Protein AF-A0A949HT52-F1 (afdb_monomer_lite)

Sequence (391 aa):
MATAPLQDGLFPRSSENSTPIENAIWTVLKYAGSLKITCAMFFLGVVILFVGTLAQDEDTIVDVKKDYFNSWLAYVPLDVFKPQTIWPHTQENAWPGGFVMPGGALIGLILLINLVAAKMTRFHMTANGSRFVAGMALTIIGFALVALIVFGAHVGEGLQGEPPFTYDQIWMGCLLSLWGSAIGFGAWRFANPPKQTILRHTILAIFIALLSVAALVALSGDKYRIPDPGLRIVWQLSKSLIVSMVMLAGLILLFGARGGNVLIHLGIGLLMLGQFVFGDRQREERISLYEGERTSVAVQTDIVELAVIDTSPADKNRVVAFDDPLILSALRNKKPLSDEALPFEIRIEKWMSNSDMVTRRENAQAAKDAEGALGLPPEVALVEAGKSGGA

Foldseek 3Di:
DDDDPQDFFLDHPDDVPDDPVNVVVLVVLVVLLDVVLVVVLVVLVVVLVVLLVLCLQFDPPVVSCVQAAVDQKHWRQPQSVPHCVVPNCDVVRGDDDTDIDGGNLNSLVSNLSNLVSNCRGRAHFPADDPLLVQLVVLQVVLVVLVVCVVVVQPPDPDRRDDDPDDLVVLQVVVLCVLVVVLVVLVVCCVVPVDPDPVVNVVSVVVNCVSVVVSVCPVVVDCPPRDDSVRSVVVVVVVSVVVSLVSNLVSQCSTRNPCSVVVSVSVVVSVVSVCCNVCVVVDADWDDDDDPPDDDPDTHRPPKDKDWDWDPPDPPDIDIDIDTPVRLVVCQVVQHWDDDPPDPDTHTDPDDAPDKDKDFCVVDVVQLVVCVPPPPDDNGIGIDRDRRGDDD

Secondary structure (DSSP, 8-state):
---------SS-S--TT--HHHHHHHHHHHHHT-HHHHHHHHHHHHHHHHHHHHHTTTS-HHHHIIIIIS-SEEEEEGGGGS-TTTS---TTTPPP-EEEEE-HHHHHHHHHHHHHHHHHHH------THHHHHHHHHHHHHHHHHHHHHHHTTSSSSSSPPPSS-HHHHHHHHHHHHHHHHHHHHHHHHHS--SSHHHHHHHHHHHHHHHHHHHHHHHHGGGGPPPHHHHHHHHHHHHHHHHHHHHHHHHHHHHGGGHHHHHHHHHHHHHHHHHHHHGGG----B----TT---S--B-SS--EEEEEE--SSS--EEEEEEHHHHHHHHHHTPPB--TT-SS-B--S---SEEEEEETTT-HHHHHHTTT-SSS-TTEEEEEE------

pLDDT: mean 85.61, std 12.51, range [32.09, 97.88]

Structure (mmCIF, N/CA/C/O backbone):
data_AF-A0A949HT52-F1
#
_entry.id   AF-A0A949HT52-F1
#
loop_
_atom_site.group_PDB
_atom_site.id
_atom_site.type_symbol
_atom_site.label_atom_id
_atom_site.label_alt_id
_atom_site.label_comp_id
_atom_site.label_asym_id
_atom_site.label_entity_id
_atom_site.label_seq_id
_atom_site.pdbx_PDB_ins_code
_atom_site.Cartn_x
_atom_site.Cartn_y
_atom_site.Cartn_z
_atom_site.occupancy
_atom_site.B_iso_or_equiv
_atom_site.auth_seq_id
_atom_site.auth_comp_id
_atom_site.auth_asym_id
_atom_site.auth_atom_id
_atom_site.pdbx_PDB_model_num
ATOM 1 N N . MET A 1 1 ? -20.354 -19.929 17.289 1.00 35.72 1 MET A N 1
ATOM 2 C CA . MET A 1 1 ? -20.417 -18.545 17.809 1.00 35.72 1 MET A CA 1
ATOM 3 C C . MET A 1 1 ? -21.813 -18.022 17.506 1.00 35.72 1 MET A C 1
ATOM 5 O O . MET A 1 1 ? -22.206 -18.057 16.348 1.00 35.72 1 MET A O 1
ATOM 9 N N . ALA A 1 2 ? -22.597 -17.716 18.540 1.00 32.09 2 ALA A N 1
ATOM 10 C CA . ALA A 1 2 ? -24.033 -17.461 18.445 1.00 32.09 2 ALA A CA 1
ATOM 11 C C . ALA A 1 2 ? -24.357 -16.320 17.466 1.00 32.09 2 ALA A C 1
ATOM 13 O O . ALA A 1 2 ? -23.816 -15.221 17.580 1.00 32.09 2 ALA A O 1
ATOM 14 N N . THR A 1 3 ? -25.243 -16.588 16.509 1.00 40.62 3 THR A N 1
ATOM 15 C CA . THR A 1 3 ? -25.860 -15.581 15.645 1.00 40.62 3 THR A CA 1
ATOM 16 C C . THR A 1 3 ? -26.762 -14.703 16.506 1.00 40.62 3 THR A C 1
ATOM 18 O O . THR A 1 3 ? -27.921 -15.040 16.746 1.00 40.62 3 THR A O 1
ATOM 21 N N . ALA A 1 4 ? -26.217 -13.601 17.018 1.00 33.28 4 ALA A N 1
ATOM 22 C CA . ALA A 1 4 ? -27.027 -12.548 17.611 1.00 33.28 4 ALA A CA 1
ATOM 23 C C . ALA A 1 4 ? -28.046 -12.061 16.561 1.00 33.28 4 ALA A C 1
ATOM 25 O O . ALA A 1 4 ? -27.676 -11.917 15.389 1.00 33.28 4 ALA A O 1
ATOM 26 N N . PRO A 1 5 ? -29.316 -11.833 16.938 1.00 36.62 5 PRO A N 1
ATOM 27 C CA . PRO A 1 5 ? -30.304 -11.300 16.013 1.00 36.62 5 PRO A CA 1
ATOM 28 C C . PRO A 1 5 ? -29.815 -9.949 15.478 1.00 36.62 5 PRO A C 1
ATOM 30 O O . PRO A 1 5 ? -29.303 -9.122 16.233 1.00 36.62 5 PRO A O 1
ATOM 33 N N . LEU A 1 6 ? -29.934 -9.755 14.162 1.00 40.91 6 LEU A N 1
ATOM 34 C CA . LEU A 1 6 ? -29.626 -8.502 13.472 1.00 40.91 6 LEU A CA 1
ATOM 35 C C . LEU A 1 6 ? -30.533 -7.396 14.035 1.00 40.91 6 LEU A C 1
ATOM 37 O O . LEU A 1 6 ? -31.676 -7.272 13.609 1.00 40.91 6 LEU A O 1
ATOM 41 N N . GLN A 1 7 ? -30.044 -6.643 15.020 1.00 45.72 7 GLN A N 1
ATOM 42 C CA . GLN A 1 7 ? -30.699 -5.429 15.514 1.00 45.72 7 GLN A CA 1
ATOM 43 C C . GLN A 1 7 ? -30.444 -4.258 14.551 1.00 45.72 7 GLN A C 1
ATOM 45 O O . GLN A 1 7 ? -29.418 -4.226 13.874 1.00 45.72 7 GLN A O 1
ATOM 50 N N . ASP A 1 8 ? -31.429 -3.363 14.470 1.00 46.59 8 ASP A N 1
ATOM 51 C CA . ASP A 1 8 ? -31.872 -2.641 13.270 1.00 46.59 8 ASP A CA 1
ATOM 52 C C . ASP A 1 8 ? -30.988 -1.520 12.708 1.00 46.59 8 ASP A C 1
ATOM 54 O O . ASP A 1 8 ? -30.661 -0.591 13.437 1.00 46.59 8 ASP A O 1
ATOM 58 N N . GLY A 1 9 ? -30.781 -1.600 11.376 1.00 46.91 9 GLY A N 1
ATOM 59 C CA . GLY A 1 9 ? -30.352 -0.613 10.351 1.00 46.91 9 GLY A CA 1
ATOM 60 C C . GLY A 1 9 ? -30.204 0.878 10.713 1.00 46.91 9 GLY A C 1
ATOM 61 O O . GLY A 1 9 ? -30.980 1.423 11.482 1.00 46.91 9 GLY A O 1
ATOM 62 N N . LEU A 1 10 ? -29.225 1.585 10.099 1.00 44.81 10 LEU A N 1
ATOM 63 C CA . LEU A 1 10 ? -28.991 3.039 10.299 1.00 44.81 10 LEU A CA 1
ATOM 64 C C . LEU A 1 10 ? -30.209 3.872 9.847 1.00 44.81 10 LEU A C 1
ATOM 66 O O . LEU A 1 10 ? -30.311 5.051 10.166 1.00 44.81 10 LEU A O 1
ATOM 70 N N . PHE A 1 11 ? -31.136 3.215 9.149 1.00 47.22 11 PHE A N 1
ATOM 71 C CA . PHE A 1 11 ? -32.457 3.679 8.775 1.00 47.22 11 PHE A CA 1
ATOM 72 C C . PHE A 1 11 ? -33.485 2.579 9.106 1.00 47.22 11 PHE A C 1
ATOM 74 O O . PHE A 1 11 ? -33.154 1.394 8.962 1.00 47.22 11 PHE A O 1
ATOM 81 N N . PRO A 1 12 ? -34.706 2.936 9.551 1.00 43.97 12 PRO A N 1
ATOM 82 C CA . PRO A 1 12 ? -35.734 1.969 9.926 1.00 43.97 12 PRO A CA 1
ATOM 83 C C . PRO A 1 12 ? -36.077 1.043 8.756 1.00 43.97 12 PRO A C 1
ATOM 85 O O . PRO A 1 12 ? -35.947 1.433 7.593 1.00 43.97 12 PRO A O 1
ATOM 88 N N . ARG A 1 13 ? -36.564 -0.170 9.069 1.00 46.19 13 ARG A N 1
ATOM 89 C CA . ARG A 1 13 ? -37.313 -1.016 8.123 1.00 46.19 13 ARG A CA 1
ATOM 90 C C . ARG A 1 13 ? -38.218 -0.129 7.281 1.00 46.19 13 ARG A C 1
ATOM 92 O O . ARG A 1 13 ? -38.876 0.729 7.866 1.00 46.19 13 ARG A O 1
ATOM 99 N N . SER A 1 14 ? -38.234 -0.394 5.971 1.00 47.84 14 SER A N 1
ATOM 100 C CA . SER A 1 14 ? -39.364 -0.164 5.069 1.00 47.84 14 SER A CA 1
ATOM 101 C C . SER A 1 14 ? -40.534 0.471 5.812 1.00 47.84 14 SER A C 1
ATOM 103 O O . SER A 1 14 ? -41.357 -0.240 6.401 1.00 47.84 14 SER A O 1
ATOM 105 N N . SER A 1 15 ? -40.578 1.805 5.857 1.00 46.06 15 SER A N 1
ATOM 106 C CA . SER A 1 15 ? -41.851 2.443 6.150 1.00 46.06 15 SER A CA 1
ATOM 107 C C . SER A 1 15 ? -42.833 1.855 5.135 1.00 46.06 15 SER A C 1
ATOM 109 O O . SER A 1 15 ? -42.425 1.468 4.031 1.00 46.06 15 SER A O 1
ATOM 111 N N . GLU A 1 16 ? -44.117 1.768 5.459 1.00 53.38 16 GLU A N 1
ATOM 112 C CA . GLU A 1 16 ? -45.146 1.362 4.485 1.00 53.38 16 GLU A CA 1
ATOM 113 C C . GLU A 1 16 ? -45.090 2.182 3.168 1.00 53.38 16 GLU A C 1
ATOM 115 O O . GLU A 1 16 ? -45.716 1.811 2.184 1.00 53.38 16 GLU A O 1
ATOM 120 N N . ASN A 1 17 ? -44.262 3.237 3.126 1.00 56.81 17 ASN A N 1
ATOM 121 C CA . ASN A 1 17 ? -43.992 4.136 2.011 1.00 56.81 17 ASN A CA 1
ATOM 122 C C . ASN A 1 17 ? -42.650 3.901 1.270 1.00 56.81 17 ASN A C 1
ATOM 124 O O . ASN A 1 17 ? -42.313 4.703 0.402 1.00 56.81 17 ASN A O 1
ATOM 128 N N . SER A 1 18 ? -41.853 2.874 1.595 1.00 61.53 18 SER A N 1
ATOM 129 C CA . SER A 1 18 ? -40.588 2.610 0.873 1.00 61.53 18 SER A CA 1
ATOM 130 C C . SER A 1 18 ? -40.846 2.143 -0.560 1.00 61.53 18 SER A C 1
ATOM 132 O O . SER A 1 18 ? -41.629 1.221 -0.803 1.00 61.53 18 SER A O 1
ATOM 134 N N . THR A 1 19 ? -40.179 2.770 -1.528 1.00 78.19 19 THR A N 1
ATOM 135 C CA . THR A 1 19 ? -40.371 2.412 -2.937 1.00 78.19 19 THR A CA 1
ATOM 136 C C . THR A 1 19 ? -39.804 1.009 -3.222 1.00 78.19 19 THR A C 1
ATOM 138 O O . THR A 1 19 ? -38.846 0.577 -2.572 1.00 78.19 19 THR A O 1
ATOM 141 N N . PRO A 1 20 ? -40.335 0.262 -4.211 1.00 82.75 20 PRO A N 1
ATOM 142 C CA . PRO A 1 20 ? -39.790 -1.048 -4.590 1.00 82.75 20 PRO A CA 1
ATOM 143 C C . PRO A 1 20 ? -38.280 -1.020 -4.888 1.00 82.75 20 PRO A C 1
ATOM 145 O O . PRO A 1 20 ? -37.566 -1.983 -4.608 1.00 82.75 20 PRO A O 1
ATOM 148 N N . ILE A 1 21 ? -37.787 0.112 -5.400 1.00 82.44 21 ILE A N 1
ATOM 149 C CA . ILE A 1 21 ? -36.378 0.350 -5.726 1.00 82.44 21 ILE A CA 1
ATOM 150 C C . ILE A 1 21 ? -35.522 0.436 -4.456 1.00 82.44 21 ILE A C 1
ATOM 152 O O . ILE A 1 21 ? -34.471 -0.198 -4.386 1.00 82.44 21 ILE A O 1
ATOM 156 N N . GLU A 1 22 ? -35.971 1.153 -3.423 1.00 82.75 22 GLU A N 1
ATOM 157 C CA . GLU A 1 22 ? -35.255 1.240 -2.141 1.00 82.75 22 GLU A CA 1
ATOM 158 C C . GLU A 1 22 ? -35.104 -0.132 -1.482 1.00 82.75 22 GLU A C 1
ATOM 160 O O . GLU A 1 22 ? -34.025 -0.486 -1.003 1.00 82.75 22 GLU A O 1
ATOM 165 N N . ASN A 1 23 ? -36.165 -0.940 -1.509 1.00 84.12 23 ASN A N 1
ATOM 166 C CA . ASN A 1 23 ? -36.137 -2.294 -0.961 1.00 84.12 23 ASN A CA 1
ATOM 167 C C . ASN A 1 23 ? -35.180 -3.210 -1.739 1.00 84.12 23 ASN A C 1
ATOM 169 O O . ASN A 1 23 ? -34.455 -4.009 -1.131 1.00 84.12 23 ASN A O 1
ATOM 173 N N . ALA A 1 24 ? -35.117 -3.064 -3.065 1.00 86.62 24 ALA A N 1
ATOM 174 C CA . ALA A 1 24 ? -34.154 -3.776 -3.898 1.00 86.62 24 ALA A CA 1
ATOM 175 C C . ALA A 1 24 ? -32.707 -3.367 -3.567 1.00 86.62 24 ALA A C 1
ATOM 177 O O . ALA A 1 24 ? -31.873 -4.236 -3.306 1.00 86.62 24 ALA A O 1
ATOM 178 N N . ILE A 1 25 ? -32.419 -2.062 -3.482 1.00 87.00 25 ILE A N 1
ATOM 179 C CA . ILE A 1 25 ? -31.090 -1.535 -3.125 1.00 87.00 25 ILE A CA 1
ATOM 180 C C . ILE A 1 25 ? -30.652 -2.057 -1.753 1.00 87.00 25 ILE A C 1
ATOM 182 O O . ILE A 1 25 ? -29.537 -2.559 -1.599 1.00 87.00 25 ILE A O 1
ATOM 186 N N . TRP A 1 26 ? -31.536 -2.008 -0.756 1.00 84.44 26 TRP A N 1
ATOM 187 C CA . TRP A 1 26 ? -31.233 -2.510 0.583 1.00 84.44 26 TRP A CA 1
ATOM 188 C C . TRP A 1 26 ? -30.942 -4.003 0.615 1.00 84.44 26 TRP A C 1
ATOM 190 O O . TRP A 1 26 ? -30.064 -4.455 1.356 1.00 84.44 26 TRP A O 1
ATOM 200 N N . THR A 1 27 ? -31.672 -4.772 -0.184 1.00 87.88 27 THR A N 1
ATOM 201 C CA . THR A 1 27 ? -31.453 -6.209 -0.316 1.00 87.88 27 THR A CA 1
ATOM 202 C C . THR A 1 27 ? -30.072 -6.478 -0.909 1.00 87.88 27 THR A C 1
ATOM 204 O O . THR A 1 27 ? -29.293 -7.232 -0.323 1.00 87.88 27 THR A O 1
ATOM 207 N N . VAL A 1 28 ? -29.712 -5.784 -1.993 1.00 90.44 28 VAL A N 1
ATOM 208 C CA . VAL A 1 28 ? -28.385 -5.881 -2.620 1.00 90.44 28 VAL A CA 1
ATOM 209 C C . VAL A 1 28 ? -27.272 -5.512 -1.636 1.00 90.44 28 VAL A C 1
ATOM 211 O O . VAL A 1 28 ? -26.324 -6.280 -1.487 1.00 90.44 28 VAL A O 1
ATOM 214 N N . LEU A 1 29 ? -27.398 -4.404 -0.898 1.00 90.06 29 LEU A N 1
ATOM 215 C CA . LEU A 1 29 ? -26.398 -3.986 0.095 1.00 90.06 29 LEU A CA 1
ATOM 216 C C . LEU A 1 29 ? -26.209 -5.024 1.210 1.00 90.06 29 LEU A C 1
ATOM 218 O O . LEU A 1 29 ? -25.082 -5.276 1.639 1.00 90.06 29 LEU A O 1
ATOM 222 N N . LYS A 1 30 ? -27.285 -5.671 1.673 1.00 88.94 30 LYS A N 1
ATOM 223 C CA . LYS A 1 30 ? -27.187 -6.738 2.683 1.00 88.94 30 LYS A CA 1
ATOM 224 C C . LYS A 1 30 ? -26.415 -7.948 2.164 1.00 88.94 30 LYS A C 1
ATOM 226 O O . LYS A 1 30 ? -25.586 -8.490 2.897 1.00 88.94 30 LYS A O 1
ATOM 231 N N . TYR A 1 31 ? -26.655 -8.354 0.918 1.00 91.88 31 TYR A N 1
ATOM 232 C CA . TYR A 1 31 ? -25.900 -9.441 0.294 1.00 91.88 31 TYR A CA 1
ATOM 233 C C . TYR A 1 31 ? -24.442 -9.050 0.044 1.00 91.88 31 TYR A C 1
ATOM 235 O O . TYR A 1 31 ? -23.546 -9.818 0.394 1.00 91.88 31 TYR A O 1
ATOM 243 N N . ALA A 1 32 ? -24.196 -7.841 -0.468 1.00 93.38 32 ALA A N 1
ATOM 244 C CA . ALA A 1 32 ? -22.856 -7.312 -0.705 1.00 93.38 32 ALA A CA 1
ATOM 245 C C . ALA A 1 32 ? -22.028 -7.234 0.588 1.00 93.38 32 ALA A C 1
ATOM 247 O O . ALA A 1 32 ? -20.850 -7.576 0.579 1.00 93.38 32 ALA A O 1
ATOM 248 N N . GLY A 1 33 ? -22.645 -6.880 1.722 1.00 92.06 33 GLY A N 1
ATOM 249 C CA . GLY A 1 33 ? -22.023 -6.834 3.053 1.00 92.06 33 GLY A CA 1
ATOM 250 C C . GLY A 1 33 ? -21.925 -8.184 3.785 1.00 92.06 33 GLY A C 1
ATOM 251 O O . GLY A 1 33 ? -21.820 -8.215 5.018 1.00 92.06 33 GLY A O 1
ATOM 252 N N . SER A 1 34 ? -22.021 -9.314 3.077 1.00 94.06 34 SER A N 1
ATOM 253 C CA . SER A 1 34 ? -21.961 -10.660 3.664 1.00 94.06 34 SER A CA 1
ATOM 254 C C . SER A 1 34 ? -20.557 -11.028 4.154 1.00 94.06 34 SER A C 1
ATOM 256 O O . SER A 1 34 ? -19.572 -10.823 3.451 1.00 94.06 34 SER A O 1
ATOM 258 N N . LEU A 1 35 ? -20.468 -11.670 5.328 1.00 92.06 35 LEU A N 1
ATOM 259 C CA . LEU A 1 35 ? -19.195 -12.186 5.859 1.00 92.06 35 LEU A CA 1
ATOM 260 C C . LEU A 1 35 ? -18.605 -13.295 4.970 1.00 92.06 35 LEU A C 1
ATOM 262 O O . LEU A 1 35 ? -17.391 -13.438 4.891 1.00 92.06 35 LEU A O 1
ATOM 266 N N . LYS A 1 36 ? -19.457 -14.064 4.274 1.00 95.25 36 LYS A N 1
ATOM 267 C CA . LYS A 1 36 ? -19.006 -15.132 3.366 1.00 95.25 36 LYS A CA 1
ATOM 268 C C . LYS A 1 36 ? -18.189 -14.568 2.205 1.00 95.25 36 LYS A C 1
ATOM 270 O O . LYS A 1 36 ? -17.181 -15.162 1.843 1.00 95.25 36 LYS A O 1
ATOM 275 N N . ILE A 1 37 ? -18.605 -13.415 1.669 1.00 95.38 37 ILE A N 1
ATOM 276 C CA . ILE A 1 37 ? -17.866 -12.705 0.616 1.00 95.38 37 ILE A CA 1
ATOM 277 C C . ILE A 1 37 ? -16.512 -12.271 1.164 1.00 95.38 37 ILE A C 1
ATOM 279 O O . ILE A 1 37 ? -15.495 -12.554 0.544 1.00 95.38 37 ILE A O 1
ATOM 283 N N . THR A 1 38 ? -16.489 -11.663 2.353 1.00 94.31 38 THR A N 1
ATOM 284 C CA . THR A 1 38 ? -15.249 -11.244 3.013 1.00 94.31 38 THR A CA 1
ATOM 285 C C . THR A 1 38 ? -14.275 -12.416 3.158 1.00 94.31 38 THR A C 1
ATOM 287 O O . THR A 1 38 ? -13.137 -12.318 2.717 1.00 94.31 38 THR A O 1
ATOM 290 N N . CYS A 1 39 ? -14.719 -13.549 3.712 1.00 96.44 39 CYS A N 1
ATOM 291 C CA . CYS A 1 39 ? -13.875 -14.733 3.891 1.00 96.44 39 CYS A CA 1
ATOM 292 C C . CYS A 1 39 ? -13.382 -15.320 2.561 1.00 96.44 39 CYS A C 1
ATOM 294 O O . CYS A 1 39 ? -12.205 -15.650 2.450 1.00 96.44 39 CYS A O 1
ATOM 296 N N . ALA A 1 40 ? -14.256 -15.433 1.556 1.00 97.31 40 ALA A N 1
ATOM 297 C CA . ALA A 1 40 ? -13.885 -15.955 0.242 1.00 97.31 40 ALA A CA 1
ATOM 298 C C . ALA A 1 40 ? -12.858 -15.055 -0.460 1.00 97.31 40 ALA A C 1
ATOM 300 O O . ALA A 1 40 ? -11.863 -15.548 -0.981 1.00 97.31 40 ALA A O 1
ATOM 301 N N . MET A 1 41 ? -13.065 -13.736 -0.431 1.00 97.25 41 MET A N 1
ATOM 302 C CA . MET A 1 41 ? -12.140 -12.780 -1.037 1.00 97.25 41 MET A CA 1
ATOM 303 C C . MET A 1 41 ? -10.814 -12.693 -0.282 1.00 97.25 41 MET A C 1
ATOM 305 O O . MET A 1 41 ? -9.776 -12.597 -0.921 1.00 97.25 41 MET A O 1
ATOM 309 N N . PHE A 1 42 ? -10.810 -12.781 1.053 1.00 96.12 42 PHE A N 1
ATOM 310 C CA . PHE A 1 42 ? -9.556 -12.874 1.807 1.00 96.12 42 PHE A CA 1
ATOM 311 C C . PHE A 1 42 ? -8.787 -14.150 1.478 1.00 96.12 42 PHE A C 1
ATOM 313 O O . PHE A 1 42 ? -7.577 -14.087 1.304 1.00 96.12 42 PHE A O 1
ATOM 320 N N . PHE A 1 43 ? -9.472 -15.290 1.356 1.00 97.75 43 PHE A N 1
ATOM 321 C CA . PHE A 1 43 ? -8.831 -16.535 0.942 1.00 97.75 43 PHE A CA 1
ATOM 322 C C . PHE A 1 43 ? -8.207 -16.404 -0.452 1.00 97.75 43 PHE A C 1
ATOM 324 O O . PHE A 1 43 ? -7.029 -16.698 -0.616 1.00 97.75 43 PHE A O 1
ATOM 331 N N . LEU A 1 44 ? -8.954 -15.883 -1.432 1.00 97.88 44 LEU A N 1
ATOM 332 C CA . LEU A 1 44 ? -8.414 -15.611 -2.767 1.00 97.88 44 LEU A CA 1
ATOM 333 C C . LEU A 1 44 ? -7.265 -14.595 -2.735 1.00 97.88 44 LEU A C 1
ATOM 335 O O . LEU A 1 44 ? -6.300 -14.761 -3.468 1.00 97.88 44 LEU A O 1
ATOM 339 N N . GLY A 1 45 ? -7.338 -13.591 -1.857 1.00 97.00 45 GLY A N 1
ATOM 340 C CA . GLY A 1 45 ? -6.269 -12.623 -1.614 1.00 97.00 45 GLY A CA 1
ATOM 341 C C . GLY A 1 45 ? -4.986 -13.273 -1.087 1.00 97.00 45 GLY A C 1
ATOM 342 O O . GLY A 1 45 ? -3.896 -12.931 -1.528 1.00 97.00 45 GLY A O 1
ATOM 343 N N . VAL A 1 46 ? -5.103 -14.250 -0.185 1.00 97.56 46 VAL A N 1
ATOM 344 C CA . VAL A 1 46 ? -3.955 -15.037 0.295 1.00 97.56 46 VAL A CA 1
ATOM 345 C C . VAL A 1 46 ? -3.401 -15.927 -0.817 1.00 97.56 46 VAL A C 1
ATOM 347 O O . VAL A 1 46 ? -2.189 -16.000 -0.983 1.00 97.56 46 VAL A O 1
ATOM 350 N N . VAL A 1 47 ? -4.269 -16.571 -1.604 1.00 96.94 47 VAL A N 1
ATOM 351 C CA . VAL A 1 47 ? -3.848 -17.422 -2.728 1.00 96.94 47 VAL A CA 1
ATOM 352 C C . VAL A 1 47 ? -3.116 -16.609 -3.791 1.00 96.94 47 VAL A C 1
ATOM 354 O O . VAL A 1 47 ? -2.043 -17.020 -4.216 1.00 96.94 47 VAL A O 1
ATOM 357 N N . ILE A 1 48 ? -3.641 -15.449 -4.198 1.00 96.31 48 ILE A N 1
ATOM 358 C CA . ILE A 1 48 ? -2.972 -14.620 -5.207 1.00 96.31 48 ILE A CA 1
ATOM 359 C C . ILE A 1 48 ? -1.674 -14.015 -4.676 1.00 96.31 48 ILE A C 1
ATOM 361 O O . ILE A 1 48 ? -0.714 -13.910 -5.428 1.00 96.31 48 ILE A O 1
ATOM 365 N N . LEU A 1 49 ? -1.609 -13.675 -3.382 1.00 96.00 49 LEU A N 1
ATOM 366 C CA . LEU A 1 49 ? -0.364 -13.243 -2.753 1.00 96.00 49 LEU A CA 1
ATOM 367 C C . LEU A 1 49 ? 0.689 -14.351 -2.818 1.00 96.00 49 LEU A C 1
ATOM 369 O O . LEU A 1 49 ? 1.813 -14.090 -3.226 1.00 96.00 49 LEU A O 1
ATOM 373 N N . PHE A 1 50 ? 0.308 -15.581 -2.472 1.00 95.50 50 PHE A N 1
ATOM 374 C CA . PHE A 1 50 ? 1.184 -16.745 -2.555 1.00 95.50 50 PHE A CA 1
ATOM 375 C C . PHE A 1 50 ? 1.658 -17.013 -3.991 1.00 95.50 50 PHE A C 1
ATOM 377 O O . PHE A 1 50 ? 2.856 -17.141 -4.230 1.00 95.50 50 PHE A O 1
ATOM 384 N N . VAL A 1 51 ? 0.744 -17.032 -4.963 1.00 95.12 51 VAL A N 1
ATOM 385 C CA . VAL A 1 51 ? 1.090 -17.217 -6.381 1.00 95.12 51 VAL A CA 1
ATOM 386 C C . VAL A 1 51 ? 2.000 -16.094 -6.878 1.00 95.12 51 VAL A C 1
ATOM 388 O O . VAL A 1 51 ? 3.012 -16.372 -7.505 1.00 95.12 51 VAL A O 1
ATOM 391 N N . GLY A 1 52 ? 1.695 -14.838 -6.551 1.00 94.00 52 GLY A N 1
ATOM 392 C CA . GLY A 1 52 ? 2.529 -13.698 -6.923 1.00 94.00 52 GLY A CA 1
ATOM 393 C C . GLY A 1 52 ? 3.926 -13.758 -6.302 1.00 94.00 52 GLY A C 1
ATOM 394 O O . GLY A 1 52 ? 4.887 -13.346 -6.936 1.00 94.00 52 GLY A O 1
ATOM 395 N N . THR A 1 53 ? 4.078 -14.292 -5.085 1.00 92.56 53 THR A N 1
ATOM 396 C CA . THR A 1 53 ? 5.414 -14.518 -4.502 1.00 92.56 53 THR A CA 1
ATOM 397 C C . THR A 1 53 ? 6.179 -15.646 -5.181 1.00 92.56 53 THR A C 1
ATOM 399 O O . THR A 1 53 ? 7.395 -15.560 -5.260 1.00 92.56 53 THR A O 1
ATOM 402 N N . LEU A 1 54 ? 5.492 -16.675 -5.686 1.00 91.56 54 LEU A N 1
ATOM 403 C CA . LEU A 1 54 ? 6.135 -17.720 -6.484 1.00 91.56 54 LEU A CA 1
ATOM 404 C C . LEU A 1 54 ? 6.544 -17.198 -7.866 1.00 91.56 54 LEU A C 1
ATOM 406 O O . LEU A 1 54 ? 7.630 -17.500 -8.332 1.00 91.56 54 LEU A O 1
ATOM 410 N N . ALA A 1 55 ? 5.709 -16.370 -8.498 1.00 90.06 55 ALA A N 1
ATOM 411 C CA . ALA A 1 55 ? 6.005 -15.801 -9.812 1.00 90.06 55 ALA A CA 1
ATOM 412 C C . ALA A 1 55 ? 7.249 -14.892 -9.805 1.00 90.06 55 ALA A C 1
ATOM 414 O O . ALA A 1 55 ? 7.915 -14.772 -10.827 1.00 90.06 55 ALA A O 1
ATOM 415 N N . GLN A 1 56 ? 7.600 -14.302 -8.654 1.00 88.44 56 GLN A N 1
ATOM 416 C CA . GLN A 1 56 ? 8.806 -13.473 -8.490 1.00 88.44 56 GLN A CA 1
ATOM 417 C C . GLN A 1 56 ? 10.132 -14.238 -8.647 1.00 88.44 56 GLN A C 1
ATOM 419 O O . GLN A 1 56 ? 11.188 -13.611 -8.618 1.00 88.44 56 GLN A O 1
ATOM 424 N N . ASP A 1 57 ? 10.096 -15.564 -8.792 1.00 83.31 57 ASP A N 1
ATOM 425 C CA . ASP A 1 57 ? 11.272 -16.362 -9.159 1.00 83.31 57 ASP A CA 1
ATOM 426 C C . ASP A 1 57 ? 11.775 -15.970 -10.566 1.00 83.31 57 ASP A C 1
ATOM 428 O O . ASP A 1 57 ? 12.969 -15.778 -10.779 1.00 83.31 57 ASP A O 1
ATOM 432 N N . GLU A 1 58 ? 10.856 -15.731 -11.515 1.00 79.12 58 GLU A N 1
ATOM 433 C CA . GLU A 1 58 ? 11.192 -15.310 -12.887 1.00 79.12 58 GLU A CA 1
ATOM 434 C C . GLU A 1 58 ? 10.864 -13.845 -13.175 1.00 79.12 58 GLU A C 1
ATOM 436 O O . GLU A 1 58 ? 11.577 -13.166 -13.916 1.00 79.12 58 GLU A O 1
ATOM 441 N N . ASP A 1 59 ? 9.744 -13.368 -12.636 1.00 83.94 59 ASP A N 1
ATOM 442 C CA . ASP A 1 59 ? 9.194 -12.062 -12.960 1.00 83.94 59 ASP A CA 1
ATOM 443 C C . ASP A 1 59 ? 9.693 -10.980 -12.006 1.00 83.94 59 ASP A C 1
ATOM 445 O O . ASP A 1 59 ? 9.903 -11.188 -10.810 1.00 83.94 59 ASP A O 1
ATOM 449 N N . THR A 1 60 ? 9.818 -9.760 -12.526 1.00 82.19 60 THR A N 1
ATOM 450 C CA . THR A 1 60 ? 10.118 -8.610 -11.674 1.00 82.19 60 THR A CA 1
ATOM 451 C C . THR A 1 60 ? 8.917 -8.272 -10.787 1.00 82.19 60 THR A C 1
ATOM 453 O O . THR A 1 60 ? 7.766 -8.590 -11.096 1.00 82.19 60 THR A O 1
ATOM 456 N N . ILE A 1 61 ? 9.151 -7.540 -9.695 1.00 84.88 61 ILE A N 1
ATOM 457 C CA . ILE A 1 61 ? 8.067 -7.042 -8.830 1.00 84.88 61 ILE A CA 1
ATOM 458 C C . ILE A 1 61 ? 7.051 -6.219 -9.640 1.00 84.88 61 ILE A C 1
ATOM 460 O O . ILE A 1 61 ? 5.848 -6.285 -9.376 1.00 84.88 61 ILE A O 1
ATOM 464 N N . VAL A 1 62 ? 7.515 -5.464 -10.640 1.00 83.19 62 VAL A N 1
ATOM 465 C CA . VAL A 1 62 ? 6.665 -4.639 -11.507 1.00 83.19 62 VAL A CA 1
ATOM 466 C C . VAL A 1 62 ? 5.750 -5.510 -12.368 1.00 83.19 62 VAL A C 1
ATOM 468 O O . VAL A 1 62 ? 4.541 -5.262 -12.414 1.00 83.19 62 VAL A O 1
ATOM 471 N N . ASP A 1 63 ? 6.297 -6.563 -12.975 1.00 86.50 63 ASP A N 1
ATOM 472 C CA . ASP A 1 63 ? 5.533 -7.532 -13.766 1.00 86.50 63 ASP A CA 1
ATOM 473 C C . ASP A 1 63 ? 4.490 -8.242 -12.902 1.00 86.50 63 ASP A C 1
ATOM 475 O O . ASP A 1 63 ? 3.300 -8.237 -13.218 1.00 86.50 63 ASP A O 1
ATOM 479 N N . VAL A 1 64 ? 4.895 -8.744 -11.733 1.00 90.94 64 VAL A N 1
ATOM 480 C CA . VAL A 1 64 ? 3.980 -9.433 -10.818 1.00 90.94 64 VAL A CA 1
ATOM 481 C C . VAL A 1 64 ? 2.866 -8.501 -10.333 1.00 90.94 64 VAL A C 1
ATOM 483 O O . VAL A 1 64 ? 1.694 -8.890 -10.261 1.00 90.94 64 VAL A O 1
ATOM 486 N N . LYS A 1 65 ? 3.191 -7.237 -10.031 1.00 90.38 65 LYS A N 1
ATOM 487 C CA . LYS A 1 65 ? 2.185 -6.218 -9.702 1.00 90.38 65 LYS A CA 1
ATOM 488 C C . LYS A 1 65 ? 1.192 -6.034 -10.840 1.00 90.38 65 LYS A C 1
ATOM 490 O O . LYS A 1 65 ? -0.005 -5.973 -10.573 1.00 90.38 65 LYS A O 1
ATOM 495 N N . LYS A 1 66 ? 1.659 -5.945 -12.081 1.00 89.50 66 LYS A N 1
ATOM 496 C CA . LYS A 1 66 ? 0.812 -5.746 -13.258 1.00 89.50 66 LYS A CA 1
ATOM 497 C C . LYS A 1 66 ? -0.088 -6.955 -13.530 1.00 89.50 66 LYS A C 1
ATOM 499 O O . LYS A 1 66 ? -1.301 -6.783 -13.653 1.00 89.50 66 LYS A O 1
ATOM 504 N N . ASP A 1 67 ? 0.486 -8.151 -13.564 1.00 92.00 67 ASP A N 1
ATOM 505 C CA . ASP A 1 67 ? -0.182 -9.348 -14.078 1.00 92.00 67 ASP A CA 1
ATOM 506 C C . ASP A 1 67 ? -1.076 -10.026 -13.031 1.00 92.00 67 ASP A C 1
ATOM 508 O O . ASP A 1 67 ? -2.133 -10.569 -13.372 1.00 92.00 67 ASP A O 1
ATOM 512 N N . TYR A 1 68 ? -0.735 -9.913 -11.741 1.00 94.94 68 TYR A N 1
ATOM 513 C CA . TYR A 1 68 ? -1.507 -10.514 -10.649 1.00 94.94 68 TYR A CA 1
ATOM 514 C C . TYR A 1 68 ? -2.279 -9.482 -9.823 1.00 94.94 68 TYR A C 1
ATOM 516 O O . TYR A 1 68 ? -3.478 -9.645 -9.597 1.00 94.94 68 TYR A O 1
ATOM 524 N N . PHE A 1 69 ? -1.633 -8.414 -9.347 1.00 93.00 69 PHE A N 1
ATOM 525 C CA . PHE A 1 69 ? -2.241 -7.538 -8.332 1.00 93.00 69 PHE A CA 1
ATOM 526 C C . PHE A 1 69 ? -3.088 -6.394 -8.906 1.00 93.00 69 PHE A C 1
ATOM 528 O O . PHE A 1 69 ? -4.123 -6.063 -8.331 1.00 93.00 69 PHE A O 1
ATOM 535 N N . ASN A 1 70 ? -2.699 -5.823 -10.044 1.00 91.75 70 ASN A N 1
ATOM 536 C CA . ASN A 1 70 ? -3.414 -4.740 -10.726 1.00 91.75 70 ASN A CA 1
ATOM 537 C C . ASN A 1 70 ? -4.371 -5.256 -11.813 1.00 91.75 70 ASN A C 1
ATOM 539 O O . ASN A 1 70 ? -5.138 -4.480 -12.384 1.00 91.75 70 ASN A O 1
ATOM 543 N N . SER A 1 71 ? -4.358 -6.559 -12.092 1.00 92.81 71 SER A N 1
ATOM 544 C CA . SER A 1 71 ? -5.245 -7.188 -13.062 1.00 92.81 71 SER A CA 1
ATOM 545 C C . SER A 1 71 ? -6.629 -7.481 -12.471 1.00 92.81 71 SER A C 1
ATOM 547 O O . SER A 1 71 ? -6.809 -7.713 -11.270 1.00 92.81 71 SER A O 1
ATOM 549 N N . TRP A 1 72 ? -7.647 -7.475 -13.333 1.00 95.31 72 TRP A N 1
ATOM 550 C CA . TRP A 1 72 ? -9.000 -7.922 -12.975 1.00 95.31 72 TRP A CA 1
ATOM 551 C C . TRP A 1 72 ? -9.096 -9.447 -12.934 1.00 95.31 72 TRP A C 1
ATOM 553 O O . TRP A 1 72 ? -9.769 -10.020 -12.078 1.00 95.31 72 TRP A O 1
ATOM 563 N N . LEU A 1 73 ? -8.407 -10.100 -13.864 1.00 97.12 73 LEU A N 1
ATOM 564 C CA . LEU A 1 73 ? -8.275 -11.543 -13.973 1.00 97.12 73 LEU A CA 1
ATOM 565 C C . LEU A 1 73 ? -6.789 -11.838 -14.144 1.00 97.12 73 LEU A C 1
ATOM 567 O O . LEU A 1 73 ? -6.172 -11.318 -15.072 1.00 97.12 73 LEU A O 1
ATOM 571 N N . ALA A 1 74 ? -6.244 -12.650 -13.247 1.00 96.50 74 ALA A N 1
ATOM 572 C CA . ALA A 1 74 ? -4.859 -13.085 -13.293 1.00 96.50 74 ALA A CA 1
ATOM 573 C C . ALA A 1 74 ? -4.798 -14.457 -13.965 1.00 96.50 74 ALA A C 1
ATOM 575 O O . ALA A 1 74 ? -5.519 -15.380 -13.570 1.00 96.50 74 ALA A O 1
ATOM 576 N N . TYR A 1 75 ? -3.955 -14.587 -14.986 1.00 96.19 75 TYR A N 1
ATOM 577 C CA . TYR A 1 75 ? -3.605 -15.884 -15.552 1.00 96.19 75 TYR A CA 1
ATOM 578 C C . TYR A 1 75 ? -2.406 -16.437 -14.786 1.00 96.19 75 TYR A C 1
ATOM 580 O O . TYR A 1 75 ? -1.380 -15.775 -14.689 1.00 96.19 75 TYR A O 1
ATOM 588 N N . VAL A 1 76 ? -2.552 -17.637 -14.235 1.00 94.69 76 VAL A N 1
ATOM 589 C CA . VAL A 1 76 ? -1.520 -18.323 -13.460 1.00 94.69 76 VAL A CA 1
ATOM 590 C C . VAL A 1 76 ? -0.985 -19.480 -14.301 1.00 94.69 76 VAL A C 1
ATOM 592 O O . VAL A 1 76 ? -1.701 -20.479 -14.459 1.00 94.69 76 VAL A O 1
ATOM 595 N N . PRO A 1 77 ? 0.234 -19.380 -14.858 1.00 91.75 77 PRO A N 1
ATOM 596 C CA . PRO A 1 77 ? 0.871 -20.520 -15.497 1.00 91.75 77 PRO A CA 1
ATOM 597 C C . PRO A 1 77 ? 1.155 -21.607 -14.456 1.00 91.75 77 PRO A C 1
ATOM 599 O O . PRO A 1 77 ? 1.552 -21.315 -13.329 1.00 91.75 77 PRO A O 1
ATOM 602 N N . LEU A 1 78 ? 0.948 -22.877 -14.821 1.00 90.94 78 LEU A N 1
ATOM 603 C CA . LEU A 1 78 ? 1.212 -23.998 -13.905 1.00 90.94 78 LEU A CA 1
ATOM 604 C C . LEU A 1 78 ? 2.694 -24.115 -13.543 1.00 90.94 78 LEU A C 1
ATOM 606 O O . LEU A 1 78 ? 3.023 -24.641 -12.481 1.00 90.94 78 LEU A O 1
ATOM 610 N N . ASP A 1 79 ? 3.561 -23.606 -14.412 1.00 87.56 79 ASP A N 1
ATOM 611 C CA . ASP A 1 79 ? 5.003 -23.618 -14.219 1.00 87.56 79 ASP A CA 1
ATOM 612 C C . ASP A 1 79 ? 5.433 -22.854 -12.957 1.00 87.56 79 ASP A C 1
ATOM 614 O O . ASP A 1 79 ? 6.348 -23.290 -12.280 1.00 87.56 79 ASP A O 1
ATOM 618 N N . VAL A 1 80 ? 4.685 -21.833 -12.520 1.00 87.69 80 VAL A N 1
ATOM 619 C CA . VAL A 1 80 ? 4.979 -21.046 -11.300 1.00 87.69 80 VAL A CA 1
ATOM 620 C C . VAL A 1 80 ? 5.058 -21.903 -10.024 1.00 87.69 80 VAL A C 1
ATOM 622 O O . VAL A 1 80 ? 5.672 -21.512 -9.036 1.00 87.69 80 VAL A O 1
ATOM 625 N N . PHE A 1 81 ? 4.444 -23.089 -10.002 1.00 89.12 81 PHE A N 1
ATOM 626 C CA . PHE A 1 81 ? 4.491 -23.983 -8.836 1.00 89.12 81 PHE A CA 1
ATOM 627 C C . PHE A 1 81 ? 5.723 -24.890 -8.791 1.00 89.12 81 PHE A C 1
ATOM 629 O O . PHE A 1 81 ? 5.893 -25.652 -7.835 1.00 89.12 81 PHE A O 1
ATOM 636 N N . LYS A 1 82 ? 6.563 -24.848 -9.820 1.00 86.06 82 LYS A N 1
ATOM 637 C CA . LYS A 1 82 ? 7.779 -25.641 -9.932 1.00 86.06 82 LYS A CA 1
ATOM 638 C C . LYS A 1 82 ? 8.957 -24.747 -9.519 1.00 86.06 82 LYS A C 1
ATOM 640 O O . LYS A 1 82 ? 9.184 -23.745 -10.166 1.00 86.06 82 LYS A O 1
ATOM 645 N N . PRO A 1 83 ? 9.705 -25.057 -8.447 1.00 81.19 83 PRO A N 1
ATOM 646 C CA . PRO A 1 83 ? 10.791 -24.179 -8.001 1.00 81.19 83 PRO A CA 1
ATOM 647 C C . PRO A 1 83 ? 11.957 -24.146 -9.004 1.00 81.19 83 PRO A C 1
ATOM 649 O O . PRO A 1 83 ? 12.508 -25.220 -9.292 1.00 81.19 83 PRO A O 1
ATOM 652 N N . GLN A 1 84 ? 12.410 -22.961 -9.451 1.00 74.81 84 GLN A N 1
ATOM 653 C CA . GLN A 1 84 ? 13.553 -22.853 -10.379 1.00 74.81 84 GLN A CA 1
ATOM 654 C C . GLN A 1 84 ? 14.818 -23.508 -9.835 1.00 74.81 84 GLN A C 1
ATOM 656 O O . GLN A 1 84 ? 15.561 -24.149 -10.577 1.00 74.81 84 GLN A O 1
ATOM 661 N N . THR A 1 85 ? 15.047 -23.383 -8.525 1.00 78.12 85 THR A N 1
ATOM 662 C CA . THR A 1 85 ? 16.239 -23.914 -7.840 1.00 78.12 85 THR A CA 1
ATOM 663 C C . THR A 1 85 ? 16.424 -25.422 -7.997 1.00 78.12 85 THR A C 1
ATOM 665 O O . THR A 1 85 ? 17.550 -25.910 -7.933 1.00 78.12 85 THR A O 1
ATOM 668 N N . ILE A 1 86 ? 15.334 -26.168 -8.194 1.00 79.44 86 ILE A N 1
ATOM 669 C CA . ILE A 1 86 ? 15.368 -27.624 -8.373 1.00 79.44 86 ILE A CA 1
ATOM 670 C C . ILE A 1 86 ? 15.194 -27.978 -9.850 1.00 79.44 86 ILE A C 1
ATOM 672 O O . ILE A 1 86 ? 15.864 -28.882 -10.351 1.00 79.44 86 ILE A O 1
ATOM 676 N N . TRP A 1 87 ? 14.312 -27.266 -10.552 1.00 75.38 87 TRP A N 1
ATOM 677 C CA . TRP A 1 87 ? 14.047 -27.507 -11.962 1.00 75.38 87 TRP A CA 1
ATOM 678 C C . TRP A 1 87 ? 13.967 -26.200 -12.749 1.00 75.38 87 TRP A C 1
ATOM 680 O O . TRP A 1 87 ? 12.886 -25.611 -12.823 1.00 75.38 87 TRP A O 1
ATOM 690 N N . PRO A 1 88 ? 15.054 -25.817 -13.439 1.00 72.88 88 PRO A N 1
ATOM 691 C CA . PRO A 1 88 ? 15.073 -24.625 -14.272 1.00 72.88 88 PRO A CA 1
ATOM 692 C C . PRO A 1 88 ? 13.899 -24.597 -15.258 1.00 72.88 88 PRO A C 1
ATOM 694 O O . PRO A 1 88 ? 13.586 -25.608 -15.903 1.00 72.88 88 PRO A O 1
ATOM 697 N N . HIS A 1 89 ? 13.258 -23.439 -15.384 1.00 69.06 89 HIS A N 1
ATOM 698 C CA . HIS A 1 89 ? 12.180 -23.164 -16.340 1.00 69.06 89 HIS A CA 1
ATOM 699 C C . HIS A 1 89 ? 12.732 -22.897 -17.746 1.00 69.06 89 HIS A C 1
ATOM 701 O O . HIS A 1 89 ? 12.412 -21.919 -18.416 1.00 69.06 89 HIS A O 1
ATOM 707 N N . THR A 1 90 ? 13.616 -23.769 -18.230 1.00 67.94 90 THR A N 1
ATOM 708 C CA . THR A 1 90 ? 13.996 -23.727 -19.644 1.00 67.94 90 THR A CA 1
ATOM 709 C C . THR A 1 90 ? 12.782 -24.096 -20.498 1.00 67.94 90 THR A C 1
ATOM 711 O O . THR A 1 90 ? 11.940 -24.882 -20.060 1.00 67.94 90 THR A O 1
ATOM 714 N N . GLN A 1 91 ? 12.688 -23.580 -21.733 1.00 63.03 91 GLN A N 1
ATOM 715 C CA . GLN A 1 91 ? 11.555 -23.870 -22.635 1.00 63.03 91 GLN A CA 1
ATOM 716 C C . GLN A 1 91 ? 11.269 -25.376 -22.798 1.00 63.03 91 GLN A C 1
ATOM 718 O O . GLN A 1 91 ? 10.130 -25.769 -23.026 1.00 63.03 91 GLN A O 1
ATOM 723 N N . GLU A 1 92 ? 12.287 -26.224 -22.648 1.00 63.38 92 GLU A N 1
ATOM 724 C CA . GLU A 1 92 ? 12.175 -27.684 -22.729 1.00 63.38 92 GLU A CA 1
ATOM 725 C C . GLU A 1 92 ? 11.536 -28.329 -21.484 1.00 63.38 92 GLU A C 1
ATOM 727 O O . GLU A 1 92 ? 10.987 -29.425 -21.574 1.00 63.38 92 GLU A O 1
ATOM 732 N N . ASN A 1 93 ? 11.581 -27.657 -20.329 1.00 65.94 93 ASN A N 1
ATOM 733 C CA . ASN A 1 93 ? 11.132 -28.167 -19.029 1.00 65.94 93 ASN A CA 1
ATOM 734 C C . ASN A 1 93 ? 9.936 -27.399 -18.441 1.00 65.94 93 ASN A C 1
ATOM 736 O O . ASN A 1 93 ? 9.565 -27.659 -17.289 1.00 65.94 93 ASN A O 1
ATOM 740 N N . ALA A 1 94 ? 9.363 -26.449 -19.183 1.00 70.62 94 ALA A N 1
ATOM 741 C CA . ALA A 1 94 ? 8.223 -25.657 -18.738 1.00 70.62 94 ALA A CA 1
ATOM 742 C C . ALA A 1 94 ? 6.939 -26.499 -18.724 1.00 70.62 94 ALA A C 1
ATOM 744 O O . ALA A 1 94 ? 6.625 -27.211 -19.685 1.00 70.62 94 ALA A O 1
ATOM 745 N N . TRP A 1 95 ? 6.171 -26.427 -17.637 1.00 79.81 95 TRP A N 1
ATOM 746 C CA . TRP A 1 95 ? 4.867 -27.082 -17.574 1.00 79.81 95 TRP A CA 1
ATOM 747 C C . TRP A 1 95 ? 3.836 -26.330 -18.422 1.00 79.81 95 TRP A C 1
ATOM 749 O O . TRP A 1 95 ? 3.563 -25.156 -18.164 1.00 79.81 95 TRP A O 1
ATOM 759 N N . PRO A 1 96 ? 3.217 -26.985 -19.424 1.00 83.38 96 PRO A N 1
ATOM 760 C CA . PRO A 1 96 ? 2.257 -26.317 -20.282 1.00 83.38 96 PRO A CA 1
ATOM 761 C C . PRO A 1 96 ? 0.945 -26.042 -19.542 1.00 83.38 96 PRO A C 1
ATOM 763 O O . PRO A 1 96 ? 0.450 -26.860 -18.763 1.00 83.38 96 PRO A O 1
ATOM 766 N N . GLY A 1 97 ? 0.328 -24.914 -19.883 1.00 88.75 97 GLY A N 1
ATOM 767 C CA . GLY A 1 97 ? -0.999 -24.539 -19.411 1.00 88.75 97 GLY A CA 1
ATOM 768 C C . GLY A 1 97 ? -0.998 -23.656 -18.165 1.00 88.75 97 GLY A C 1
ATOM 769 O O . GLY A 1 97 ? 0.027 -23.178 -17.683 1.00 88.75 97 GLY A O 1
ATOM 770 N N . GLY A 1 98 ? -2.201 -23.394 -17.675 1.00 92.38 98 GLY A N 1
ATOM 771 C CA . GLY A 1 98 ? -2.459 -22.444 -16.607 1.00 92.38 98 GLY A CA 1
ATOM 772 C C . GLY A 1 98 ? -3.948 -22.333 -16.336 1.00 92.38 98 GLY A C 1
ATOM 773 O O . GLY A 1 98 ? -4.774 -22.912 -17.047 1.00 92.38 98 GLY A O 1
ATOM 774 N N . PHE A 1 99 ? -4.300 -21.587 -15.300 1.00 95.12 99 PHE A N 1
ATOM 775 C CA . PHE A 1 99 ? -5.688 -21.294 -14.968 1.00 95.12 99 PHE A CA 1
ATOM 776 C C . PHE A 1 99 ? -5.879 -19.803 -14.722 1.00 95.12 99 PHE A C 1
ATOM 778 O O . PHE A 1 99 ? -4.950 -19.088 -14.360 1.00 95.12 99 PHE A O 1
ATOM 785 N N . VAL A 1 100 ? -7.106 -19.327 -14.914 1.00 96.62 100 VAL A N 1
ATOM 786 C CA . VAL A 1 100 ? -7.474 -17.941 -14.614 1.00 96.62 100 VAL A CA 1
ATOM 787 C C . VAL A 1 100 ? -8.108 -17.887 -13.233 1.00 96.62 100 VAL A C 1
ATOM 789 O O . VAL A 1 100 ? -8.998 -18.679 -12.919 1.00 96.62 100 VAL A O 1
ATOM 792 N N . MET A 1 101 ? -7.685 -16.925 -12.422 1.00 96.62 101 MET A N 1
ATOM 793 C CA . MET A 1 101 ? -8.309 -16.610 -11.143 1.00 96.62 101 MET A CA 1
ATOM 794 C C . MET A 1 101 ? -8.636 -15.114 -11.043 1.00 96.62 101 MET A C 1
ATOM 796 O O . MET A 1 101 ? -8.116 -14.313 -11.823 1.00 96.62 101 MET A O 1
ATOM 800 N N . PRO A 1 102 ? -9.506 -14.699 -10.104 1.00 97.56 102 PRO A N 1
ATOM 801 C CA . PRO A 1 102 ? -9.715 -13.283 -9.820 1.00 97.56 102 PRO A CA 1
ATOM 802 C C . PRO A 1 102 ? -8.388 -12.591 -9.499 1.00 97.56 102 PRO A C 1
ATOM 804 O O . PRO A 1 102 ? -7.668 -13.043 -8.612 1.00 97.56 102 PRO A O 1
ATOM 807 N N . GLY A 1 103 ? -8.079 -11.516 -10.223 1.00 96.56 103 GLY A N 1
ATOM 808 C CA . GLY A 1 103 ? -6.892 -10.702 -9.980 1.00 96.56 103 GLY A CA 1
ATOM 809 C C . GLY A 1 103 ? -7.053 -9.804 -8.750 1.00 96.56 103 GLY A C 1
ATOM 810 O O . GLY A 1 103 ? -8.154 -9.643 -8.205 1.00 96.56 103 GLY A O 1
ATOM 811 N N . GLY A 1 104 ? -5.953 -9.203 -8.300 1.00 95.12 104 GLY A N 1
ATOM 812 C CA . GLY A 1 104 ? -5.915 -8.395 -7.082 1.00 95.12 104 GLY A CA 1
ATOM 813 C C . GLY A 1 104 ? -6.835 -7.174 -7.140 1.00 95.12 104 GLY A C 1
ATOM 814 O O . GLY A 1 104 ? -7.474 -6.857 -6.134 1.00 95.12 104 GLY A O 1
ATOM 815 N N . ALA A 1 105 ? -7.005 -6.554 -8.313 1.00 94.19 105 ALA A N 1
ATOM 816 C CA . ALA A 1 105 ? -7.894 -5.408 -8.482 1.00 94.19 105 ALA A CA 1
ATOM 817 C C . ALA A 1 105 ? -9.364 -5.809 -8.294 1.00 94.19 105 ALA A C 1
ATOM 819 O O . ALA A 1 105 ? -10.121 -5.110 -7.616 1.00 94.19 105 ALA A O 1
ATOM 820 N N . LEU A 1 106 ? -9.761 -6.973 -8.823 1.00 96.12 106 LEU A N 1
ATOM 821 C CA . LEU A 1 106 ? -11.116 -7.497 -8.660 1.00 96.12 106 LEU A CA 1
ATOM 822 C C . LEU A 1 106 ? -11.390 -7.897 -7.207 1.00 96.12 106 LEU A C 1
ATOM 824 O O . LEU A 1 106 ? -12.413 -7.503 -6.643 1.00 96.12 106 LEU A O 1
ATOM 828 N N . ILE A 1 107 ? -10.468 -8.639 -6.585 1.00 96.69 107 ILE A N 1
ATOM 829 C CA . ILE A 1 107 ? -10.570 -9.041 -5.174 1.00 96.69 107 ILE A CA 1
ATOM 830 C C . ILE A 1 107 ? -10.662 -7.797 -4.279 1.00 96.69 107 ILE A C 1
ATOM 832 O O . ILE A 1 107 ? -11.553 -7.703 -3.430 1.00 96.69 107 ILE A O 1
ATOM 836 N N . GLY A 1 108 ? -9.777 -6.822 -4.499 1.00 94.62 108 GLY A N 1
ATOM 837 C CA . GLY A 1 108 ? -9.735 -5.559 -3.770 1.00 94.62 108 GLY A CA 1
ATOM 838 C C . GLY A 1 108 ? -11.020 -4.747 -3.922 1.00 94.62 108 GLY A C 1
ATOM 839 O O . GLY A 1 108 ? -11.570 -4.292 -2.918 1.00 94.62 108 GLY A O 1
ATOM 840 N N . LEU A 1 109 ? -11.557 -4.623 -5.141 1.00 95.12 109 LEU A N 1
ATOM 841 C CA . LEU A 1 109 ? -12.818 -3.920 -5.387 1.00 95.12 109 LEU A CA 1
ATOM 842 C C . LEU A 1 109 ? -13.997 -4.602 -4.681 1.00 95.12 109 LEU A C 1
ATOM 844 O O . LEU A 1 109 ? -14.799 -3.926 -4.035 1.00 95.12 109 LEU A O 1
ATOM 848 N N . ILE A 1 110 ? -14.103 -5.932 -4.762 1.00 96.25 110 ILE A N 1
ATOM 849 C CA . ILE A 1 110 ? -15.179 -6.674 -4.089 1.00 96.25 110 ILE A CA 1
ATOM 850 C C . ILE A 1 110 ? -15.072 -6.499 -2.570 1.00 96.25 110 ILE A C 1
ATOM 852 O O . ILE A 1 110 ? -16.088 -6.266 -1.913 1.00 96.25 110 ILE A O 1
ATOM 856 N N . LEU A 1 111 ? -13.862 -6.560 -2.002 1.00 95.38 111 LEU A N 1
ATOM 857 C CA . LEU A 1 111 ? -13.634 -6.294 -0.580 1.00 95.38 111 LEU A CA 1
ATOM 858 C C . LEU A 1 111 ? -13.991 -4.854 -0.194 1.00 95.38 111 LEU A C 1
ATOM 860 O O . LEU A 1 111 ? -14.590 -4.655 0.861 1.00 95.38 111 LEU A O 1
ATOM 864 N N . LEU A 1 112 ? -13.696 -3.862 -1.039 1.00 94.94 112 LEU A N 1
ATOM 865 C CA . LEU A 1 112 ? -14.057 -2.464 -0.796 1.00 94.94 112 LEU A CA 1
ATOM 866 C C . LEU A 1 112 ? -15.582 -2.273 -0.791 1.00 94.94 112 LEU A C 1
ATOM 868 O O . LEU A 1 112 ? -16.130 -1.677 0.139 1.00 94.94 112 LEU A O 1
ATOM 872 N N . ILE A 1 113 ? -16.285 -2.837 -1.778 1.00 95.00 113 ILE A N 1
ATOM 873 C CA . ILE A 1 113 ? -17.755 -2.823 -1.836 1.00 95.00 113 ILE A CA 1
ATOM 874 C C . ILE A 1 113 ? -18.338 -3.530 -0.608 1.00 95.00 113 ILE A C 1
ATOM 876 O O . ILE A 1 113 ? -19.244 -3.006 0.042 1.00 95.00 113 ILE A O 1
ATOM 880 N N . ASN A 1 114 ? -17.801 -4.700 -0.255 1.00 95.19 114 ASN A N 1
ATOM 881 C CA . ASN A 1 114 ? -18.221 -5.471 0.910 1.00 95.19 114 ASN A CA 1
ATOM 882 C C . ASN A 1 114 ? -18.045 -4.684 2.213 1.00 95.19 114 ASN A C 1
ATOM 884 O O . ASN A 1 114 ? -18.963 -4.647 3.034 1.00 95.19 114 ASN A O 1
ATOM 888 N N . LEU A 1 115 ? -16.898 -4.026 2.381 1.00 92.94 115 LEU A N 1
ATOM 889 C CA . LEU A 1 115 ? -16.574 -3.190 3.529 1.00 92.94 115 LEU A CA 1
ATOM 890 C C . LEU A 1 115 ? -17.590 -2.055 3.685 1.00 92.94 115 LEU A C 1
ATOM 892 O O . LEU A 1 115 ? -18.188 -1.910 4.754 1.00 92.94 115 LEU A O 1
ATOM 896 N N . VAL A 1 116 ? -17.829 -1.292 2.616 1.00 91.62 116 VAL A N 1
ATOM 897 C CA . VAL A 1 116 ? -18.788 -0.178 2.610 1.00 91.62 116 VAL A CA 1
ATOM 898 C C . VAL A 1 116 ? -20.202 -0.681 2.902 1.00 91.62 116 VAL A C 1
ATOM 900 O O . VAL A 1 116 ? -20.857 -0.192 3.826 1.00 91.62 116 VAL A O 1
ATOM 903 N N . ALA A 1 117 ? -20.655 -1.718 2.194 1.00 91.94 117 ALA A N 1
ATOM 904 C CA . ALA A 1 117 ? -21.989 -2.283 2.360 1.00 91.94 117 ALA A CA 1
ATOM 905 C C . ALA A 1 117 ? -22.214 -2.846 3.775 1.00 91.94 117 ALA A C 1
ATOM 907 O O . ALA A 1 117 ? -23.261 -2.616 4.389 1.00 91.94 117 ALA A O 1
ATOM 908 N N . ALA A 1 118 ? -21.217 -3.527 4.350 1.00 89.19 118 ALA A N 1
ATOM 909 C CA . ALA A 1 118 ? -21.273 -4.023 5.722 1.00 89.19 118 ALA A CA 1
ATOM 910 C C . ALA A 1 118 ? -21.356 -2.880 6.745 1.00 89.19 118 ALA A C 1
ATOM 912 O O . ALA A 1 118 ? -22.059 -3.010 7.751 1.00 89.19 118 ALA A O 1
ATOM 913 N N . LYS A 1 119 ? -20.679 -1.749 6.502 1.00 87.19 119 LYS A N 1
ATOM 914 C CA . LYS A 1 119 ? -20.767 -0.580 7.389 1.00 87.19 119 LYS A CA 1
ATOM 915 C C . LYS A 1 119 ? -22.097 0.146 7.291 1.00 87.19 119 LYS A C 1
ATOM 917 O O . LYS A 1 119 ? -22.655 0.476 8.333 1.00 87.19 119 LYS A O 1
ATOM 922 N N . MET A 1 120 ? -22.649 0.302 6.093 1.00 85.25 120 MET A N 1
ATOM 923 C CA . MET A 1 120 ? -23.966 0.920 5.906 1.00 85.25 120 MET A CA 1
ATOM 924 C C . MET A 1 120 ? -25.102 0.088 6.517 1.00 85.25 120 MET A C 1
ATOM 926 O O . MET A 1 120 ? -26.045 0.639 7.076 1.00 85.25 120 MET A O 1
ATOM 930 N N . THR A 1 121 ? -25.021 -1.243 6.424 1.00 84.06 121 THR A N 1
ATOM 931 C CA . THR A 1 121 ? -26.119 -2.132 6.841 1.00 84.06 121 THR A CA 1
ATOM 932 C C . THR A 1 121 ? -26.096 -2.504 8.324 1.00 84.06 121 THR A C 1
ATOM 934 O O . THR A 1 121 ? -27.163 -2.700 8.900 1.00 84.06 121 THR A O 1
ATOM 937 N N . ARG A 1 122 ? -24.916 -2.616 8.956 1.00 78.75 122 ARG A N 1
ATOM 938 C CA . ARG A 1 122 ? -24.776 -3.155 10.329 1.00 78.75 122 ARG A CA 1
ATOM 939 C C . ARG A 1 122 ? -24.519 -2.113 11.417 1.00 78.75 122 ARG A C 1
ATOM 941 O O . ARG A 1 122 ? -24.567 -2.452 12.599 1.00 78.75 122 ARG A O 1
ATOM 948 N N . PHE A 1 123 ? -24.156 -0.883 11.058 1.00 75.69 123 PHE A N 1
ATOM 949 C CA . PHE A 1 123 ? -23.858 0.160 12.042 1.00 75.69 123 PHE A CA 1
ATOM 950 C C . PHE A 1 123 ? -25.006 1.140 12.102 1.00 75.69 123 PHE A C 1
ATOM 952 O O . PHE A 1 123 ? -25.583 1.469 11.076 1.00 75.69 123 PHE A O 1
ATOM 959 N N . HIS A 1 124 ? -25.344 1.581 13.312 1.00 72.81 124 HIS A N 1
ATOM 960 C CA . HIS A 1 124 ? -26.485 2.458 13.559 1.00 72.81 124 HIS A CA 1
ATOM 961 C C . HIS A 1 124 ? -26.003 3.731 14.207 1.00 72.81 124 HIS A C 1
ATOM 963 O O . HIS A 1 124 ? -25.254 3.694 15.191 1.00 72.81 124 HIS A O 1
ATOM 969 N N . MET A 1 125 ? -26.436 4.845 13.626 1.00 82.38 125 MET A N 1
ATOM 970 C CA . MET A 1 125 ? -26.234 6.165 14.181 1.00 82.38 125 MET A CA 1
ATOM 971 C C . MET A 1 125 ? -26.942 6.188 15.529 1.00 82.38 125 MET A C 1
ATOM 973 O O . MET A 1 125 ? -28.136 5.929 15.625 1.00 82.38 125 MET A O 1
ATOM 977 N N . THR A 1 126 ? -26.167 6.400 16.585 1.00 84.56 126 THR A N 1
ATOM 978 C CA . THR A 1 126 ? -26.681 6.412 17.960 1.00 84.56 126 THR A CA 1
ATOM 979 C C . THR A 1 126 ? -26.946 7.853 18.416 1.00 84.56 126 THR A C 1
ATOM 981 O O . THR A 1 126 ? -27.674 8.087 19.378 1.00 84.56 126 THR A O 1
ATOM 984 N N . ALA A 1 127 ? -26.360 8.835 17.725 1.00 86.00 127 ALA A N 1
ATOM 985 C CA . ALA A 1 127 ? -26.506 10.252 18.022 1.00 86.00 127 ALA A CA 1
ATOM 986 C C . ALA A 1 127 ? -27.798 10.853 17.458 1.00 86.00 127 ALA A C 1
ATOM 988 O O . ALA A 1 127 ? -28.115 10.656 16.291 1.00 86.00 127 ALA A O 1
ATOM 989 N N . ASN A 1 128 ? -28.456 11.685 18.269 1.00 87.25 128 ASN A N 1
ATOM 990 C CA . ASN A 1 128 ? -29.584 12.530 17.881 1.00 87.25 128 ASN A CA 1
ATOM 991 C C . ASN A 1 128 ? -29.338 13.975 18.353 1.00 87.25 128 ASN A C 1
ATOM 993 O O . ASN A 1 128 ? -28.580 14.204 19.304 1.00 87.25 128 ASN A O 1
ATOM 997 N N . GLY A 1 129 ? -29.982 14.951 17.708 1.00 92.25 129 GLY A N 1
ATOM 998 C CA . GLY A 1 129 ? -29.952 16.361 18.119 1.00 92.25 129 GLY A CA 1
ATOM 999 C C . GLY A 1 129 ? -28.545 16.976 18.135 1.00 92.25 129 GLY A C 1
ATOM 1000 O O . GLY A 1 129 ? -27.766 16.810 17.197 1.00 92.25 129 GLY A O 1
ATOM 1001 N N . SER A 1 130 ? -28.195 17.682 19.214 1.00 91.62 130 SER A N 1
ATOM 1002 C CA . SER A 1 130 ? -26.917 18.406 19.342 1.00 91.62 130 SER A CA 1
ATOM 1003 C C . SER A 1 130 ? -25.683 17.500 19.283 1.00 91.62 130 SER A C 1
ATOM 1005 O O . SER A 1 130 ? -24.660 17.887 18.723 1.00 91.62 130 SER A O 1
ATOM 1007 N N . ARG A 1 131 ? -25.780 16.266 19.799 1.00 92.12 131 ARG A N 1
ATOM 1008 C CA . ARG A 1 131 ? -24.686 15.281 19.742 1.00 92.12 131 ARG A CA 1
ATOM 1009 C C . ARG A 1 131 ? -24.372 14.854 18.312 1.00 92.12 131 ARG A C 1
ATOM 1011 O O . ARG A 1 131 ? -23.206 14.641 17.996 1.00 92.12 131 ARG A O 1
ATOM 1018 N N . PHE A 1 132 ? -25.392 14.749 17.458 1.00 93.12 132 PHE A N 1
ATOM 1019 C CA . PHE A 1 132 ? -25.212 14.426 16.043 1.00 93.12 132 PHE A CA 1
ATOM 1020 C C . PHE A 1 132 ? -24.473 15.553 15.318 1.00 93.12 132 PHE A C 1
ATOM 1022 O O . PHE A 1 132 ? -23.479 15.295 14.646 1.00 93.12 132 PHE A O 1
ATOM 1029 N N . VAL A 1 133 ? -24.902 16.804 15.520 1.00 95.00 133 VAL A N 1
ATOM 1030 C CA . VAL A 1 133 ? -24.262 17.979 14.907 1.00 95.00 133 VAL A CA 1
ATOM 1031 C C . VAL A 1 133 ? -22.808 18.108 15.362 1.00 95.00 133 VAL A C 1
ATOM 1033 O O . VAL A 1 133 ? -21.921 18.255 14.525 1.00 95.00 133 VAL A O 1
ATOM 1036 N N . ALA A 1 134 ? -22.546 17.979 16.666 1.00 95.38 134 ALA A N 1
ATOM 1037 C CA . ALA A 1 134 ? -21.189 18.021 17.206 1.00 95.38 134 ALA A CA 1
ATOM 1038 C C . ALA A 1 134 ? -20.313 16.888 16.648 1.00 95.38 134 ALA A C 1
ATOM 1040 O O . ALA A 1 134 ? -19.187 17.134 16.223 1.00 95.38 134 ALA A O 1
ATOM 1041 N N . GLY A 1 135 ? -20.835 15.657 16.601 1.00 94.81 135 GLY A N 1
ATOM 1042 C CA . GLY A 1 135 ? -20.119 14.512 16.041 1.00 94.81 135 GLY A CA 1
ATOM 1043 C C . GLY A 1 135 ? -19.809 14.673 14.552 1.00 94.81 135 GLY A C 1
ATOM 1044 O O . GLY A 1 135 ? -18.692 14.388 14.123 1.00 94.81 135 GLY A O 1
ATOM 1045 N N . MET A 1 136 ? -20.761 15.192 13.773 1.00 95.12 136 MET A N 1
ATOM 1046 C CA . MET A 1 136 ? -20.582 15.476 12.349 1.00 95.12 136 MET A CA 1
ATOM 1047 C C . MET A 1 136 ? -19.532 16.569 12.128 1.00 95.12 136 MET A C 1
ATOM 1049 O O . MET A 1 136 ? -18.605 16.370 11.348 1.00 95.12 136 MET A O 1
ATOM 1053 N N . ALA A 1 137 ? -19.625 17.683 12.860 1.00 96.44 137 ALA A N 1
ATOM 1054 C CA . ALA A 1 137 ? -18.656 18.772 12.780 1.00 96.44 137 ALA A CA 1
ATOM 1055 C C . ALA A 1 137 ? -17.234 18.284 13.092 1.00 96.44 137 ALA A C 1
ATOM 1057 O O . ALA A 1 137 ? -16.315 18.540 12.318 1.00 96.44 137 ALA A O 1
ATOM 1058 N N . LEU A 1 138 ? -17.054 17.513 14.172 1.00 96.44 138 LEU A N 1
ATOM 1059 C CA . LEU A 1 138 ? -15.744 16.972 14.542 1.00 96.44 138 LEU A CA 1
ATOM 1060 C C . LEU A 1 138 ? -15.200 15.983 13.500 1.00 96.44 138 LEU A C 1
ATOM 1062 O O . LEU A 1 138 ? -14.004 15.973 13.224 1.00 96.44 138 LEU A O 1
ATOM 1066 N N . THR A 1 139 ? -16.076 15.178 12.892 1.00 95.38 139 THR A N 1
ATOM 1067 C CA . THR A 1 139 ? -15.704 14.235 11.824 1.00 95.38 139 THR A CA 1
ATOM 1068 C C . THR A 1 139 ? -15.265 14.980 10.559 1.00 95.38 139 THR A C 1
ATOM 1070 O O . THR A 1 139 ? -14.240 14.641 9.972 1.00 95.38 139 THR A O 1
ATOM 1073 N N . ILE A 1 140 ? -15.983 16.040 10.167 1.00 96.50 140 ILE A N 1
ATOM 1074 C CA . ILE A 1 140 ? -15.613 16.907 9.036 1.00 96.50 140 ILE A CA 1
ATOM 1075 C C . ILE A 1 140 ? -14.277 17.605 9.303 1.00 96.50 140 ILE A C 1
ATOM 1077 O O . ILE A 1 140 ? -13.417 17.616 8.426 1.00 96.50 140 ILE A O 1
ATOM 1081 N N . ILE A 1 141 ? -14.065 18.126 10.517 1.00 97.06 141 ILE A N 1
ATOM 1082 C CA . ILE A 1 141 ? -12.770 18.688 10.931 1.00 97.06 141 ILE A CA 1
ATOM 1083 C C . ILE A 1 141 ? -11.673 17.625 10.810 1.00 97.06 141 ILE A C 1
ATOM 1085 O O . ILE A 1 141 ? -10.612 17.907 10.263 1.00 97.06 141 ILE A O 1
ATOM 1089 N N . GLY A 1 142 ? -11.934 16.392 11.252 1.00 95.31 142 GLY A N 1
ATOM 1090 C CA . GLY A 1 142 ? -11.015 15.268 11.082 1.00 95.31 142 GLY A CA 1
ATOM 1091 C C . GLY A 1 142 ? -10.620 15.050 9.619 1.00 95.31 142 GLY A C 1
ATOM 1092 O O . GLY A 1 142 ? -9.432 14.976 9.317 1.00 95.31 142 GLY A O 1
ATOM 1093 N N . PHE A 1 143 ? -11.585 15.006 8.696 1.00 94.88 143 PHE A N 1
ATOM 1094 C CA . PHE A 1 143 ? -11.304 14.863 7.261 1.00 94.88 143 PHE A CA 1
ATOM 1095 C C . PHE A 1 143 ? -10.570 16.070 6.669 1.00 94.88 143 PHE A C 1
ATOM 1097 O O . PHE A 1 143 ? -9.668 15.889 5.853 1.00 94.88 143 PHE A O 1
ATOM 1104 N N . ALA A 1 144 ? -10.903 17.288 7.099 1.00 95.06 144 ALA A N 1
ATOM 1105 C CA . ALA A 1 144 ? -10.185 18.491 6.691 1.00 95.06 144 ALA A CA 1
ATOM 1106 C C . ALA A 1 144 ? -8.717 18.453 7.148 1.00 95.06 144 ALA A C 1
ATOM 1108 O O . ALA A 1 144 ? -7.830 18.811 6.380 1.00 95.06 144 ALA A O 1
ATOM 1109 N N . LEU A 1 145 ? -8.444 17.955 8.359 1.00 93.75 145 LEU A N 1
ATOM 1110 C CA . LEU A 1 145 ? -7.081 17.751 8.853 1.00 93.75 145 LEU A CA 1
ATOM 1111 C C . LEU A 1 145 ? -6.336 16.660 8.070 1.00 93.75 145 LEU A C 1
ATOM 1113 O O . LEU A 1 145 ? -5.161 16.849 7.763 1.00 93.75 145 LEU A O 1
ATOM 1117 N N . VAL A 1 146 ? -7.001 15.551 7.707 1.00 90.56 146 VAL A N 1
ATOM 1118 C CA . VAL A 1 146 ? -6.418 14.537 6.803 1.00 90.56 146 VAL A CA 1
ATOM 1119 C C . VAL A 1 146 ? -6.005 15.192 5.487 1.00 90.56 146 VAL A C 1
ATOM 1121 O O . VAL A 1 146 ? -4.854 15.061 5.077 1.00 90.56 146 VAL A O 1
ATOM 1124 N N . ALA A 1 147 ? -6.917 15.931 4.850 1.00 89.44 147 ALA A N 1
ATOM 1125 C CA . ALA A 1 147 ? -6.642 16.618 3.593 1.00 89.44 147 ALA A CA 1
ATOM 1126 C C . ALA A 1 147 ? -5.484 17.615 3.740 1.00 89.44 147 ALA A C 1
ATOM 1128 O O . ALA A 1 147 ? -4.559 17.594 2.935 1.00 89.44 147 ALA A O 1
ATOM 1129 N N . LEU A 1 148 ? -5.478 18.428 4.799 1.00 88.19 148 LEU A N 1
ATOM 1130 C CA . LEU A 1 148 ? -4.409 19.389 5.074 1.00 88.19 148 LEU A CA 1
ATOM 1131 C C . LEU A 1 148 ? -3.044 18.706 5.208 1.00 88.19 148 LEU A C 1
ATOM 1133 O O . LEU A 1 148 ? -2.067 19.202 4.657 1.00 88.19 148 LEU A O 1
ATOM 1137 N N . ILE A 1 149 ? -2.963 17.564 5.897 1.00 85.81 149 ILE A N 1
ATOM 1138 C CA . ILE A 1 149 ? -1.706 16.813 6.030 1.00 85.81 149 ILE A CA 1
ATOM 1139 C C . ILE A 1 149 ? -1.265 16.239 4.682 1.00 85.81 149 ILE A C 1
ATOM 1141 O O . ILE A 1 149 ? -0.087 16.342 4.345 1.00 85.81 149 ILE A O 1
ATOM 1145 N N . VAL A 1 150 ? -2.186 15.645 3.918 1.00 82.38 150 VAL A N 1
ATOM 1146 C CA . VAL A 1 150 ? -1.880 15.021 2.621 1.00 82.38 150 VAL A CA 1
ATOM 1147 C C . VAL A 1 150 ? -1.444 16.070 1.600 1.00 82.38 150 VAL A C 1
ATOM 1149 O O . VAL A 1 150 ? -0.403 15.910 0.971 1.00 82.38 150 VAL A O 1
ATOM 1152 N N . PHE A 1 151 ? -2.185 17.168 1.458 1.00 81.81 151 PHE A N 1
ATOM 1153 C CA . PHE A 1 151 ? -1.825 18.240 0.531 1.00 81.81 151 PHE A CA 1
ATOM 1154 C C . PHE A 1 151 ? -0.599 19.018 1.011 1.00 81.81 151 PHE A C 1
ATOM 1156 O O . PHE A 1 151 ? 0.284 19.305 0.211 1.00 81.81 151 PHE A O 1
ATOM 1163 N N . GLY A 1 152 ? -0.483 19.280 2.316 1.00 78.00 152 GLY A N 1
ATOM 1164 C CA . GLY A 1 152 ? 0.684 19.942 2.901 1.00 78.00 152 GLY A CA 1
ATOM 1165 C C . GLY A 1 152 ? 1.980 19.143 2.739 1.00 78.00 152 GLY A C 1
ATOM 1166 O O . GLY A 1 152 ? 3.049 19.736 2.631 1.00 78.00 152 GLY A O 1
ATOM 1167 N N . ALA A 1 153 ? 1.901 17.811 2.654 1.00 69.88 153 ALA A N 1
ATOM 1168 C CA . ALA A 1 153 ? 3.060 16.966 2.379 1.00 69.88 153 ALA A CA 1
ATOM 1169 C C . ALA A 1 153 ? 3.677 17.200 0.986 1.00 69.88 153 ALA A C 1
ATOM 1171 O O . ALA A 1 153 ? 4.856 16.910 0.815 1.00 69.88 153 ALA A O 1
ATOM 1172 N N . HIS A 1 154 ? 2.918 17.737 0.025 1.00 66.19 154 HIS A N 1
ATOM 1173 C CA . HIS A 1 154 ? 3.364 17.962 -1.356 1.00 66.19 154 HIS A CA 1
ATOM 1174 C C . HIS A 1 154 ? 3.913 19.379 -1.607 1.00 66.19 154 HIS A C 1
ATOM 1176 O O . HIS A 1 154 ? 4.269 19.701 -2.735 1.00 66.19 154 HIS A O 1
ATOM 1182 N N . VAL A 1 155 ? 3.958 20.246 -0.586 1.00 64.62 155 VAL A N 1
ATOM 1183 C CA . VAL A 1 155 ? 4.369 21.659 -0.733 1.00 64.62 155 VAL A CA 1
ATOM 1184 C C . VAL A 1 155 ? 5.893 21.851 -0.593 1.00 64.62 155 VAL A C 1
ATOM 1186 O O . VAL A 1 155 ? 6.405 22.908 -0.943 1.00 64.62 155 VAL A O 1
ATOM 1189 N N . GLY A 1 156 ? 6.635 20.848 -0.107 1.00 55.94 156 GLY A N 1
ATOM 1190 C CA . GLY A 1 156 ? 8.101 20.893 0.011 1.00 55.94 156 GLY A CA 1
ATOM 1191 C C . GLY A 1 156 ? 8.810 20.013 -1.023 1.00 55.94 156 GLY A C 1
ATOM 1192 O O . GLY A 1 156 ? 8.282 18.974 -1.409 1.00 55.94 156 GLY A O 1
ATOM 1193 N N . GLU A 1 157 ? 10.018 20.401 -1.441 1.00 47.31 157 GLU A N 1
ATOM 1194 C CA . GLU A 1 157 ? 10.876 19.561 -2.287 1.00 47.31 157 GLU A CA 1
ATOM 1195 C C . GLU A 1 157 ? 11.386 18.342 -1.486 1.00 47.31 157 GLU A C 1
ATOM 1197 O O . GLU A 1 157 ? 12.062 18.491 -0.467 1.00 47.31 157 GLU A O 1
ATOM 1202 N N . GLY A 1 158 ? 11.041 17.126 -1.9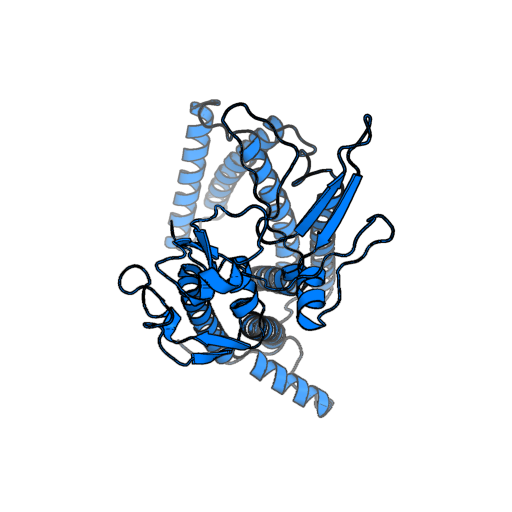30 1.00 52.03 158 GLY A N 1
ATOM 1203 C CA . GLY A 1 158 ? 11.533 15.852 -1.379 1.00 52.03 158 GLY A CA 1
ATOM 1204 C C . GLY A 1 158 ? 10.522 15.028 -0.562 1.00 52.03 158 GLY A C 1
ATOM 1205 O O . GLY A 1 158 ? 9.363 15.401 -0.384 1.00 52.03 158 GLY A O 1
ATOM 1206 N N . LEU A 1 159 ? 10.974 13.867 -0.059 1.00 53.75 159 LEU A N 1
ATOM 1207 C CA . LEU A 1 159 ? 10.233 12.956 0.834 1.00 53.75 159 LEU A CA 1
ATOM 1208 C C . LEU A 1 159 ? 9.909 13.649 2.171 1.00 53.75 159 LEU A C 1
ATOM 1210 O O . LEU A 1 159 ? 10.609 13.454 3.161 1.00 53.75 159 LEU A O 1
ATOM 1214 N N . GLN A 1 160 ? 8.840 14.452 2.168 1.00 60.69 160 GLN A N 1
ATOM 1215 C CA . GLN A 1 160 ? 8.275 15.217 3.286 1.00 60.69 160 GLN A CA 1
ATOM 1216 C C . GLN A 1 160 ? 9.311 16.110 3.997 1.00 60.69 160 GLN A C 1
ATOM 1218 O O . GLN A 1 160 ? 10.130 15.633 4.782 1.00 60.69 160 GLN A O 1
ATOM 1223 N N . GLY A 1 161 ? 9.239 17.422 3.739 1.00 59.91 161 GLY A N 1
ATOM 1224 C CA . GLY A 1 161 ? 10.161 18.435 4.270 1.00 59.91 161 GLY A CA 1
ATOM 1225 C C . GLY A 1 161 ? 10.360 18.414 5.793 1.00 59.91 161 GLY A C 1
ATOM 1226 O O . GLY A 1 161 ? 9.611 17.775 6.541 1.00 59.91 161 GLY A O 1
ATOM 1227 N N . GLU A 1 162 ? 11.399 19.116 6.255 1.00 69.06 162 GLU A N 1
ATOM 1228 C CA . GLU A 1 162 ? 11.750 19.165 7.676 1.00 69.06 162 GLU A CA 1
ATOM 1229 C C . GLU A 1 162 ? 10.564 19.632 8.538 1.00 69.06 162 GLU A C 1
ATOM 1231 O O . GLU A 1 162 ? 9.798 20.510 8.125 1.00 69.06 162 GLU A O 1
ATOM 1236 N N . PRO A 1 163 ? 10.362 19.036 9.729 1.00 76.88 163 PRO A N 1
ATOM 1237 C CA . PRO A 1 163 ? 9.301 19.471 10.621 1.00 76.88 163 PRO A CA 1
ATOM 1238 C C . PRO A 1 163 ? 9.433 20.966 10.959 1.00 76.88 163 PRO A C 1
ATOM 1240 O O . PRO A 1 163 ? 10.545 21.473 11.077 1.00 76.88 163 PRO A O 1
ATOM 1243 N N . PRO A 1 164 ? 8.319 21.668 11.231 1.00 80.19 164 PRO A N 1
ATOM 1244 C CA . PRO A 1 164 ? 8.366 23.062 11.685 1.00 80.19 164 PRO A CA 1
ATOM 1245 C C . PRO A 1 164 ? 8.978 23.223 13.092 1.00 80.19 164 PRO A C 1
ATOM 1247 O O . PRO A 1 164 ? 9.131 24.342 13.575 1.00 80.19 164 PRO A O 1
ATOM 1250 N N . PHE A 1 165 ? 9.291 22.110 13.760 1.00 84.75 165 PHE A N 1
ATOM 1251 C CA . PHE A 1 165 ? 9.913 22.035 15.076 1.00 84.75 165 PHE A CA 1
ATOM 1252 C C . PHE A 1 165 ? 11.296 21.403 14.952 1.00 84.75 165 PHE A C 1
ATOM 1254 O O . PHE A 1 165 ? 11.499 20.511 14.127 1.00 84.75 165 PHE A O 1
ATOM 1261 N N . THR A 1 166 ? 12.229 21.802 15.813 1.00 90.75 166 THR A N 1
ATOM 1262 C CA . THR A 1 166 ? 13.547 21.160 15.853 1.00 90.75 166 THR A CA 1
ATOM 1263 C C . THR A 1 166 ? 13.427 19.711 16.328 1.00 90.75 166 THR A C 1
ATOM 1265 O O . THR A 1 166 ? 12.507 19.352 17.073 1.00 90.75 166 THR A O 1
ATOM 1268 N N . TYR A 1 167 ? 14.370 18.853 15.933 1.00 90.69 167 TYR A N 1
ATOM 1269 C CA . TYR A 1 167 ? 14.367 17.452 16.364 1.00 90.69 167 TYR A CA 1
ATOM 1270 C C . TYR A 1 167 ? 14.424 17.319 17.895 1.00 90.69 167 TYR A C 1
ATOM 1272 O O . TYR A 1 167 ? 13.730 16.477 18.460 1.00 90.69 167 TYR A O 1
ATOM 1280 N N . ASP A 1 168 ? 15.122 18.220 18.588 1.00 92.25 168 ASP A N 1
ATOM 1281 C CA . ASP A 1 168 ? 15.139 18.251 20.055 1.00 92.25 168 ASP A CA 1
ATOM 1282 C C . ASP A 1 168 ? 13.773 18.584 20.665 1.00 92.25 168 ASP A C 1
ATOM 1284 O O . ASP A 1 168 ? 13.383 17.994 21.674 1.00 92.25 168 ASP A O 1
ATOM 1288 N N . GLN A 1 169 ? 12.999 19.479 20.041 1.00 93.31 169 GLN A N 1
ATOM 1289 C CA . GLN A 1 169 ? 11.630 19.772 20.474 1.00 93.31 169 GLN A CA 1
ATOM 1290 C C . GLN A 1 169 ? 10.716 18.557 20.288 1.00 93.31 169 GLN A C 1
ATOM 1292 O O . GLN A 1 169 ? 9.904 18.259 21.165 1.00 93.31 169 GLN A O 1
ATOM 1297 N N . ILE A 1 170 ? 10.867 17.826 19.179 1.00 92.38 170 ILE A N 1
ATOM 1298 C CA . ILE A 1 170 ? 10.110 16.594 18.919 1.00 92.38 170 ILE A CA 1
ATOM 1299 C C . ILE A 1 170 ? 10.483 15.519 19.944 1.00 92.38 170 ILE A C 1
ATOM 1301 O O . ILE A 1 170 ? 9.597 14.884 20.519 1.00 92.38 170 ILE A O 1
ATOM 1305 N N . TRP A 1 171 ? 11.776 15.343 20.223 1.00 93.25 171 TRP A N 1
ATOM 1306 C CA . TRP A 1 171 ? 12.265 14.414 21.240 1.00 93.25 171 TRP A CA 1
ATOM 1307 C C . TRP A 1 171 ? 11.722 14.751 22.631 1.00 93.25 171 TRP A C 1
ATOM 1309 O O . TRP A 1 171 ? 11.160 13.887 23.305 1.00 93.25 171 TRP A O 1
ATOM 1319 N N . MET A 1 172 ? 11.793 16.020 23.034 1.00 92.31 172 MET A N 1
ATOM 1320 C CA . MET A 1 172 ? 11.223 16.479 24.298 1.00 92.31 172 MET A CA 1
ATOM 1321 C C . MET A 1 172 ? 9.708 16.246 24.349 1.00 92.31 172 MET A C 1
ATOM 1323 O O . MET A 1 172 ? 9.195 15.780 25.363 1.00 92.31 172 MET A O 1
ATOM 1327 N N . GLY A 1 173 ? 8.993 16.476 23.245 1.00 92.31 173 GLY A N 1
ATOM 1328 C CA . GLY A 1 173 ? 7.576 16.137 23.117 1.00 92.31 173 GLY A CA 1
ATOM 1329 C C . GLY A 1 173 ? 7.293 14.644 23.326 1.00 92.31 173 GLY A C 1
ATOM 1330 O O . GLY A 1 173 ? 6.314 14.292 23.989 1.00 92.31 173 GLY A O 1
ATOM 1331 N N . CYS A 1 174 ? 8.166 13.758 22.837 1.00 91.62 174 CYS A N 1
ATOM 1332 C CA . CYS A 1 174 ? 8.061 12.314 23.066 1.00 91.62 174 CYS A CA 1
ATOM 1333 C C . CYS A 1 174 ? 8.237 11.965 24.545 1.00 91.62 174 CYS A C 1
ATOM 1335 O O . CYS A 1 174 ? 7.430 11.219 25.100 1.00 91.62 174 CYS A O 1
ATOM 1337 N N . LEU A 1 175 ? 9.248 12.542 25.200 1.00 92.38 175 LEU A N 1
ATOM 1338 C CA . LEU A 1 175 ? 9.490 12.341 26.630 1.00 92.38 175 LEU A CA 1
ATOM 1339 C C . LEU A 1 175 ? 8.317 12.846 27.474 1.00 92.38 175 LEU A C 1
ATOM 1341 O O . LEU A 1 175 ? 7.841 12.132 28.355 1.00 92.38 175 LEU A O 1
ATOM 1345 N N . LEU A 1 176 ? 7.806 14.042 27.173 1.00 93.38 176 LEU A N 1
ATOM 1346 C CA . LEU A 1 176 ? 6.635 14.611 27.842 1.00 93.38 176 LEU A CA 1
ATOM 1347 C C . LEU A 1 176 ? 5.398 13.727 27.656 1.00 93.38 176 LEU A C 1
ATOM 1349 O O . LEU A 1 176 ? 4.666 13.489 28.614 1.00 93.38 176 LEU A O 1
ATOM 1353 N N . SER A 1 177 ? 5.189 13.192 26.453 1.00 91.62 177 SER A N 1
ATOM 1354 C CA . SER A 1 177 ? 4.070 12.288 26.160 1.00 91.62 177 SER A CA 1
ATOM 1355 C C . SER A 1 177 ? 4.198 10.956 26.901 1.00 91.62 177 SER A C 1
ATOM 1357 O O . SER A 1 177 ? 3.203 10.433 27.408 1.00 91.62 177 SER A O 1
ATOM 1359 N N . LEU A 1 178 ? 5.414 10.418 27.012 1.00 93.19 178 LEU A N 1
ATOM 1360 C CA . LEU A 1 178 ? 5.707 9.182 27.735 1.00 93.19 178 LEU A CA 1
ATOM 1361 C C . LEU A 1 178 ? 5.455 9.341 29.242 1.00 93.19 178 LEU A C 1
ATOM 1363 O O . LEU A 1 178 ? 4.695 8.566 29.827 1.00 93.19 178 LEU A O 1
ATOM 1367 N N . TRP A 1 179 ? 6.030 10.380 29.856 1.00 94.00 179 TRP A N 1
ATOM 1368 C CA . TRP A 1 179 ? 5.808 10.701 31.268 1.00 94.00 179 TRP A CA 1
ATOM 1369 C C . TRP A 1 179 ? 4.345 11.037 31.553 1.00 94.00 179 TRP A C 1
ATOM 1371 O O . TRP A 1 179 ? 3.765 10.509 32.502 1.00 94.00 179 TRP A O 1
ATOM 1381 N N . GLY A 1 180 ? 3.721 11.855 30.703 1.00 94.25 180 GLY A N 1
ATOM 1382 C CA . GLY A 1 180 ? 2.308 12.207 30.807 1.00 94.25 180 GLY A CA 1
ATOM 1383 C C . GLY A 1 180 ? 1.397 10.983 30.737 1.00 94.25 180 GLY A C 1
ATOM 1384 O O . GLY A 1 180 ? 0.466 10.866 31.532 1.00 94.25 180 GLY A O 1
ATOM 1385 N N . SER A 1 181 ? 1.701 10.023 29.859 1.00 92.31 181 SER A N 1
ATOM 1386 C CA . SER A 1 181 ? 0.955 8.764 29.757 1.00 92.31 181 SER A CA 1
ATOM 1387 C C . SER A 1 181 ? 1.135 7.892 31.000 1.00 92.31 181 SER A C 1
ATOM 1389 O O . SER A 1 181 ? 0.147 7.397 31.540 1.00 92.31 181 SER A O 1
ATOM 1391 N N . ALA A 1 182 ? 2.367 7.738 31.501 1.00 93.62 182 ALA A N 1
ATOM 1392 C CA . ALA A 1 182 ? 2.631 6.990 32.731 1.00 93.62 182 ALA A CA 1
ATOM 1393 C C . ALA A 1 182 ? 1.858 7.592 33.917 1.00 93.62 182 ALA A C 1
ATOM 1395 O O . ALA A 1 182 ? 1.091 6.899 34.586 1.00 93.62 182 ALA A O 1
ATOM 1396 N N . ILE A 1 183 ? 1.978 8.903 34.134 1.00 93.25 183 ILE A N 1
ATOM 1397 C CA . ILE A 1 183 ? 1.261 9.608 35.203 1.00 93.25 183 ILE A CA 1
ATOM 1398 C C . ILE A 1 183 ? -0.254 9.483 35.007 1.00 93.25 183 ILE A C 1
ATOM 1400 O O . ILE A 1 183 ? -0.966 9.184 35.964 1.00 93.25 183 ILE A O 1
ATOM 1404 N N . GLY A 1 184 ? -0.745 9.639 33.776 1.00 91.81 184 GLY A N 1
ATOM 1405 C CA . GLY A 1 184 ? -2.160 9.525 33.433 1.00 91.81 184 GLY A CA 1
ATOM 1406 C C . GLY A 1 184 ? -2.750 8.156 33.775 1.00 91.81 184 GLY A C 1
ATOM 1407 O O . GLY A 1 184 ? -3.772 8.086 34.458 1.00 91.81 184 GLY A O 1
ATOM 1408 N N . PHE A 1 185 ? -2.091 7.062 33.380 1.00 89.69 185 PHE A N 1
ATOM 1409 C CA . PHE A 1 185 ? -2.534 5.705 33.724 1.00 89.69 185 PHE A CA 1
ATOM 1410 C C . PHE A 1 185 ? -2.467 5.434 35.230 1.00 89.69 185 PHE A C 1
ATOM 1412 O O . PHE A 1 185 ? -3.382 4.817 35.782 1.00 89.69 185 PHE A O 1
ATOM 1419 N N . GLY A 1 186 ? -1.421 5.921 35.905 1.00 88.62 186 GLY A N 1
ATOM 1420 C CA . GLY A 1 186 ? -1.290 5.822 37.357 1.00 88.62 186 GLY A CA 1
ATOM 1421 C C . GLY A 1 186 ? -2.436 6.536 38.074 1.00 88.62 186 GLY A C 1
ATOM 1422 O O . GLY A 1 186 ? -3.185 5.912 38.828 1.00 88.62 186 GLY A O 1
ATOM 1423 N N . ALA A 1 187 ? -2.626 7.824 37.783 1.00 91.00 187 ALA A N 1
ATOM 1424 C CA . ALA A 1 187 ? -3.675 8.658 38.361 1.00 91.00 187 ALA A CA 1
ATOM 1425 C C . ALA A 1 187 ? -5.076 8.103 38.072 1.00 91.00 187 ALA A C 1
ATOM 1427 O O . ALA A 1 187 ? -5.896 8.005 38.985 1.00 91.00 187 ALA A O 1
ATOM 1428 N N . TRP A 1 188 ? -5.340 7.664 36.837 1.00 89.75 188 TRP A N 1
ATOM 1429 C CA . TRP A 1 188 ? -6.624 7.066 36.472 1.00 89.75 188 TRP A CA 1
ATOM 1430 C C . TRP A 1 188 ? -6.911 5.804 37.283 1.00 89.75 188 TRP A C 1
ATOM 1432 O O . TRP A 1 188 ? -8.017 5.643 37.792 1.00 89.75 188 TRP A O 1
ATOM 1442 N N . ARG A 1 189 ? -5.910 4.935 37.472 1.00 86.12 189 ARG A N 1
ATOM 1443 C CA . ARG A 1 189 ? -6.057 3.708 38.264 1.00 86.12 189 ARG A CA 1
ATOM 1444 C C . ARG A 1 189 ? -6.395 4.003 39.729 1.00 86.12 189 ARG A C 1
ATOM 1446 O O . ARG A 1 189 ? -7.128 3.226 40.339 1.00 86.12 189 ARG A O 1
ATOM 1453 N N . PHE A 1 190 ? -5.839 5.071 40.303 1.00 87.81 190 PHE A N 1
ATOM 1454 C CA . PHE A 1 190 ? -6.143 5.491 41.676 1.00 87.81 190 PHE A CA 1
ATOM 1455 C C . PHE A 1 190 ? -7.518 6.152 41.791 1.00 87.81 190 PHE A C 1
ATOM 1457 O O . PHE A 1 190 ? -8.267 5.826 42.706 1.00 87.81 190 PHE A O 1
ATOM 1464 N N . ALA A 1 191 ? -7.862 7.040 40.857 1.00 90.88 191 ALA A N 1
ATOM 1465 C CA . ALA A 1 191 ? -9.133 7.759 40.867 1.00 90.88 191 ALA A CA 1
ATOM 1466 C C . ALA A 1 191 ? -10.330 6.859 40.514 1.00 90.88 191 ALA A C 1
ATOM 1468 O O . ALA A 1 191 ? -11.421 7.040 41.045 1.00 90.88 191 ALA A O 1
ATOM 1469 N N . ASN A 1 192 ? -10.131 5.882 39.626 1.00 89.44 192 ASN A N 1
ATOM 1470 C CA . ASN A 1 192 ? -11.169 4.988 39.118 1.00 89.44 192 ASN A CA 1
ATOM 1471 C C . ASN A 1 192 ? -10.694 3.529 39.197 1.00 89.44 192 ASN A C 1
ATOM 1473 O O . ASN A 1 192 ? -10.364 2.933 38.168 1.00 89.44 192 ASN A O 1
ATOM 1477 N N . PRO A 1 193 ? -10.639 2.924 40.399 1.00 84.75 193 PRO A N 1
ATOM 1478 C CA . PRO A 1 193 ? -10.145 1.563 40.555 1.00 84.75 193 PRO A CA 1
ATOM 1479 C C . PRO A 1 193 ? -11.041 0.576 39.781 1.00 84.75 193 PRO A C 1
ATOM 1481 O O . PRO A 1 193 ? -12.222 0.420 40.112 1.00 84.75 193 PRO A O 1
ATOM 1484 N N . PRO A 1 194 ? -10.518 -0.110 38.746 1.00 85.19 194 PRO A N 1
ATOM 1485 C CA . PRO A 1 194 ? -11.330 -0.993 37.921 1.00 85.19 194 PRO A CA 1
ATOM 1486 C C . PRO A 1 194 ? -11.795 -2.216 38.721 1.00 85.19 194 PRO A C 1
ATOM 1488 O O . PRO A 1 194 ? -10.994 -2.897 39.362 1.00 85.19 194 PRO A O 1
ATOM 1491 N N . LYS A 1 195 ? -13.099 -2.520 38.643 1.00 88.38 195 LYS A N 1
ATOM 1492 C CA . LYS A 1 195 ? -13.725 -3.659 39.345 1.00 88.38 195 LYS A CA 1
ATOM 1493 C C . LYS A 1 195 ? -13.267 -5.020 38.810 1.00 88.38 195 LYS A C 1
ATOM 1495 O O . LYS A 1 195 ? -13.261 -6.000 39.544 1.00 88.38 195 LYS A O 1
ATOM 1500 N N . GLN A 1 196 ? -12.904 -5.088 37.529 1.00 92.25 196 GLN A N 1
ATOM 1501 C CA . GLN A 1 196 ? -12.443 -6.315 36.885 1.00 92.25 196 GLN A CA 1
ATOM 1502 C C . GLN A 1 196 ? -10.949 -6.533 37.137 1.00 92.25 196 GLN A C 1
ATOM 1504 O O . GLN A 1 196 ? -10.118 -5.694 36.779 1.00 92.25 196 GLN A O 1
ATOM 1509 N N . THR A 1 197 ? -10.603 -7.698 37.686 1.00 88.75 197 THR A N 1
ATOM 1510 C CA . THR A 1 197 ? -9.224 -8.071 38.035 1.00 88.75 197 THR A CA 1
ATOM 1511 C C . THR A 1 197 ? -8.276 -8.000 36.836 1.00 88.75 197 THR A C 1
ATOM 1513 O O . THR A 1 197 ? -7.175 -7.467 36.956 1.00 88.75 197 THR A O 1
ATOM 1516 N N . ILE A 1 198 ? -8.717 -8.442 35.652 1.00 91.88 198 ILE A N 1
ATOM 1517 C CA . ILE A 1 198 ? -7.880 -8.423 34.443 1.00 91.88 198 ILE A CA 1
ATOM 1518 C C . ILE A 1 198 ? -7.519 -6.997 34.013 1.00 91.88 198 ILE A C 1
ATOM 1520 O O . ILE A 1 198 ? -6.358 -6.707 33.728 1.00 91.88 198 ILE A O 1
ATOM 1524 N N . LEU A 1 199 ? -8.484 -6.076 34.059 1.00 89.31 199 LEU A N 1
ATOM 1525 C CA . LEU A 1 199 ? -8.278 -4.675 33.703 1.00 89.31 199 LEU A CA 1
ATOM 1526 C C . LEU A 1 199 ? -7.335 -3.995 34.701 1.00 89.31 199 LEU A C 1
ATOM 1528 O O . LEU A 1 199 ? -6.446 -3.244 34.310 1.00 89.31 199 LEU A O 1
ATOM 1532 N N . ARG A 1 200 ? -7.472 -4.322 35.991 1.00 87.69 200 ARG A N 1
ATOM 1533 C CA . ARG A 1 200 ? -6.583 -3.831 37.050 1.00 87.69 200 ARG A CA 1
ATOM 1534 C C . ARG A 1 200 ? -5.128 -4.241 36.826 1.00 87.69 200 ARG A C 1
ATOM 1536 O O . ARG A 1 200 ? -4.245 -3.394 36.969 1.00 87.69 200 ARG A O 1
ATOM 1543 N N . HIS A 1 201 ? -4.873 -5.510 36.506 1.00 90.88 201 HIS A N 1
ATOM 1544 C CA . HIS A 1 201 ? -3.515 -5.989 36.230 1.00 90.88 201 HIS A CA 1
ATOM 1545 C C . HIS A 1 201 ? -2.966 -5.418 34.926 1.00 90.88 201 HIS A C 1
ATOM 1547 O O . HIS A 1 201 ? -1.813 -5.006 34.896 1.00 90.88 201 HIS A O 1
ATOM 1553 N N . THR A 1 202 ? -3.801 -5.312 33.892 1.00 90.44 202 THR A N 1
ATOM 1554 C CA . THR A 1 202 ? -3.399 -4.752 32.594 1.00 90.44 202 THR A CA 1
ATOM 1555 C C . THR A 1 202 ? -2.950 -3.299 32.735 1.00 90.44 202 THR A C 1
ATOM 1557 O O . THR A 1 202 ? -1.869 -2.938 32.286 1.00 90.44 202 THR A O 1
ATOM 1560 N N . ILE A 1 203 ? -3.728 -2.465 33.428 1.00 90.50 203 ILE A N 1
ATOM 1561 C CA . ILE A 1 203 ? -3.391 -1.048 33.625 1.00 90.50 203 ILE A CA 1
ATOM 1562 C C . ILE A 1 203 ? -2.156 -0.883 34.506 1.00 90.50 203 ILE A C 1
ATOM 1564 O O . ILE A 1 203 ? -1.331 -0.015 34.242 1.00 90.50 203 ILE A O 1
ATOM 1568 N N . LEU A 1 204 ? -1.999 -1.726 35.531 1.00 90.56 204 LEU A N 1
ATOM 1569 C CA . LEU A 1 204 ? -0.790 -1.722 36.349 1.00 90.56 204 LEU A CA 1
ATOM 1570 C C . LEU A 1 204 ? 0.446 -2.114 35.527 1.00 90.56 204 LEU A C 1
ATOM 1572 O O . LEU A 1 204 ? 1.476 -1.465 35.655 1.00 90.56 204 LEU A O 1
ATOM 1576 N N . ALA A 1 205 ? 0.342 -3.135 34.675 1.00 93.31 205 ALA A N 1
ATOM 1577 C CA . ALA A 1 205 ? 1.432 -3.555 33.803 1.00 93.31 205 ALA A CA 1
ATOM 1578 C C . ALA A 1 205 ? 1.818 -2.447 32.811 1.00 93.31 205 ALA A C 1
ATOM 1580 O O . ALA A 1 205 ? 2.999 -2.147 32.677 1.00 93.31 205 ALA A O 1
ATOM 1581 N N . ILE A 1 206 ? 0.834 -1.789 32.185 1.00 93.62 206 ILE A N 1
ATOM 1582 C CA . ILE A 1 206 ? 1.068 -0.642 31.292 1.00 93.62 206 ILE A CA 1
ATOM 1583 C C . ILE A 1 206 ? 1.733 0.508 32.053 1.00 93.62 206 ILE A C 1
ATOM 1585 O O . ILE A 1 206 ? 2.727 1.054 31.586 1.00 93.62 206 ILE A O 1
ATOM 1589 N N . PHE A 1 207 ? 1.224 0.854 33.238 1.00 93.50 207 PHE A N 1
ATOM 1590 C CA . PHE A 1 207 ? 1.803 1.896 34.084 1.00 93.50 207 PHE A CA 1
ATOM 1591 C C . PHE A 1 207 ? 3.270 1.610 34.424 1.00 93.50 207 PHE A C 1
ATOM 1593 O O . PHE A 1 207 ? 4.120 2.474 34.222 1.00 93.50 207 PHE A O 1
ATOM 1600 N N . ILE A 1 208 ? 3.568 0.396 34.901 1.00 94.75 208 ILE A N 1
ATOM 1601 C CA . ILE A 1 208 ? 4.932 -0.017 35.249 1.00 94.75 208 ILE A CA 1
ATOM 1602 C C . ILE A 1 208 ? 5.819 0.012 34.005 1.00 94.75 208 ILE A C 1
ATOM 1604 O O . ILE A 1 208 ? 6.896 0.587 34.066 1.00 94.75 208 ILE A O 1
ATOM 1608 N N . ALA A 1 209 ? 5.364 -0.533 32.875 1.00 95.31 209 ALA A N 1
ATOM 1609 C CA . ALA A 1 209 ? 6.140 -0.543 31.638 1.00 95.31 209 ALA A CA 1
ATOM 1610 C C . ALA A 1 209 ? 6.485 0.878 31.165 1.00 95.31 209 ALA A C 1
ATOM 1612 O O . ALA A 1 209 ? 7.651 1.168 30.905 1.00 95.31 209 ALA A O 1
ATOM 1613 N N . LEU A 1 210 ? 5.501 1.782 31.111 1.00 95.12 210 LEU A N 1
ATOM 1614 C CA . LEU A 1 210 ? 5.729 3.173 30.712 1.00 95.12 210 LEU A CA 1
ATOM 1615 C C . LEU A 1 210 ? 6.671 3.886 31.685 1.00 95.12 210 LEU A C 1
ATOM 1617 O O . LEU A 1 210 ? 7.587 4.571 31.242 1.00 95.12 210 LEU A O 1
ATOM 1621 N N . LEU A 1 211 ? 6.486 3.694 32.995 1.00 94.56 211 LEU A N 1
ATOM 1622 C CA . LEU A 1 211 ? 7.348 4.288 34.015 1.00 94.56 211 LEU A CA 1
ATOM 1623 C C . LEU A 1 211 ? 8.782 3.751 33.932 1.00 94.56 211 LEU A C 1
ATOM 1625 O O . LEU A 1 211 ? 9.725 4.527 34.036 1.00 94.56 211 LEU A O 1
ATOM 1629 N N . SER A 1 212 ? 8.958 2.445 33.717 1.00 94.06 212 SER A N 1
ATOM 1630 C CA . SER A 1 212 ? 10.270 1.817 33.556 1.00 94.06 212 SER A CA 1
ATOM 1631 C C . SER A 1 212 ? 10.998 2.346 32.326 1.00 94.06 212 SER A C 1
ATOM 1633 O O . SER A 1 212 ? 12.176 2.674 32.425 1.00 94.06 212 SER A O 1
ATOM 1635 N N . VAL A 1 213 ? 10.308 2.483 31.189 1.00 93.81 213 VAL A N 1
ATOM 1636 C CA . VAL A 1 213 ? 10.897 3.072 29.976 1.00 93.81 213 VAL A CA 1
ATOM 1637 C C . VAL A 1 213 ? 11.226 4.549 30.203 1.00 93.81 213 VAL A C 1
ATOM 1639 O O . VAL A 1 213 ? 12.324 4.985 29.868 1.00 93.81 213 VAL A O 1
ATOM 1642 N N . ALA A 1 214 ? 10.326 5.313 30.826 1.00 92.25 214 ALA A N 1
ATOM 1643 C CA . ALA A 1 214 ? 10.545 6.729 31.112 1.00 92.25 214 ALA A CA 1
ATOM 1644 C C . ALA A 1 214 ? 11.748 6.951 32.043 1.00 92.25 214 ALA A C 1
ATOM 1646 O O . ALA A 1 214 ? 12.591 7.808 31.777 1.00 92.25 214 ALA A O 1
ATOM 1647 N N . ALA A 1 215 ? 11.858 6.140 33.098 1.00 92.38 215 ALA A N 1
ATOM 1648 C CA . ALA A 1 215 ? 12.978 6.164 34.029 1.00 92.38 215 ALA A CA 1
ATOM 1649 C C . ALA A 1 215 ? 14.285 5.729 33.357 1.00 92.38 215 ALA A C 1
ATOM 1651 O O . ALA A 1 215 ? 15.302 6.388 33.545 1.00 92.38 215 ALA A O 1
ATOM 1652 N N . LEU A 1 216 ? 14.265 4.666 32.542 1.00 93.62 216 LEU A N 1
ATOM 1653 C CA . LEU A 1 216 ? 15.437 4.214 31.792 1.00 93.62 216 LEU A CA 1
ATOM 1654 C C . LEU A 1 216 ? 15.986 5.340 30.914 1.00 93.62 216 LEU A C 1
ATOM 1656 O O . LEU A 1 216 ? 17.172 5.644 30.995 1.00 93.62 216 LEU A O 1
ATOM 1660 N N . VAL A 1 217 ? 15.120 5.978 30.122 1.00 92.00 217 VAL A N 1
ATOM 1661 C CA . VAL A 1 217 ? 15.525 7.059 29.218 1.00 92.00 217 VAL A CA 1
ATOM 1662 C C . VAL A 1 217 ? 16.051 8.258 30.011 1.00 92.00 217 VAL A C 1
ATOM 1664 O O . VAL A 1 217 ? 17.135 8.751 29.707 1.00 92.00 217 VAL A O 1
ATOM 1667 N N . ALA A 1 218 ? 15.360 8.659 31.085 1.00 88.62 218 ALA A N 1
ATOM 1668 C CA . ALA A 1 218 ? 15.793 9.759 31.948 1.00 88.62 218 ALA A CA 1
ATOM 1669 C C . ALA A 1 218 ? 17.161 9.509 32.613 1.00 88.62 218 ALA A C 1
ATOM 1671 O O . ALA A 1 218 ? 17.958 10.434 32.735 1.00 88.62 218 ALA A O 1
ATOM 1672 N N . LEU A 1 219 ? 17.449 8.268 33.021 1.00 91.62 219 LEU A N 1
ATOM 1673 C CA . LEU A 1 219 ? 18.725 7.889 33.642 1.00 91.62 219 LEU A CA 1
ATOM 1674 C C . LEU A 1 219 ? 19.853 7.691 32.622 1.00 91.62 219 LEU A C 1
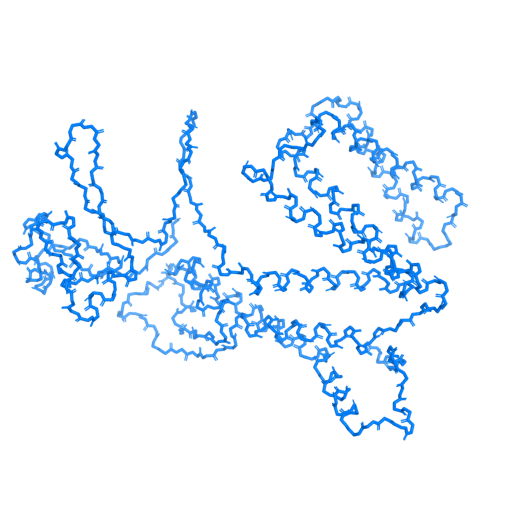ATOM 1676 O O . LEU A 1 219 ? 21.024 7.834 32.961 1.00 91.62 219 LEU A O 1
ATOM 1680 N N . SER A 1 220 ? 19.516 7.342 31.381 1.00 90.44 220 SER A N 1
ATOM 1681 C CA . SER A 1 220 ? 20.490 7.066 30.322 1.00 90.44 220 SER A CA 1
ATOM 1682 C C . SER A 1 220 ? 20.991 8.302 29.568 1.00 90.44 220 SER A C 1
ATOM 1684 O O . SER A 1 220 ? 21.910 8.180 28.754 1.00 90.44 220 SER A O 1
ATOM 1686 N N . GLY A 1 221 ? 20.390 9.472 29.811 1.00 84.50 221 GLY A N 1
ATOM 1687 C CA . GLY A 1 221 ? 20.654 10.687 29.040 1.00 84.50 221 GLY A CA 1
ATOM 1688 C C . GLY A 1 221 ? 20.395 10.471 27.547 1.00 84.50 221 GLY A C 1
ATOM 1689 O O . GLY A 1 221 ? 19.431 9.810 27.160 1.00 84.50 221 GLY A O 1
ATOM 1690 N N . ASP A 1 222 ? 21.298 10.970 26.704 1.00 84.19 222 ASP A N 1
ATOM 1691 C CA . ASP A 1 222 ? 21.146 10.900 25.245 1.00 84.19 222 ASP A CA 1
ATOM 1692 C C . ASP A 1 222 ? 21.592 9.571 24.623 1.00 84.19 222 ASP A C 1
ATOM 1694 O O . ASP A 1 222 ? 21.472 9.380 23.414 1.00 84.19 222 ASP A O 1
ATOM 1698 N N . LYS A 1 223 ? 22.058 8.605 25.426 1.00 89.25 223 LYS A N 1
ATOM 1699 C CA . LYS A 1 223 ? 22.558 7.317 24.917 1.00 89.25 223 LYS A CA 1
ATOM 1700 C C . LYS A 1 223 ? 21.515 6.548 24.096 1.00 89.25 223 LYS A C 1
ATOM 1702 O O . LYS A 1 223 ? 21.878 5.857 23.149 1.00 89.25 223 LYS A O 1
ATOM 1707 N N . TYR A 1 224 ? 20.239 6.653 24.468 1.00 88.44 224 TYR A N 1
ATOM 1708 C CA . TYR A 1 224 ? 19.116 6.015 23.768 1.00 88.44 224 TYR A CA 1
ATOM 1709 C C . TYR A 1 224 ? 18.192 7.035 23.086 1.00 88.44 224 TYR A C 1
ATOM 1711 O O . TYR A 1 224 ? 17.026 6.733 22.821 1.00 88.44 224 TYR A O 1
ATOM 1719 N N . ARG A 1 225 ? 18.687 8.249 22.804 1.00 90.44 225 ARG A N 1
ATOM 1720 C CA . ARG A 1 225 ? 17.940 9.243 22.027 1.00 90.44 225 ARG A CA 1
ATOM 1721 C C . ARG A 1 225 ? 17.691 8.702 20.620 1.00 90.44 225 ARG A C 1
ATOM 1723 O O . ARG A 1 225 ? 18.596 8.177 19.973 1.00 90.44 225 ARG A O 1
ATOM 1730 N N . ILE A 1 226 ? 16.458 8.850 20.137 1.00 91.44 226 ILE A N 1
ATOM 1731 C CA . ILE A 1 226 ? 16.120 8.503 18.753 1.00 91.44 226 ILE A CA 1
ATOM 1732 C C . ILE A 1 226 ? 16.914 9.440 17.824 1.00 91.44 226 ILE A C 1
ATOM 1734 O O . ILE A 1 226 ? 16.883 10.655 18.033 1.00 91.44 226 ILE A O 1
ATOM 1738 N N . PRO A 1 227 ? 17.629 8.917 16.812 1.00 91.56 227 PRO A N 1
ATOM 1739 C CA . PRO A 1 227 ? 18.374 9.756 15.878 1.00 91.56 227 PRO A CA 1
ATOM 1740 C C . PRO A 1 227 ? 17.422 10.634 15.053 1.00 91.56 227 PRO A C 1
ATOM 1742 O O . PRO A 1 227 ? 16.261 10.281 14.848 1.00 91.56 227 PRO A O 1
ATOM 1745 N N . ASP A 1 228 ? 17.910 11.760 14.534 1.00 90.38 228 ASP A N 1
ATOM 1746 C CA . ASP A 1 228 ? 17.077 12.771 13.861 1.00 90.38 228 ASP A CA 1
ATOM 1747 C C . ASP A 1 228 ? 16.233 12.223 12.687 1.00 90.38 228 ASP A C 1
ATOM 1749 O O . ASP A 1 228 ? 15.035 12.523 12.625 1.00 90.38 228 ASP A O 1
ATOM 1753 N N . PRO A 1 229 ? 16.751 11.329 11.816 1.00 86.50 229 PRO A N 1
ATOM 1754 C CA . PRO A 1 229 ? 15.914 10.659 10.817 1.00 86.50 229 PRO A CA 1
ATOM 1755 C C . PRO A 1 229 ? 14.772 9.836 11.435 1.00 86.50 229 PRO A C 1
ATOM 1757 O O . PRO A 1 229 ? 13.665 9.802 10.902 1.00 86.50 229 PRO A O 1
ATOM 1760 N N . GLY A 1 230 ? 15.003 9.211 12.593 1.00 89.62 230 GLY A N 1
ATOM 1761 C CA . GLY A 1 230 ? 13.966 8.502 13.343 1.00 89.62 230 GLY A CA 1
ATOM 1762 C C . GLY A 1 230 ? 12.920 9.453 13.930 1.00 89.62 230 GLY A C 1
ATOM 1763 O O . GLY A 1 230 ? 11.725 9.167 13.877 1.00 89.62 230 GLY A O 1
ATOM 1764 N N . LEU A 1 231 ? 13.334 10.625 14.418 1.00 91.00 231 LEU A N 1
ATOM 1765 C CA . LEU A 1 231 ? 12.420 11.652 14.932 1.00 91.00 231 LEU A CA 1
ATOM 1766 C C . LEU A 1 231 ? 11.534 12.250 13.834 1.00 91.00 231 LEU A C 1
ATOM 1768 O O . LEU A 1 231 ? 10.378 12.589 14.097 1.00 91.00 231 LEU A O 1
ATOM 1772 N N . ARG A 1 232 ? 12.013 12.290 12.584 1.00 86.19 232 ARG A N 1
ATOM 1773 C CA . ARG A 1 232 ? 11.172 12.608 11.420 1.00 86.19 232 ARG A CA 1
ATOM 1774 C C . ARG A 1 232 ? 10.010 11.622 11.279 1.00 86.19 232 ARG A C 1
ATOM 1776 O O . ARG A 1 232 ? 8.877 12.049 11.071 1.00 86.19 232 ARG A O 1
ATOM 1783 N N . ILE A 1 233 ? 10.256 10.320 11.436 1.00 88.12 233 ILE A N 1
ATOM 1784 C CA . ILE A 1 233 ? 9.204 9.289 11.384 1.00 88.12 233 ILE A CA 1
ATOM 1785 C C . ILE A 1 233 ? 8.222 9.482 12.544 1.00 88.12 233 ILE A C 1
ATOM 1787 O O . ILE A 1 233 ? 7.006 9.486 12.342 1.00 88.12 233 ILE A O 1
ATOM 1791 N N . VAL A 1 234 ? 8.737 9.716 13.755 1.00 90.88 234 VAL A N 1
ATOM 1792 C CA . VAL A 1 234 ? 7.909 9.966 14.943 1.00 90.88 234 VAL A CA 1
ATOM 1793 C C . VAL A 1 234 ? 7.002 11.185 14.754 1.00 90.88 234 VAL A C 1
ATOM 1795 O O . VAL A 1 234 ? 5.833 11.148 15.143 1.00 90.88 234 VAL A O 1
ATOM 1798 N N . TRP A 1 235 ? 7.485 12.241 14.100 1.00 88.88 235 TRP A N 1
ATOM 1799 C CA . TRP A 1 235 ? 6.664 13.396 13.746 1.00 88.88 235 TRP A CA 1
ATOM 1800 C C . TRP A 1 235 ? 5.489 13.027 12.826 1.00 88.88 235 TRP A C 1
ATOM 1802 O O . TRP A 1 235 ? 4.353 13.441 13.075 1.00 88.88 235 TRP A O 1
ATOM 1812 N N . GLN A 1 236 ? 5.720 12.202 11.800 1.00 87.44 236 GLN A N 1
ATOM 1813 C CA . GLN A 1 236 ? 4.654 11.758 10.889 1.00 87.44 236 GLN A CA 1
ATOM 1814 C C . GLN A 1 236 ? 3.599 10.904 11.601 1.00 87.44 236 GLN A C 1
ATOM 1816 O O . GLN A 1 236 ? 2.391 11.101 11.418 1.00 87.44 236 GLN A O 1
ATOM 1821 N N . LEU A 1 237 ? 4.048 10.003 12.476 1.00 89.56 237 LEU A N 1
ATOM 1822 C CA . LEU A 1 237 ? 3.167 9.207 13.327 1.00 89.56 237 LEU A CA 1
ATOM 1823 C C . LEU A 1 237 ? 2.371 10.087 14.302 1.00 89.56 237 LEU A C 1
ATOM 1825 O O . LEU A 1 237 ? 1.173 9.873 14.477 1.00 89.56 237 LEU A O 1
ATOM 1829 N N . SER A 1 238 ? 2.994 11.119 14.876 1.00 89.62 238 SER A N 1
ATOM 1830 C CA . SER A 1 238 ? 2.339 12.046 15.809 1.00 89.62 238 SER A CA 1
ATOM 1831 C C . SER A 1 238 ? 1.216 12.839 15.139 1.00 89.62 238 SER A C 1
ATOM 1833 O O . SER A 1 238 ? 0.109 12.911 15.675 1.00 89.62 238 SER A O 1
ATOM 1835 N N . LYS A 1 239 ? 1.452 13.373 13.932 1.00 89.12 239 LYS A N 1
ATOM 1836 C CA . LYS A 1 239 ? 0.402 14.040 13.141 1.00 89.12 239 LYS A CA 1
ATOM 1837 C C . LYS A 1 239 ? -0.779 13.102 12.876 1.00 89.12 239 LYS A C 1
ATOM 1839 O O . LYS A 1 239 ? -1.932 13.481 13.085 1.00 89.12 239 LYS A O 1
ATOM 1844 N N . SER A 1 240 ? -0.487 11.862 12.481 1.00 89.31 240 SER A N 1
ATOM 1845 C CA . SER A 1 240 ? -1.503 10.835 12.218 1.00 89.31 240 SER A CA 1
ATOM 1846 C C . SER A 1 240 ? -2.302 10.479 13.476 1.00 89.31 240 SER A C 1
ATOM 1848 O O . SER A 1 240 ? -3.523 10.315 13.410 1.00 89.31 240 SER A O 1
ATOM 1850 N N . LEU A 1 241 ? -1.643 10.416 14.638 1.00 91.75 241 LEU A N 1
ATOM 1851 C CA . LEU A 1 241 ? -2.284 10.165 15.928 1.00 91.75 241 LEU A CA 1
ATOM 1852 C C . LEU A 1 241 ? -3.246 11.295 16.316 1.00 91.75 241 LEU A C 1
ATOM 1854 O O . LEU A 1 241 ? -4.378 11.013 16.704 1.00 91.75 241 LEU A O 1
ATOM 1858 N N . ILE A 1 242 ? -2.838 12.560 16.175 1.00 91.50 242 ILE A N 1
ATOM 1859 C CA . ILE A 1 242 ? -3.684 13.725 16.491 1.00 91.50 242 ILE A CA 1
ATOM 1860 C C . ILE A 1 242 ? -4.968 13.700 15.661 1.00 91.50 242 ILE A C 1
ATOM 1862 O O . ILE A 1 242 ? -6.068 13.799 16.209 1.00 91.50 242 ILE A O 1
ATOM 1866 N N . VAL A 1 243 ? -4.848 13.499 14.348 1.00 94.12 243 VAL A N 1
ATOM 1867 C CA . VAL A 1 243 ? -6.015 13.425 13.460 1.00 94.12 243 VAL A CA 1
ATOM 1868 C C . VAL A 1 243 ? -6.888 12.218 13.783 1.00 94.12 243 VAL A C 1
ATOM 1870 O O . VAL A 1 243 ? -8.113 12.341 13.833 1.00 94.12 243 VAL A O 1
ATOM 1873 N N . SER A 1 244 ? -6.275 11.075 14.095 1.00 93.75 244 SER A N 1
ATOM 1874 C CA . SER A 1 244 ? -7.001 9.879 14.525 1.00 93.75 244 SER A CA 1
ATOM 1875 C C . SER A 1 244 ? -7.778 10.111 15.823 1.00 93.75 244 SER A C 1
ATOM 1877 O O . SER A 1 244 ? -8.901 9.630 15.933 1.00 93.75 244 SER A O 1
ATOM 1879 N N . MET A 1 245 ? -7.244 10.875 16.784 1.00 94.44 245 MET A N 1
ATOM 1880 C CA . MET A 1 245 ? -7.952 11.224 18.024 1.00 94.44 245 MET A CA 1
ATOM 1881 C C . MET A 1 245 ? -9.159 12.134 17.768 1.00 94.44 245 MET A C 1
ATOM 1883 O O . MET A 1 245 ? -10.234 11.880 18.312 1.00 94.44 245 MET A O 1
ATOM 1887 N N . VAL A 1 246 ? -9.013 13.154 16.915 1.00 96.00 246 VAL A N 1
ATOM 1888 C CA . VAL A 1 246 ? -10.126 14.041 16.522 1.00 96.00 246 VAL A CA 1
ATOM 1889 C C . VAL A 1 246 ? -11.222 13.241 15.814 1.00 96.00 246 VAL A C 1
ATOM 1891 O O . VAL A 1 246 ? -12.398 13.335 16.174 1.00 96.00 246 VAL A O 1
ATOM 1894 N N . MET A 1 247 ? -10.834 12.389 14.862 1.00 95.44 247 MET A N 1
ATOM 1895 C CA . MET A 1 247 ? -11.758 11.517 14.141 1.00 95.44 247 MET A CA 1
ATOM 1896 C C . MET A 1 247 ? -12.443 10.519 15.084 1.00 95.44 247 MET A C 1
ATOM 1898 O O . MET A 1 247 ? -13.656 10.329 15.018 1.00 95.44 247 MET A O 1
ATOM 1902 N N . LEU A 1 248 ? -11.689 9.913 16.007 1.00 95.88 248 LEU A N 1
ATOM 1903 C CA . LEU A 1 248 ? -12.222 8.991 17.005 1.00 95.88 248 LEU A CA 1
ATOM 1904 C C . LEU A 1 248 ? -13.259 9.677 17.894 1.00 95.88 248 LEU A C 1
ATOM 1906 O O . LEU A 1 248 ? -14.325 9.111 18.117 1.00 95.88 248 LEU A O 1
ATOM 1910 N N . ALA A 1 249 ? -12.983 10.891 18.372 1.00 96.00 249 ALA A N 1
ATOM 1911 C CA . ALA A 1 249 ? -13.927 11.653 19.181 1.00 96.00 249 ALA A CA 1
ATOM 1912 C C . ALA A 1 249 ? -15.230 11.940 18.410 1.00 96.00 249 ALA A C 1
ATOM 1914 O O . ALA A 1 249 ? -16.317 11.711 18.945 1.00 96.00 249 ALA A O 1
ATOM 1915 N N . GLY A 1 250 ? -15.141 12.339 17.136 1.00 95.56 250 GLY A N 1
ATOM 1916 C CA . GLY A 1 250 ? -16.312 12.559 16.279 1.00 95.56 250 GLY A CA 1
ATOM 1917 C C . GLY A 1 250 ? -17.127 11.284 16.070 1.00 95.56 250 GLY A C 1
ATOM 1918 O O . GLY A 1 250 ? -18.342 11.262 16.277 1.00 95.56 250 GLY A O 1
ATOM 1919 N N . LEU A 1 251 ? -16.451 10.177 15.762 1.00 94.69 251 LEU A N 1
ATOM 1920 C CA . LEU A 1 251 ? -17.093 8.884 15.540 1.00 94.69 251 LEU A CA 1
ATOM 1921 C C . LEU A 1 251 ? -17.656 8.261 16.825 1.00 94.69 251 LEU A C 1
ATOM 1923 O O . LEU A 1 251 ? -18.676 7.578 16.762 1.00 94.69 251 LEU A O 1
ATOM 1927 N N . ILE A 1 252 ? -17.058 8.502 17.995 1.00 95.06 252 ILE A N 1
ATOM 1928 C CA . ILE A 1 252 ? -17.639 8.109 19.290 1.00 95.06 252 ILE A CA 1
ATOM 1929 C C . ILE A 1 252 ? -18.914 8.909 19.566 1.00 95.06 252 ILE A C 1
ATOM 1931 O O . ILE A 1 252 ? -19.892 8.340 20.054 1.00 95.06 252 ILE A O 1
ATOM 1935 N N . LEU A 1 253 ? -18.949 10.204 19.237 1.00 94.94 253 LEU A N 1
ATOM 1936 C CA . LEU A 1 253 ? -20.169 10.999 19.384 1.00 94.94 253 LEU A CA 1
ATOM 1937 C C . LEU A 1 253 ? -21.300 10.457 18.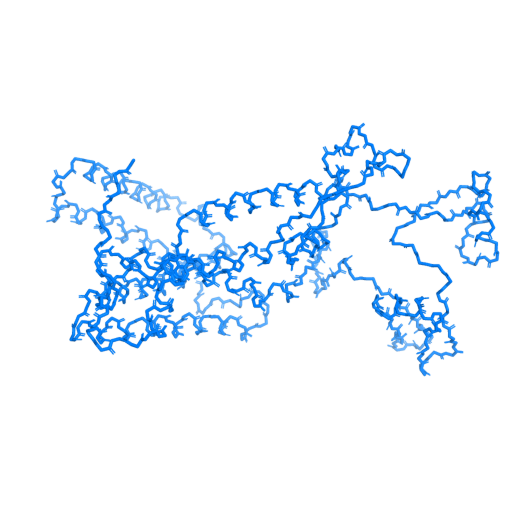507 1.00 94.94 253 LEU A C 1
ATOM 1939 O O . LEU A 1 253 ? -22.419 10.351 19.001 1.00 94.94 253 LEU A O 1
ATOM 1943 N N . LEU A 1 254 ? -20.991 10.064 17.266 1.00 92.38 254 LEU A N 1
ATOM 1944 C CA . LEU A 1 254 ? -21.944 9.550 16.275 1.00 92.38 254 LEU A CA 1
ATOM 1945 C C . LEU A 1 254 ? -22.407 8.102 16.545 1.00 92.38 254 LEU A C 1
ATOM 1947 O O . LEU A 1 254 ? -23.602 7.800 16.488 1.00 92.38 254 LEU A O 1
ATOM 1951 N N . PHE A 1 255 ? -21.475 7.203 16.873 1.00 90.62 255 PHE A N 1
ATOM 1952 C CA . PHE A 1 255 ? -21.697 5.748 16.923 1.00 90.62 255 PHE A CA 1
ATOM 1953 C C . PHE A 1 255 ? -21.511 5.125 18.319 1.00 90.62 255 PHE A C 1
ATOM 1955 O O . PHE A 1 255 ? -21.616 3.902 18.480 1.00 90.62 255 PHE A O 1
ATOM 1962 N N . GLY A 1 256 ? -21.221 5.931 19.343 1.00 90.31 256 GLY A N 1
ATOM 1963 C CA . GLY A 1 256 ? -20.985 5.471 20.712 1.00 90.31 256 GLY A CA 1
ATOM 1964 C C . GLY A 1 256 ? -19.768 4.548 20.819 1.00 90.31 256 GLY A C 1
ATOM 1965 O O . GLY A 1 256 ? -18.734 4.774 20.191 1.00 90.31 256 GLY A O 1
ATOM 1966 N N . ALA A 1 257 ? -19.905 3.454 21.575 1.00 86.81 257 ALA A N 1
ATOM 1967 C CA . ALA A 1 257 ? -18.838 2.465 21.782 1.00 86.81 257 ALA A CA 1
ATOM 1968 C C . ALA A 1 257 ? -18.326 1.813 20.480 1.00 86.81 257 ALA A C 1
ATOM 1970 O O . ALA A 1 257 ? -17.242 1.235 20.454 1.00 86.81 257 ALA A O 1
ATOM 1971 N N . ARG A 1 258 ? -19.090 1.912 19.384 1.00 88.69 258 ARG A N 1
ATOM 1972 C CA . ARG A 1 258 ? -18.717 1.374 18.069 1.00 88.69 258 ARG A CA 1
ATOM 1973 C C . ARG A 1 258 ? -17.859 2.338 17.240 1.00 88.69 258 ARG A C 1
ATOM 1975 O O . ARG A 1 258 ? -17.372 1.923 16.192 1.00 88.69 258 ARG A O 1
ATOM 1982 N N . GLY A 1 259 ? -17.629 3.573 17.699 1.00 90.00 259 GLY A N 1
ATOM 1983 C CA . GLY A 1 259 ? -16.869 4.594 16.966 1.00 90.00 259 GLY A CA 1
ATOM 1984 C C . GLY A 1 259 ? -15.466 4.143 16.551 1.00 90.00 259 GLY A C 1
ATOM 1985 O O . GLY A 1 259 ? -15.089 4.312 15.396 1.00 90.00 259 GLY A O 1
ATOM 1986 N N . GLY A 1 260 ? -14.729 3.463 17.436 1.00 91.19 260 GLY A N 1
ATOM 1987 C CA . GLY A 1 260 ? -13.394 2.937 17.110 1.00 91.19 260 GLY A CA 1
ATOM 1988 C C . GLY A 1 260 ? -13.407 1.860 16.017 1.00 91.19 260 GLY A C 1
ATOM 1989 O O . GLY A 1 260 ? -12.544 1.839 15.145 1.00 91.19 260 GLY A O 1
ATOM 1990 N N . ASN A 1 261 ? -14.433 1.005 15.997 1.00 90.88 261 ASN A N 1
ATOM 1991 C CA . ASN A 1 261 ? -14.609 0.009 14.938 1.00 90.88 261 ASN A CA 1
ATOM 1992 C C . ASN A 1 261 ? -14.884 0.684 13.581 1.00 90.88 261 ASN A C 1
ATOM 1994 O O . ASN A 1 261 ? -14.330 0.273 12.561 1.00 90.88 261 ASN A O 1
ATOM 1998 N N . VAL A 1 262 ? -15.709 1.737 13.569 1.00 90.56 262 VAL A N 1
ATOM 1999 C CA . VAL A 1 262 ? -15.952 2.544 12.363 1.00 90.56 262 VAL A CA 1
ATOM 2000 C C . VAL A 1 262 ? -14.653 3.198 11.889 1.00 90.56 262 VAL A C 1
ATOM 2002 O O . VAL A 1 262 ? -14.340 3.086 10.708 1.00 90.56 262 VAL A O 1
ATOM 2005 N N . LEU A 1 263 ? -13.861 3.776 12.799 1.00 92.88 263 LEU A N 1
ATOM 2006 C CA . LEU A 1 263 ? -12.588 4.423 12.471 1.00 92.88 263 LEU A CA 1
ATOM 2007 C C . LEU A 1 263 ? -11.596 3.471 11.793 1.00 92.88 263 LEU A C 1
ATOM 2009 O O . LEU A 1 263 ? -11.054 3.806 10.747 1.00 92.88 263 LEU A O 1
ATOM 2013 N N . ILE A 1 264 ? -11.386 2.276 12.356 1.00 92.81 264 ILE A N 1
ATOM 2014 C CA . ILE A 1 264 ? -10.433 1.296 11.803 1.00 92.81 264 ILE A CA 1
ATOM 2015 C C . ILE A 1 264 ? -10.822 0.911 10.375 1.00 92.81 264 ILE A C 1
ATOM 2017 O O . ILE A 1 264 ? -9.983 0.883 9.481 1.00 92.81 264 ILE A O 1
ATOM 2021 N N . HIS A 1 265 ? -12.103 0.638 10.142 1.00 91.44 265 HIS A N 1
ATOM 2022 C CA . HIS A 1 265 ? -12.563 0.218 8.822 1.00 91.44 265 HIS A CA 1
ATOM 2023 C C . HIS A 1 265 ? -12.617 1.377 7.830 1.00 91.44 265 HIS A C 1
ATOM 2025 O O . HIS A 1 265 ? -12.386 1.156 6.649 1.00 91.44 265 HIS A O 1
ATOM 2031 N N . LEU A 1 266 ? -12.887 2.600 8.293 1.00 91.69 266 LEU A N 1
ATOM 2032 C CA . LEU A 1 266 ? -12.737 3.799 7.476 1.00 91.69 266 LEU A CA 1
ATOM 2033 C C . LEU A 1 266 ? -11.276 3.965 7.033 1.00 91.69 266 LEU A C 1
ATOM 2035 O O . LEU A 1 266 ? -11.031 4.211 5.859 1.00 91.69 266 LEU A O 1
ATOM 2039 N N . GLY A 1 267 ? -10.319 3.764 7.945 1.00 91.69 267 GLY A N 1
ATOM 2040 C CA . GLY A 1 267 ? -8.889 3.783 7.633 1.00 91.69 267 GLY A CA 1
ATOM 2041 C C . GLY A 1 267 ? -8.495 2.714 6.613 1.00 91.69 267 GLY A C 1
ATOM 2042 O O . GLY A 1 267 ? -7.878 3.035 5.604 1.00 91.69 267 GLY A O 1
ATOM 2043 N N . ILE A 1 268 ? -8.917 1.461 6.819 1.00 92.12 268 ILE A N 1
ATOM 2044 C CA . ILE A 1 268 ? -8.681 0.368 5.858 1.00 92.12 268 ILE A CA 1
ATOM 2045 C C . ILE A 1 268 ? -9.312 0.693 4.498 1.00 92.12 268 ILE A C 1
ATOM 2047 O O . ILE A 1 268 ? -8.660 0.541 3.470 1.00 92.12 268 ILE A O 1
ATOM 2051 N N . GLY A 1 269 ? -10.552 1.187 4.479 1.00 92.25 269 GLY A N 1
ATOM 2052 C CA . GLY A 1 269 ? -11.232 1.583 3.247 1.00 92.25 269 GLY A CA 1
ATOM 2053 C C . GLY A 1 269 ? -10.508 2.709 2.510 1.00 92.25 269 GLY A C 1
ATOM 2054 O O . GLY A 1 269 ? -10.397 2.655 1.289 1.00 92.25 269 GLY A O 1
ATOM 2055 N N . LEU A 1 270 ? -9.959 3.687 3.238 1.00 90.12 270 LEU A N 1
ATOM 2056 C CA . LEU A 1 270 ? -9.162 4.769 2.662 1.00 90.12 270 LEU A CA 1
ATOM 2057 C C . LEU A 1 270 ? -7.839 4.257 2.075 1.00 90.12 270 LEU A C 1
ATOM 2059 O O . LEU A 1 270 ? -7.468 4.687 0.988 1.00 90.12 270 LEU A O 1
ATOM 2063 N N . LEU A 1 271 ? -7.161 3.318 2.746 1.00 90.62 271 LEU A N 1
ATOM 2064 C CA . LEU A 1 271 ? -5.949 2.676 2.218 1.00 90.62 271 LEU A CA 1
ATOM 2065 C C . LEU A 1 271 ? -6.244 1.897 0.930 1.00 90.62 271 LEU A C 1
ATOM 2067 O O . LEU A 1 271 ? -5.536 2.051 -0.062 1.00 90.62 271 LEU A O 1
ATOM 2071 N N . MET A 1 272 ? -7.321 1.106 0.923 1.00 91.50 272 MET A N 1
ATOM 2072 C CA . MET A 1 272 ? -7.748 0.351 -0.258 1.00 91.50 272 MET A CA 1
ATOM 2073 C C . MET A 1 272 ? -8.126 1.273 -1.422 1.00 91.50 272 MET A C 1
ATOM 2075 O O . MET A 1 272 ? -7.719 1.032 -2.556 1.00 91.50 272 MET A O 1
ATOM 2079 N N . LEU A 1 273 ? -8.872 2.346 -1.146 1.00 90.50 273 LEU A N 1
ATOM 2080 C CA . LEU A 1 273 ? -9.225 3.346 -2.151 1.00 90.50 273 LEU A CA 1
ATOM 2081 C C . LEU A 1 273 ? -7.979 4.060 -2.685 1.00 90.50 273 LEU A C 1
ATOM 2083 O O . LEU A 1 273 ? -7.869 4.262 -3.889 1.00 90.50 273 LEU A O 1
ATOM 2087 N N . GLY A 1 274 ? -7.030 4.402 -1.810 1.00 87.56 274 GLY A N 1
ATOM 2088 C CA . GLY A 1 274 ? -5.759 5.007 -2.196 1.00 87.56 274 GLY A CA 1
ATOM 2089 C C . GLY A 1 274 ? -4.980 4.125 -3.169 1.00 87.56 274 GLY A C 1
ATOM 2090 O O . GLY A 1 274 ? -4.548 4.610 -4.210 1.00 87.56 274 GLY A O 1
ATOM 2091 N N . GLN A 1 275 ? -4.880 2.823 -2.890 1.00 87.19 275 GLN A N 1
ATOM 2092 C CA . GLN A 1 275 ? -4.231 1.885 -3.806 1.00 87.19 275 GLN A CA 1
ATOM 2093 C C . GLN A 1 275 ? -4.959 1.791 -5.152 1.00 87.19 275 GLN A C 1
ATOM 2095 O O . GLN A 1 275 ? -4.311 1.711 -6.189 1.00 87.19 275 GLN A O 1
ATOM 2100 N N . PHE A 1 276 ? -6.291 1.836 -5.162 1.00 86.31 276 PHE A N 1
ATOM 2101 C CA . PHE A 1 276 ? -7.059 1.778 -6.407 1.00 86.31 276 PHE A CA 1
ATOM 2102 C C . PHE A 1 276 ? -6.928 3.058 -7.249 1.00 86.31 276 PHE A C 1
ATOM 2104 O O . PHE A 1 276 ? -6.876 2.993 -8.471 1.00 86.31 276 PHE A O 1
ATOM 2111 N N . VAL A 1 277 ? -6.874 4.226 -6.602 1.00 84.81 277 VAL A N 1
ATOM 2112 C CA . VAL A 1 277 ? -6.797 5.530 -7.283 1.00 84.81 277 VAL A CA 1
ATOM 2113 C C . VAL A 1 277 ? -5.377 5.858 -7.743 1.00 84.81 277 VAL A C 1
ATOM 2115 O O . VAL A 1 277 ? -5.219 6.474 -8.796 1.00 84.81 277 VAL A O 1
ATOM 2118 N N . PHE A 1 278 ? -4.361 5.479 -6.962 1.00 81.94 278 PHE A N 1
ATOM 2119 C CA . PHE A 1 278 ? -2.968 5.900 -7.159 1.00 81.94 278 PHE A CA 1
ATOM 2120 C C . PHE A 1 278 ? -1.989 4.753 -7.441 1.00 81.94 278 PHE A C 1
ATOM 2122 O O . PHE A 1 278 ? -0.800 5.016 -7.608 1.00 81.94 278 PHE A O 1
ATOM 2129 N N . GLY A 1 279 ? -2.435 3.494 -7.472 1.00 75.75 279 GLY A N 1
ATOM 2130 C CA . GLY A 1 279 ? -1.547 2.331 -7.602 1.00 75.75 279 GLY A CA 1
ATOM 2131 C C . GLY A 1 279 ? -0.735 2.295 -8.900 1.00 75.75 279 GLY A C 1
ATOM 2132 O O . GLY A 1 279 ? 0.369 1.762 -8.911 1.00 75.75 279 GLY A O 1
ATOM 2133 N N . ASP A 1 280 ? -1.247 2.911 -9.965 1.00 73.44 280 ASP A N 1
ATOM 2134 C CA . ASP A 1 280 ? -0.600 3.059 -11.274 1.00 73.44 280 ASP A CA 1
ATOM 2135 C C . ASP A 1 280 ? 0.441 4.191 -11.333 1.00 73.44 280 ASP A C 1
ATOM 2137 O O . ASP A 1 280 ? 1.287 4.216 -12.221 1.00 73.44 280 ASP A O 1
ATOM 2141 N N . ARG A 1 281 ? 0.399 5.130 -10.382 1.00 75.88 281 ARG A N 1
ATOM 2142 C CA . ARG A 1 281 ? 1.318 6.278 -10.296 1.00 75.88 281 ARG A CA 1
ATOM 2143 C C . ARG A 1 281 ? 2.507 6.030 -9.371 1.00 75.88 281 ARG A C 1
ATOM 2145 O O . ARG A 1 281 ? 3.327 6.925 -9.180 1.00 75.88 281 ARG A O 1
ATOM 2152 N N . GLN A 1 282 ? 2.598 4.843 -8.779 1.00 74.44 282 GLN A N 1
ATOM 2153 C CA . GLN A 1 282 ? 3.716 4.452 -7.927 1.00 74.44 282 GLN A CA 1
ATOM 2154 C C . GLN A 1 282 ? 4.915 4.072 -8.801 1.00 74.44 282 GLN A C 1
ATOM 2156 O O . GLN A 1 282 ? 4.916 3.001 -9.404 1.00 74.44 282 GLN A O 1
ATOM 2161 N N . ARG A 1 283 ? 5.920 4.951 -8.856 1.00 75.69 283 ARG A N 1
ATOM 2162 C CA . ARG A 1 283 ? 7.198 4.694 -9.532 1.00 75.69 283 ARG A CA 1
ATOM 2163 C C . ARG A 1 283 ? 8.195 4.068 -8.567 1.00 75.69 283 ARG A C 1
ATOM 2165 O O . ARG A 1 283 ? 8.246 4.454 -7.400 1.00 75.69 283 ARG A O 1
ATOM 2172 N N . GLU A 1 284 ? 8.964 3.112 -9.066 1.00 78.69 284 GLU A N 1
ATOM 2173 C CA . GLU A 1 284 ? 10.054 2.480 -8.334 1.00 78.69 284 GLU A CA 1
ATOM 2174 C C . GLU A 1 284 ? 11.378 2.981 -8.905 1.00 78.69 284 GLU A C 1
ATOM 2176 O O . GLU A 1 284 ? 11.655 2.820 -10.088 1.00 78.69 284 GLU A O 1
ATOM 2181 N N . GLU A 1 285 ? 12.181 3.630 -8.069 1.00 84.44 285 GLU A N 1
ATOM 2182 C CA . GLU A 1 285 ? 13.462 4.200 -8.472 1.00 84.44 285 GLU A CA 1
ATOM 2183 C C . GLU A 1 285 ? 14.567 3.612 -7.600 1.00 84.44 285 GLU A C 1
ATOM 2185 O O . GLU A 1 285 ? 14.417 3.456 -6.384 1.00 84.44 285 GLU A O 1
ATOM 2190 N N . ARG A 1 286 ? 15.699 3.295 -8.224 1.00 84.06 286 ARG A N 1
ATOM 2191 C CA . ARG A 1 286 ? 16.872 2.741 -7.561 1.00 84.06 286 ARG A CA 1
ATOM 2192 C C . ARG A 1 286 ? 17.999 3.759 -7.541 1.00 84.06 286 ARG A C 1
ATOM 2194 O O . ARG A 1 286 ? 18.265 4.459 -8.516 1.00 84.06 286 ARG A O 1
ATOM 2201 N N . ILE A 1 287 ? 18.696 3.787 -6.413 1.00 88.00 287 ILE A N 1
ATOM 2202 C CA . ILE A 1 287 ? 19.916 4.559 -6.212 1.00 88.00 287 ILE A CA 1
ATOM 2203 C C . ILE A 1 287 ? 21.022 3.576 -5.821 1.00 88.00 287 ILE A C 1
ATOM 2205 O O . ILE A 1 287 ? 20.824 2.740 -4.940 1.00 88.00 287 ILE A O 1
ATOM 2209 N N . SER A 1 288 ? 22.177 3.670 -6.476 1.00 85.12 288 SER A N 1
ATOM 2210 C CA . SER A 1 288 ? 23.394 2.945 -6.101 1.00 85.12 288 SER A CA 1
ATOM 2211 C C . SER A 1 288 ? 24.443 3.958 -5.667 1.00 85.12 288 SER A C 1
ATOM 2213 O O . SER A 1 288 ? 24.723 4.897 -6.407 1.00 85.12 288 SER A O 1
ATOM 2215 N N . LEU A 1 289 ? 24.982 3.784 -4.462 1.00 88.19 289 LEU A N 1
ATOM 2216 C CA . LEU A 1 289 ? 25.961 4.678 -3.847 1.00 88.19 289 LEU A CA 1
ATOM 2217 C C . LEU A 1 289 ? 27.018 3.852 -3.118 1.00 88.19 289 LEU A C 1
ATOM 2219 O O . LEU A 1 289 ? 26.674 2.906 -2.405 1.00 88.19 289 LEU A O 1
ATOM 2223 N N . TYR A 1 290 ? 28.280 4.247 -3.246 1.00 91.62 290 TYR A N 1
ATOM 2224 C CA . TYR A 1 290 ? 29.355 3.775 -2.377 1.00 91.62 290 TYR A CA 1
ATOM 2225 C C . TYR A 1 290 ? 29.471 4.647 -1.118 1.00 91.62 290 TYR A C 1
ATOM 2227 O O . TYR A 1 290 ? 28.972 5.774 -1.056 1.00 91.62 290 TYR A O 1
ATOM 2235 N N . GLU A 1 291 ? 30.118 4.122 -0.073 1.00 89.69 291 GLU A N 1
ATOM 2236 C CA . GLU A 1 291 ? 30.317 4.868 1.172 1.00 89.69 291 GLU A CA 1
ATOM 2237 C C . GLU A 1 291 ? 31.102 6.164 0.905 1.00 89.69 291 GLU A C 1
ATOM 2239 O O . GLU A 1 291 ? 32.200 6.146 0.353 1.00 89.69 291 GLU A O 1
ATOM 2244 N N . GLY A 1 292 ? 30.514 7.301 1.289 1.00 91.06 292 GLY A N 1
ATOM 2245 C CA . GLY A 1 292 ? 31.068 8.637 1.049 1.00 91.06 292 GLY A CA 1
ATOM 2246 C C . GLY A 1 292 ? 30.542 9.3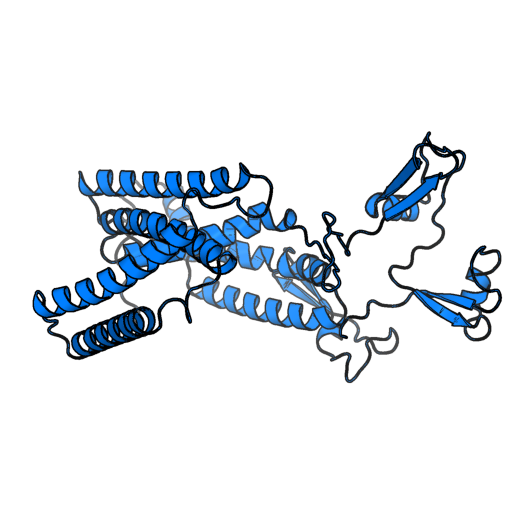40 -0.208 1.00 91.06 292 GLY A C 1
ATOM 2247 O O . GLY A 1 292 ? 30.751 10.547 -0.346 1.00 91.06 292 GLY A O 1
ATOM 2248 N N . GLU A 1 293 ? 29.816 8.646 -1.087 1.00 91.25 293 GLU A N 1
ATOM 2249 C CA . GLU A 1 293 ? 29.234 9.249 -2.286 1.00 91.25 293 GLU A CA 1
ATOM 2250 C C . GLU A 1 293 ? 27.922 9.993 -2.008 1.00 91.25 293 GLU A C 1
ATOM 2252 O O . GLU A 1 293 ? 27.185 9.721 -1.056 1.00 91.25 293 GLU A O 1
ATOM 2257 N N . ARG A 1 294 ? 27.617 10.959 -2.878 1.00 86.81 294 ARG A N 1
ATOM 2258 C CA . ARG A 1 294 ? 26.339 11.676 -2.917 1.00 86.81 294 ARG A CA 1
ATOM 2259 C C . ARG A 1 294 ? 25.846 11.704 -4.355 1.00 86.81 294 ARG A C 1
ATOM 2261 O O . ARG A 1 294 ? 26.616 12.023 -5.254 1.00 86.81 294 ARG A O 1
ATOM 2268 N N . THR A 1 295 ? 24.562 11.436 -4.555 1.00 86.25 295 THR A N 1
ATOM 2269 C CA . THR A 1 295 ? 23.903 11.556 -5.859 1.00 86.25 295 THR A CA 1
ATOM 2270 C C . THR A 1 295 ? 22.582 12.296 -5.713 1.00 86.25 295 THR A C 1
ATOM 2272 O O . THR A 1 295 ? 21.930 12.224 -4.671 1.00 86.25 295 THR A O 1
ATOM 2275 N N . SER A 1 296 ? 22.202 13.014 -6.763 1.00 85.75 296 SER A N 1
ATOM 2276 C CA . SER A 1 296 ? 20.878 13.616 -6.932 1.00 85.75 296 SER A CA 1
ATOM 2277 C C . SER A 1 296 ? 20.049 12.882 -7.991 1.00 85.75 296 SER A C 1
ATOM 2279 O O . SER A 1 296 ? 19.000 13.379 -8.389 1.00 85.75 296 SER A O 1
ATOM 2281 N N . VAL A 1 297 ? 20.540 11.742 -8.487 1.00 85.25 297 VAL A N 1
ATOM 2282 C CA . VAL A 1 297 ? 19.918 10.966 -9.562 1.00 85.25 297 VAL A CA 1
ATOM 2283 C C . VAL A 1 297 ? 19.392 9.650 -9.005 1.00 85.25 297 VAL A C 1
ATOM 2285 O O . VAL A 1 297 ? 20.117 8.925 -8.321 1.00 85.25 297 VAL A O 1
ATOM 2288 N N . ALA A 1 298 ? 18.144 9.343 -9.342 1.00 86.06 298 ALA A N 1
ATOM 2289 C CA . ALA A 1 298 ? 17.516 8.048 -9.140 1.00 86.06 298 ALA A CA 1
ATOM 2290 C C . ALA A 1 298 ? 17.116 7.482 -10.509 1.00 86.06 298 ALA A C 1
ATOM 2292 O O . ALA A 1 298 ? 16.748 8.238 -11.408 1.00 86.06 298 ALA A O 1
ATOM 2293 N N . VAL A 1 299 ? 17.256 6.170 -10.689 1.00 84.31 299 VAL A N 1
ATOM 2294 C CA . VAL A 1 299 ? 17.075 5.508 -11.988 1.00 84.31 299 VAL A CA 1
ATOM 2295 C C . VAL A 1 299 ? 15.907 4.537 -11.902 1.00 84.31 299 VAL A C 1
ATOM 2297 O O . VAL A 1 299 ? 15.862 3.708 -10.993 1.00 84.31 299 VAL A O 1
ATOM 2300 N N . GLN A 1 300 ? 14.981 4.614 -12.857 1.00 84.56 300 GLN A N 1
ATOM 2301 C CA . GLN A 1 300 ? 13.974 3.576 -13.062 1.00 84.56 300 GLN A CA 1
ATOM 2302 C C . GLN A 1 300 ? 14.618 2.418 -13.822 1.00 84.56 300 GLN A C 1
ATOM 2304 O O . GLN A 1 300 ? 15.141 2.618 -14.914 1.00 84.56 300 GLN A O 1
ATOM 2309 N N . THR A 1 301 ? 14.632 1.221 -13.243 1.00 76.81 301 THR A N 1
ATOM 2310 C CA . THR A 1 301 ? 15.308 0.058 -13.848 1.00 76.81 301 THR A CA 1
ATOM 2311 C C . THR A 1 301 ? 14.402 -0.777 -14.746 1.00 76.81 301 THR A C 1
ATOM 2313 O O . THR A 1 301 ? 14.878 -1.688 -15.412 1.00 76.81 301 THR A O 1
ATOM 2316 N N . ASP A 1 302 ? 13.099 -0.511 -14.725 1.00 74.56 302 ASP A N 1
ATOM 2317 C CA . ASP A 1 302 ? 12.057 -1.234 -15.458 1.00 74.56 302 ASP A CA 1
ATOM 2318 C C . ASP A 1 302 ? 11.697 -0.584 -16.802 1.00 74.56 302 ASP A C 1
ATOM 2320 O O . ASP A 1 302 ? 10.941 -1.166 -17.577 1.00 74.56 302 ASP A O 1
ATOM 2324 N N . ILE A 1 303 ? 12.237 0.603 -17.091 1.00 78.69 303 ILE A N 1
ATOM 2325 C CA . ILE A 1 303 ? 12.057 1.295 -18.368 1.00 78.69 303 ILE A CA 1
ATOM 2326 C C . ILE A 1 303 ? 13.350 1.193 -19.168 1.00 78.69 303 ILE A C 1
ATOM 2328 O O . ILE A 1 303 ? 14.421 1.569 -18.691 1.00 78.69 303 ILE A O 1
ATOM 2332 N N . VAL A 1 304 ? 13.233 0.697 -20.398 1.00 83.31 304 VAL A N 1
ATOM 2333 C CA . VAL A 1 304 ? 14.337 0.642 -21.353 1.00 83.31 304 VAL A CA 1
ATOM 2334 C C . VAL A 1 304 ? 14.133 1.730 -22.394 1.00 83.31 304 VAL A C 1
ATOM 2336 O O . VAL A 1 304 ? 13.065 1.844 -22.986 1.00 83.31 304 VAL A O 1
ATOM 2339 N N . GLU A 1 305 ? 15.173 2.511 -22.652 1.00 89.38 305 GLU A N 1
ATOM 2340 C CA . GLU A 1 305 ? 15.172 3.501 -23.722 1.00 89.38 305 GLU A CA 1
ATOM 2341 C C . GLU A 1 305 ? 16.339 3.269 -24.681 1.00 89.38 305 GLU A C 1
ATOM 2343 O O . GLU A 1 305 ? 17.426 2.834 -24.294 1.00 89.38 305 GLU A O 1
ATOM 2348 N N . LEU A 1 306 ? 16.119 3.590 -25.954 1.00 91.19 306 LEU A N 1
ATOM 2349 C CA . LEU A 1 306 ? 17.176 3.682 -26.950 1.00 91.19 306 LEU A CA 1
ATOM 2350 C C . LEU A 1 306 ? 17.572 5.150 -27.101 1.00 91.19 306 LEU A C 1
ATOM 2352 O O . LEU A 1 306 ? 16.868 5.921 -27.754 1.00 91.19 306 LEU A O 1
ATOM 2356 N N . ALA A 1 307 ? 18.711 5.523 -26.521 1.00 92.50 307 ALA A N 1
ATOM 2357 C CA . ALA A 1 307 ? 19.255 6.873 -26.608 1.00 92.50 307 ALA A CA 1
ATOM 2358 C C . ALA A 1 307 ? 20.357 6.975 -27.673 1.00 92.50 307 ALA A C 1
ATOM 2360 O O . ALA A 1 307 ? 21.376 6.286 -27.613 1.00 92.50 307 ALA A O 1
ATOM 2361 N N . VAL A 1 308 ? 20.178 7.885 -28.630 1.00 92.81 308 VAL A N 1
ATOM 2362 C CA . VAL A 1 308 ? 21.214 8.308 -29.576 1.00 92.81 308 VAL A CA 1
ATOM 2363 C C . VAL A 1 308 ? 21.846 9.590 -29.053 1.00 92.81 308 VAL A C 1
ATOM 2365 O O . VAL A 1 308 ? 21.178 10.620 -28.950 1.00 92.81 308 VAL A O 1
ATOM 2368 N N . ILE A 1 309 ? 23.137 9.524 -28.728 1.00 93.62 309 ILE A N 1
ATOM 2369 C CA . ILE A 1 309 ? 23.899 10.640 -28.163 1.00 93.62 309 ILE A CA 1
ATOM 2370 C C . ILE A 1 309 ? 24.904 11.138 -29.203 1.00 93.62 309 ILE A C 1
ATOM 2372 O O . ILE A 1 309 ? 25.852 10.436 -29.547 1.00 93.62 309 ILE A O 1
ATOM 2376 N N . ASP A 1 310 ? 24.712 12.363 -29.680 1.00 90.56 310 ASP A N 1
ATOM 2377 C CA . ASP A 1 310 ? 25.687 13.088 -30.490 1.00 90.56 310 ASP A CA 1
ATOM 2378 C C . ASP A 1 310 ? 26.572 13.946 -29.576 1.00 90.56 310 ASP A C 1
ATOM 2380 O O . ASP A 1 310 ? 26.118 14.920 -28.967 1.00 90.56 310 ASP A O 1
ATOM 2384 N N . THR A 1 311 ? 27.841 13.550 -29.472 1.00 92.88 311 THR A N 1
ATOM 2385 C CA . THR A 1 311 ? 28.878 14.215 -28.668 1.00 92.88 311 THR A CA 1
ATOM 2386 C C . THR A 1 311 ? 29.752 15.168 -29.491 1.00 92.88 311 THR A C 1
ATOM 2388 O O . THR A 1 311 ? 30.794 15.605 -29.011 1.00 92.88 311 THR A O 1
ATOM 2391 N N . SER A 1 312 ? 29.398 15.443 -30.752 1.00 90.12 312 SER A N 1
ATOM 2392 C CA . SER A 1 312 ? 30.165 16.326 -31.644 1.00 90.12 312 SER A CA 1
ATOM 2393 C C . SER A 1 312 ? 30.194 17.797 -31.198 1.00 90.12 312 SER A C 1
ATOM 2395 O O . SER A 1 312 ? 31.232 18.441 -31.386 1.00 90.12 312 SER A O 1
ATOM 2397 N N . PRO A 1 313 ? 29.110 18.378 -30.635 1.00 89.06 313 PRO A N 1
ATOM 2398 C CA . PRO A 1 313 ? 29.149 19.745 -30.124 1.00 89.06 313 PRO A CA 1
ATOM 2399 C C . PRO A 1 313 ? 30.021 19.850 -28.864 1.00 89.06 313 PRO A C 1
ATOM 2401 O O . PRO A 1 313 ? 29.912 19.045 -27.944 1.00 89.06 313 PRO A O 1
ATOM 2404 N N . ALA A 1 314 ? 30.877 20.872 -28.804 1.00 86.38 314 ALA A N 1
ATOM 2405 C CA . ALA A 1 314 ? 31.851 21.040 -27.720 1.00 86.38 314 ALA A CA 1
ATOM 2406 C C . ALA A 1 314 ? 31.235 21.495 -26.380 1.00 86.38 314 ALA A C 1
ATOM 2408 O O . ALA A 1 314 ? 31.881 21.392 -25.340 1.00 86.38 314 ALA A O 1
ATOM 2409 N N . ASP A 1 315 ? 30.018 22.040 -26.405 1.00 89.31 315 ASP A N 1
ATOM 2410 C CA . ASP A 1 315 ? 29.330 22.639 -25.260 1.00 89.31 315 ASP A CA 1
ATOM 2411 C C . ASP A 1 315 ? 28.287 21.711 -24.619 1.00 89.31 315 ASP A C 1
ATOM 2413 O O . ASP A 1 315 ? 28.048 21.805 -23.414 1.00 89.31 315 ASP A O 1
ATOM 2417 N N . LYS A 1 316 ? 27.658 20.821 -25.397 1.00 88.88 316 LYS A N 1
ATOM 2418 C CA . LYS A 1 316 ? 26.618 19.906 -24.908 1.00 88.88 316 LYS A CA 1
ATOM 2419 C C . LYS A 1 316 ? 26.426 18.690 -25.807 1.00 88.88 316 LYS A C 1
ATOM 2421 O O . LYS A 1 316 ? 26.457 18.792 -27.030 1.00 88.88 316 LYS A O 1
ATOM 2426 N N . ASN A 1 317 ? 26.078 17.567 -25.189 1.00 90.56 317 ASN A N 1
ATOM 2427 C CA . ASN A 1 317 ? 25.605 16.402 -25.923 1.00 90.56 317 ASN A CA 1
ATOM 2428 C C . ASN A 1 317 ? 24.169 16.639 -26.393 1.00 90.56 317 ASN A C 1
ATOM 2430 O O . ASN A 1 317 ? 23.314 17.082 -25.621 1.00 90.56 317 ASN A O 1
ATOM 2434 N N . ARG A 1 318 ? 23.886 16.308 -27.651 1.00 89.00 318 ARG A N 1
ATOM 2435 C CA . ARG A 1 318 ? 22.515 16.230 -28.154 1.00 89.00 318 ARG A CA 1
ATOM 2436 C C . ARG A 1 318 ? 22.028 14.798 -27.986 1.00 89.00 318 ARG A C 1
ATOM 2438 O O . ARG A 1 318 ? 22.675 13.875 -28.464 1.00 89.00 318 ARG A O 1
ATOM 2445 N N . VAL A 1 319 ? 20.892 14.621 -27.320 1.00 91.56 319 VAL A N 1
ATOM 2446 C CA . VAL A 1 319 ? 20.322 13.300 -27.034 1.00 91.56 319 VAL A CA 1
ATOM 2447 C C . VAL A 1 319 ? 18.944 13.201 -27.673 1.00 91.56 319 VAL A C 1
ATOM 2449 O O . VAL A 1 319 ? 18.105 14.075 -27.463 1.00 91.56 319 VAL A O 1
ATOM 2452 N N . VAL A 1 320 ? 18.724 12.144 -28.450 1.00 92.62 320 VAL A N 1
ATOM 2453 C CA . VAL A 1 320 ? 17.406 11.740 -28.952 1.00 92.62 320 VAL A CA 1
ATOM 2454 C C . VAL A 1 320 ? 17.110 10.370 -28.363 1.00 92.62 320 VAL A C 1
ATOM 2456 O O . VAL A 1 320 ? 17.832 9.419 -28.651 1.00 92.62 320 VAL A O 1
ATOM 2459 N N . ALA A 1 321 ? 16.089 10.276 -27.514 1.00 92.31 321 ALA A N 1
ATOM 2460 C CA . ALA A 1 321 ? 15.719 9.040 -26.834 1.00 92.31 321 ALA A CA 1
ATOM 2461 C C . ALA A 1 321 ? 14.370 8.522 -27.340 1.00 92.31 321 ALA A C 1
ATOM 2463 O O . ALA A 1 321 ? 13.407 9.282 -27.465 1.00 92.31 321 ALA A O 1
ATOM 2464 N N . PHE A 1 322 ? 14.310 7.223 -27.621 1.00 92.44 322 PHE A N 1
ATOM 2465 C CA . PHE A 1 322 ? 13.086 6.504 -27.950 1.00 92.44 322 PHE A CA 1
ATOM 2466 C C . PHE A 1 322 ? 12.726 5.576 -26.792 1.00 92.44 322 PHE A C 1
ATOM 2468 O O . PHE A 1 322 ? 13.500 4.687 -26.447 1.00 92.44 322 PHE A O 1
ATOM 2475 N N . ASP A 1 323 ? 11.549 5.789 -26.216 1.00 89.94 323 ASP A N 1
ATOM 2476 C CA . ASP A 1 323 ? 11.037 5.017 -25.081 1.00 89.94 323 ASP A CA 1
ATOM 2477 C C . ASP A 1 323 ? 10.544 3.614 -25.504 1.00 89.94 323 ASP A C 1
ATOM 2479 O O . ASP A 1 323 ? 10.182 3.396 -26.669 1.00 89.94 323 ASP A O 1
ATOM 2483 N N . ASP A 1 324 ? 10.468 2.671 -24.562 1.00 86.31 324 ASP A N 1
ATOM 2484 C CA . ASP A 1 324 ? 10.076 1.269 -24.789 1.00 86.31 324 ASP A CA 1
ATOM 2485 C C . ASP A 1 324 ? 8.758 1.116 -25.586 1.00 86.31 324 ASP A C 1
ATOM 2487 O O . ASP A 1 324 ? 8.723 0.368 -26.572 1.00 86.31 324 ASP A O 1
ATOM 2491 N N . PRO A 1 325 ? 7.673 1.879 -25.312 1.00 88.31 325 PRO A N 1
ATOM 2492 C CA . PRO A 1 325 ? 6.442 1.770 -26.096 1.00 88.31 325 PRO A CA 1
ATOM 2493 C C . PRO A 1 325 ? 6.619 2.154 -27.572 1.00 88.31 325 PRO A C 1
ATOM 2495 O O . PRO A 1 325 ? 5.940 1.595 -28.441 1.00 88.31 325 PRO A O 1
ATOM 2498 N N . LEU A 1 326 ? 7.518 3.100 -27.875 1.00 89.38 326 LEU A N 1
ATOM 2499 C CA . LEU A 1 326 ? 7.833 3.501 -29.248 1.00 89.38 326 LEU A CA 1
ATOM 2500 C C . LEU A 1 326 ? 8.641 2.412 -29.950 1.00 89.38 326 LEU A C 1
ATOM 2502 O O . LEU A 1 326 ? 8.305 2.058 -31.079 1.00 89.38 326 LEU A O 1
ATOM 2506 N N . ILE A 1 327 ? 9.631 1.836 -29.265 1.00 90.06 327 ILE A N 1
ATOM 2507 C CA . ILE A 1 327 ? 10.446 0.705 -29.731 1.00 90.06 327 ILE A CA 1
ATOM 2508 C C . ILE A 1 327 ? 9.543 -0.490 -30.081 1.00 90.06 327 ILE A C 1
ATOM 2510 O O . ILE A 1 327 ? 9.555 -0.981 -31.215 1.00 90.06 327 ILE A O 1
ATOM 2514 N N . LEU A 1 328 ? 8.677 -0.913 -29.156 1.00 88.25 328 LEU A N 1
ATOM 2515 C CA . LEU A 1 328 ? 7.761 -2.041 -29.361 1.00 88.25 328 LEU A CA 1
ATOM 2516 C C . LEU A 1 328 ? 6.701 -1.759 -30.437 1.00 88.25 328 LEU A C 1
ATOM 2518 O O . LEU A 1 328 ? 6.284 -2.659 -31.173 1.00 88.25 328 LEU A O 1
ATOM 2522 N N . SER A 1 329 ? 6.230 -0.514 -30.548 1.00 90.00 329 SER A N 1
ATOM 2523 C CA . SER A 1 329 ? 5.307 -0.102 -31.612 1.00 90.00 329 SER A CA 1
ATOM 2524 C C . SER A 1 329 ? 5.980 -0.114 -32.988 1.00 90.00 329 SER A C 1
ATOM 2526 O O . SER A 1 329 ? 5.389 -0.606 -33.954 1.00 90.00 329 SER A O 1
ATOM 2528 N N . ALA A 1 330 ? 7.217 0.378 -33.077 1.00 91.00 330 ALA A N 1
ATOM 2529 C CA . ALA A 1 330 ? 8.025 0.379 -34.290 1.00 91.00 330 ALA A CA 1
ATOM 2530 C C . ALA A 1 330 ? 8.270 -1.049 -34.793 1.00 91.00 330 ALA A C 1
ATOM 2532 O O . ALA A 1 330 ? 7.988 -1.338 -35.958 1.00 91.00 330 ALA A O 1
ATOM 2533 N N . LEU A 1 331 ? 8.660 -1.964 -33.898 1.00 90.50 331 LEU A N 1
ATOM 2534 C CA . LEU A 1 331 ? 8.847 -3.385 -34.206 1.00 90.50 331 LEU A CA 1
ATOM 2535 C C . LEU A 1 331 ? 7.558 -4.038 -34.732 1.00 90.50 331 LEU A C 1
ATOM 2537 O O . LEU A 1 331 ? 7.550 -4.647 -35.802 1.00 90.50 331 LEU A O 1
ATOM 2541 N N . ARG A 1 332 ? 6.436 -3.870 -34.017 1.00 92.12 332 ARG A N 1
ATOM 2542 C CA . ARG A 1 332 ? 5.137 -4.472 -34.378 1.00 92.12 332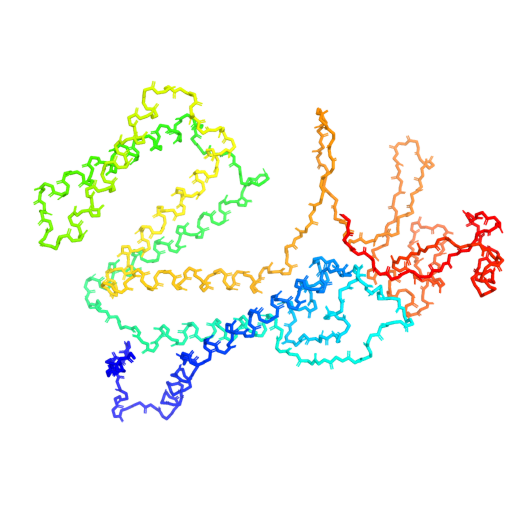 ARG A CA 1
ATOM 2543 C C . ARG A 1 332 ? 4.629 -4.002 -35.737 1.00 92.12 332 ARG A C 1
ATOM 2545 O O . ARG A 1 332 ? 4.074 -4.785 -36.503 1.00 92.12 332 ARG A O 1
ATOM 2552 N N . ASN A 1 333 ? 4.805 -2.714 -36.020 1.00 92.56 333 ASN A N 1
ATOM 2553 C CA . ASN A 1 333 ? 4.326 -2.085 -37.246 1.00 92.56 333 ASN A CA 1
ATOM 2554 C C . ASN A 1 333 ? 5.371 -2.097 -38.371 1.00 92.56 333 ASN A C 1
ATOM 2556 O O . ASN A 1 333 ? 5.077 -1.603 -39.460 1.00 92.56 333 ASN A O 1
ATOM 2560 N N . LYS A 1 334 ? 6.576 -2.631 -38.116 1.00 90.25 334 LYS A N 1
ATOM 2561 C CA . LYS A 1 334 ? 7.739 -2.598 -39.018 1.00 90.25 334 LYS A CA 1
ATOM 2562 C C . LYS A 1 334 ? 8.064 -1.190 -39.527 1.00 90.25 334 LYS A C 1
ATOM 2564 O O . LYS A 1 334 ? 8.490 -1.013 -40.669 1.00 90.25 334 LYS A O 1
ATOM 2569 N N . LYS A 1 335 ? 7.819 -0.180 -38.691 1.00 92.50 335 LYS A N 1
ATOM 2570 C CA . LYS A 1 335 ? 8.120 1.220 -39.001 1.00 92.50 335 LYS A CA 1
ATOM 2571 C C . LYS A 1 335 ? 9.477 1.588 -38.408 1.00 92.50 335 LYS A C 1
ATOM 2573 O O . LYS A 1 335 ? 9.774 1.141 -37.304 1.00 92.50 335 LYS A O 1
ATOM 2578 N N . PRO A 1 336 ? 10.293 2.384 -39.111 1.00 92.19 336 PRO A N 1
ATOM 2579 C CA . PRO A 1 336 ? 11.507 2.924 -38.526 1.00 92.19 336 PRO A CA 1
ATOM 2580 C C . PRO A 1 336 ? 11.177 3.918 -37.405 1.00 92.19 336 PRO A C 1
ATOM 2582 O O . PRO A 1 336 ? 10.159 4.611 -37.448 1.00 92.19 336 PRO A O 1
ATOM 2585 N N . LEU A 1 337 ? 12.061 3.989 -36.416 1.00 91.81 337 LEU A N 1
ATOM 2586 C CA . LEU A 1 337 ? 12.167 5.107 -35.492 1.00 91.81 337 LEU A CA 1
ATOM 2587 C C . LEU A 1 337 ? 12.882 6.245 -36.225 1.00 91.81 337 LEU A C 1
ATOM 2589 O O . LEU A 1 337 ? 14.009 6.086 -36.699 1.00 91.81 337 LEU A O 1
ATOM 2593 N N . SER A 1 338 ? 12.202 7.377 -36.343 1.00 90.56 338 SER A N 1
ATOM 2594 C CA . SER A 1 338 ? 12.680 8.554 -37.061 1.00 90.56 338 SER A CA 1
ATOM 2595 C C . SER A 1 338 ? 12.416 9.797 -36.227 1.00 90.56 338 SER A C 1
ATOM 2597 O O . SER A 1 338 ? 11.324 9.941 -35.677 1.00 90.56 338 SER A O 1
ATOM 2599 N N . ASP A 1 339 ? 13.377 10.709 -36.198 1.00 91.38 339 ASP A N 1
ATOM 2600 C CA . ASP A 1 339 ? 13.221 12.046 -35.637 1.00 91.38 339 ASP A CA 1
ATOM 2601 C C . ASP A 1 339 ? 13.919 13.036 -36.575 1.00 91.38 339 ASP A C 1
ATOM 2603 O O . ASP A 1 339 ? 14.969 12.711 -37.130 1.00 91.38 339 ASP A O 1
ATOM 2607 N N . GLU A 1 340 ? 13.361 14.234 -36.760 1.00 89.62 340 GLU A N 1
ATOM 2608 C CA . GLU A 1 340 ? 13.970 15.285 -37.595 1.00 89.62 340 GLU A CA 1
ATOM 2609 C C . GLU A 1 340 ? 15.380 15.660 -37.114 1.00 89.62 340 GLU A C 1
ATOM 2611 O O . GLU A 1 340 ? 16.204 16.183 -37.867 1.00 89.62 340 GLU A O 1
ATOM 2616 N N . ALA A 1 341 ? 15.671 15.386 -35.842 1.00 87.44 341 ALA A N 1
ATOM 2617 C CA . ALA A 1 341 ? 16.965 15.586 -35.239 1.00 87.44 341 ALA A CA 1
ATOM 2618 C C . ALA A 1 341 ? 18.053 14.620 -35.713 1.00 87.44 341 ALA A C 1
ATOM 2620 O O . ALA A 1 341 ? 19.236 14.937 -35.548 1.00 87.44 341 ALA A O 1
ATOM 2621 N N . LEU A 1 342 ? 17.672 13.461 -36.250 1.00 90.00 342 LEU A N 1
ATOM 2622 C CA . LEU A 1 342 ? 18.587 12.400 -36.639 1.00 90.00 342 LEU A CA 1
ATOM 2623 C C . LEU A 1 342 ? 18.842 12.432 -38.153 1.00 90.00 342 LEU A C 1
ATOM 2625 O O . LEU A 1 342 ? 17.902 12.508 -38.939 1.00 90.00 342 LEU A O 1
ATOM 2629 N N . PRO A 1 343 ? 20.104 12.308 -38.600 1.00 91.50 343 PRO A N 1
ATOM 2630 C CA . PRO A 1 343 ? 20.427 12.225 -40.024 1.00 91.50 343 PRO A CA 1
ATOM 2631 C C . PRO A 1 343 ? 20.152 10.833 -40.627 1.00 91.50 343 PRO A C 1
ATOM 2633 O O . PRO A 1 343 ? 20.503 10.581 -41.778 1.00 91.50 343 PRO A O 1
ATOM 2636 N N . PHE A 1 344 ? 19.573 9.914 -39.851 1.00 92.75 344 PHE A N 1
ATOM 2637 C CA . PHE A 1 344 ? 19.277 8.538 -40.233 1.00 92.75 344 PHE A CA 1
ATOM 2638 C C . PHE A 1 344 ? 18.012 8.035 -39.530 1.00 92.75 344 PHE A C 1
ATOM 2640 O O . PHE A 1 344 ? 17.559 8.601 -38.537 1.00 92.75 344 PHE A O 1
ATOM 2647 N N . GLU A 1 345 ? 17.482 6.925 -40.030 1.00 92.94 345 GLU A N 1
ATOM 2648 C CA . GLU A 1 345 ? 16.364 6.196 -39.438 1.00 92.94 345 GLU A CA 1
ATOM 2649 C C . GLU A 1 345 ? 16.857 4.902 -38.784 1.00 92.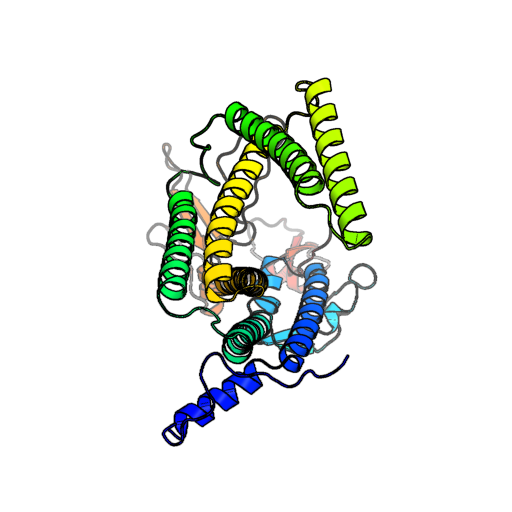94 345 GLU A C 1
ATOM 2651 O O . GLU A 1 345 ? 17.769 4.247 -39.293 1.00 92.94 345 GLU A O 1
ATOM 2656 N N . ILE A 1 346 ? 16.233 4.503 -37.675 1.00 92.94 346 ILE A N 1
ATOM 2657 C CA . ILE A 1 346 ? 16.582 3.277 -36.951 1.00 92.94 346 ILE A CA 1
ATOM 2658 C C . ILE A 1 346 ? 15.474 2.253 -37.155 1.00 92.94 346 ILE A C 1
ATOM 2660 O O . ILE A 1 346 ? 14.334 2.459 -36.747 1.00 92.94 346 ILE A O 1
ATOM 2664 N N . ARG A 1 347 ? 15.799 1.109 -37.756 1.00 92.12 347 ARG A N 1
ATOM 2665 C CA . ARG A 1 347 ? 14.872 -0.019 -37.860 1.00 92.12 347 ARG A CA 1
ATOM 2666 C C . ARG A 1 347 ? 15.223 -1.079 -36.828 1.00 92.12 347 ARG A C 1
ATOM 2668 O O . ARG A 1 347 ? 16.367 -1.511 -36.749 1.00 92.12 347 ARG A O 1
ATOM 2675 N N . ILE A 1 348 ? 14.218 -1.518 -36.079 1.00 90.94 348 ILE A N 1
ATOM 2676 C CA . ILE A 1 348 ? 14.362 -2.627 -35.138 1.00 90.94 348 ILE A CA 1
ATOM 2677 C C . ILE A 1 348 ? 14.006 -3.919 -35.867 1.00 90.94 348 ILE A C 1
ATOM 2679 O O . ILE A 1 348 ? 12.841 -4.152 -36.181 1.00 90.94 348 ILE A O 1
ATOM 2683 N N . GLU A 1 349 ? 15.016 -4.737 -36.156 1.00 86.94 349 GLU A N 1
ATOM 2684 C CA . GLU A 1 349 ? 14.838 -6.040 -36.813 1.00 86.94 349 GLU A CA 1
ATOM 2685 C C . GLU A 1 349 ? 14.405 -7.124 -35.816 1.00 86.94 349 GLU A C 1
ATOM 2687 O O . GLU A 1 349 ? 13.514 -7.926 -36.097 1.00 86.94 349 GLU A O 1
ATOM 2692 N N . LYS A 1 350 ? 15.015 -7.133 -34.625 1.00 85.69 350 LYS A N 1
ATOM 2693 C CA . LYS A 1 350 ? 14.747 -8.099 -33.557 1.00 85.69 350 LYS A CA 1
ATOM 2694 C C . LYS A 1 350 ? 14.915 -7.421 -32.202 1.00 85.69 350 LYS A C 1
ATOM 2696 O O . LYS A 1 350 ? 15.882 -6.694 -31.995 1.00 85.69 350 LYS A O 1
ATOM 2701 N N . TRP A 1 351 ? 13.976 -7.670 -31.297 1.00 86.62 351 TRP A N 1
ATOM 2702 C CA . TRP A 1 351 ? 14.041 -7.230 -29.907 1.00 86.62 351 TRP A CA 1
ATOM 2703 C C . TRP A 1 351 ? 14.138 -8.458 -29.010 1.00 86.62 351 TRP A C 1
ATOM 2705 O O . TRP A 1 351 ? 13.361 -9.393 -29.187 1.00 86.62 351 TRP A O 1
ATOM 2715 N N . MET A 1 352 ? 15.098 -8.458 -28.090 1.00 86.38 352 MET A N 1
ATOM 2716 C CA . MET A 1 352 ? 15.278 -9.500 -27.081 1.00 86.38 352 MET A CA 1
ATOM 2717 C C . MET A 1 352 ? 15.241 -8.811 -25.719 1.00 86.38 352 MET A C 1
ATOM 2719 O O . MET A 1 352 ? 16.083 -7.952 -25.467 1.00 86.38 352 MET A O 1
ATOM 2723 N N . SER A 1 353 ? 14.277 -9.155 -24.860 1.00 80.88 353 SER A N 1
ATOM 2724 C CA . SER A 1 353 ? 14.175 -8.546 -23.523 1.00 80.88 353 SER A CA 1
ATOM 2725 C C . SER A 1 353 ? 15.401 -8.856 -22.667 1.00 80.88 353 SER A C 1
ATOM 2727 O O . SER A 1 353 ? 15.912 -7.973 -21.992 1.00 80.88 353 SER A O 1
ATOM 2729 N N . ASN A 1 354 ? 15.891 -10.094 -22.750 1.00 84.38 354 ASN A N 1
ATOM 2730 C CA . ASN A 1 354 ? 17.208 -10.495 -22.279 1.00 84.38 354 ASN A CA 1
ATOM 2731 C C . ASN A 1 354 ? 17.893 -11.293 -23.385 1.00 84.38 354 ASN A C 1
ATOM 2733 O O . ASN A 1 354 ? 17.238 -11.939 -24.208 1.00 84.38 354 ASN A O 1
ATOM 2737 N N . SER A 1 355 ? 19.218 -11.276 -23.396 1.00 87.12 355 SER A N 1
ATOM 2738 C CA . SER A 1 355 ? 20.006 -12.049 -24.349 1.00 87.12 355 SER A CA 1
ATOM 2739 C C . SER A 1 355 ? 21.225 -12.642 -23.674 1.00 87.12 355 SER A C 1
ATOM 2741 O O . SER A 1 355 ? 21.848 -11.970 -22.852 1.00 87.12 355 SER A O 1
ATOM 2743 N N . ASP A 1 356 ? 21.584 -13.854 -24.076 1.00 86.44 356 ASP A N 1
ATOM 2744 C CA . ASP A 1 356 ? 22.828 -14.500 -23.675 1.00 86.44 356 ASP A CA 1
ATOM 2745 C C . ASP A 1 356 ? 23.783 -14.600 -24.870 1.00 86.44 356 ASP A C 1
ATOM 2747 O O . ASP A 1 356 ? 23.367 -14.613 -26.037 1.00 86.44 356 ASP A O 1
ATOM 2751 N N . MET A 1 357 ? 25.077 -14.644 -24.574 1.00 87.12 357 MET A N 1
ATOM 2752 C CA . MET A 1 357 ? 26.132 -14.761 -25.570 1.00 87.12 357 MET A CA 1
ATOM 2753 C C . MET A 1 357 ? 26.491 -16.228 -25.773 1.00 87.12 357 MET A C 1
ATOM 2755 O O . MET A 1 357 ? 27.004 -16.888 -24.875 1.00 87.12 357 MET A O 1
ATOM 2759 N N . VAL A 1 358 ? 26.286 -16.716 -26.994 1.00 87.62 358 VAL A N 1
ATOM 2760 C CA . VAL A 1 358 ? 26.679 -18.068 -27.406 1.00 87.62 358 VAL A CA 1
ATOM 2761 C C . VAL A 1 358 ? 27.721 -18.012 -28.506 1.00 87.62 358 VAL A C 1
ATOM 2763 O O . VAL A 1 358 ? 27.804 -17.052 -29.278 1.00 87.62 358 VAL A O 1
ATOM 2766 N N . THR A 1 359 ? 28.508 -19.072 -28.629 1.00 87.44 359 THR A N 1
ATOM 2767 C CA . THR A 1 359 ? 29.473 -19.169 -29.719 1.00 87.44 359 THR A CA 1
ATOM 2768 C C . THR A 1 359 ? 28.731 -19.473 -31.022 1.00 87.44 359 THR A C 1
ATOM 2770 O O . THR A 1 359 ? 27.858 -20.339 -31.068 1.00 87.44 359 THR A O 1
ATOM 2773 N N . ARG A 1 360 ? 29.106 -18.844 -32.143 1.00 83.06 360 ARG A N 1
ATOM 2774 C CA . ARG A 1 360 ? 28.471 -19.080 -33.461 1.00 83.06 360 ARG A CA 1
ATOM 2775 C C . ARG A 1 360 ? 28.532 -20.542 -33.920 1.00 83.06 360 ARG A C 1
ATOM 2777 O O . ARG A 1 360 ? 27.724 -20.972 -34.736 1.00 83.06 360 ARG A O 1
ATOM 2784 N N . ARG A 1 361 ? 29.487 -21.320 -33.400 1.00 82.19 361 ARG A N 1
ATOM 2785 C CA . ARG A 1 361 ? 29.579 -22.770 -33.638 1.00 82.19 361 ARG A CA 1
ATOM 2786 C C . ARG A 1 361 ? 28.471 -23.571 -32.958 1.00 82.19 361 ARG A C 1
ATOM 2788 O O . ARG A 1 361 ? 28.110 -24.624 -33.469 1.00 82.19 361 ARG A O 1
ATOM 2795 N N . GLU A 1 362 ? 27.980 -23.102 -31.818 1.00 81.19 362 GLU A N 1
ATOM 2796 C CA . GLU A 1 362 ? 27.019 -23.822 -30.977 1.00 81.19 362 GLU A CA 1
ATOM 2797 C C . GLU A 1 362 ? 25.588 -23.646 -31.484 1.00 81.19 362 GLU A C 1
ATOM 2799 O O . GLU A 1 362 ? 24.768 -24.548 -31.335 1.00 81.19 362 GLU A O 1
ATOM 2804 N N . ASN A 1 363 ? 25.291 -22.520 -32.144 1.00 81.62 363 ASN A N 1
ATOM 2805 C CA . ASN A 1 363 ? 23.964 -22.242 -32.680 1.00 81.62 363 ASN A CA 1
ATOM 2806 C C . ASN A 1 363 ? 24.025 -21.670 -34.105 1.00 81.62 363 ASN A C 1
ATOM 2808 O O . ASN A 1 363 ? 24.301 -20.490 -34.323 1.00 81.62 363 ASN A O 1
ATOM 2812 N N . ALA A 1 364 ? 23.705 -22.518 -35.086 1.00 81.31 364 ALA A N 1
ATOM 2813 C CA . ALA A 1 364 ? 23.734 -22.163 -36.504 1.00 81.31 364 ALA A CA 1
ATOM 2814 C C . ALA A 1 364 ? 22.695 -21.097 -36.897 1.00 81.31 364 ALA A C 1
ATOM 2816 O O . ALA A 1 364 ? 22.924 -20.356 -37.852 1.00 81.31 364 ALA A O 1
ATOM 2817 N N . GLN A 1 365 ? 21.563 -21.008 -36.189 1.00 82.00 365 GLN A N 1
ATOM 2818 C CA . GLN A 1 365 ? 20.558 -19.975 -36.449 1.00 82.00 365 GLN A CA 1
ATOM 2819 C C . GLN A 1 365 ? 21.018 -18.628 -35.891 1.00 82.00 365 GLN A C 1
ATOM 2821 O O . GLN A 1 365 ? 20.991 -17.634 -36.608 1.00 82.00 365 GLN A O 1
ATOM 2826 N N . ALA A 1 366 ? 21.524 -18.606 -34.657 1.00 79.94 366 ALA A N 1
ATOM 2827 C CA . ALA A 1 366 ? 22.077 -17.393 -34.059 1.00 79.94 366 ALA A CA 1
ATOM 2828 C C . ALA A 1 366 ? 23.282 -16.865 -34.864 1.00 79.94 366 ALA A C 1
ATOM 2830 O O . ALA A 1 366 ? 23.441 -15.660 -35.032 1.00 79.94 366 ALA A O 1
ATOM 2831 N N . ALA A 1 367 ? 24.099 -17.760 -35.433 1.00 80.75 367 ALA A N 1
ATOM 2832 C CA . ALA A 1 367 ? 25.204 -17.385 -36.311 1.00 80.75 367 ALA A CA 1
ATOM 2833 C C . ALA A 1 367 ? 24.751 -16.673 -37.596 1.00 80.75 367 ALA A C 1
ATOM 2835 O O . ALA A 1 367 ? 25.421 -15.734 -38.021 1.00 80.75 367 ALA A O 1
ATOM 2836 N N . LYS A 1 368 ? 23.625 -17.100 -38.188 1.00 84.00 368 LYS A N 1
ATOM 2837 C CA . LYS A 1 368 ? 23.010 -16.422 -39.341 1.00 84.00 368 LYS A CA 1
ATOM 2838 C C . LYS A 1 368 ? 22.426 -15.072 -38.948 1.00 84.00 368 LYS A C 1
ATOM 2840 O O . LYS A 1 368 ? 22.649 -14.093 -39.646 1.00 84.00 368 LYS A O 1
ATOM 2845 N N . ASP A 1 369 ? 21.719 -15.010 -37.821 1.00 81.44 369 ASP A N 1
ATOM 2846 C CA . ASP A 1 369 ? 21.144 -13.761 -37.307 1.00 81.44 369 ASP A CA 1
ATOM 2847 C C . ASP A 1 369 ? 22.242 -12.715 -37.001 1.00 81.44 369 ASP A C 1
ATOM 2849 O O . ASP A 1 369 ? 22.015 -11.516 -37.137 1.00 81.44 369 ASP A O 1
ATOM 2853 N N . ALA A 1 370 ? 23.444 -13.160 -36.614 1.00 80.25 370 ALA A N 1
ATOM 2854 C CA . ALA A 1 370 ? 24.605 -12.308 -36.339 1.00 80.25 370 ALA A CA 1
ATOM 2855 C C . ALA A 1 370 ? 25.458 -11.977 -37.584 1.00 80.25 370 ALA A C 1
ATOM 2857 O O . ALA A 1 370 ? 26.483 -11.289 -37.477 1.00 80.25 370 ALA A O 1
ATOM 2858 N N . GLU A 1 371 ? 25.094 -12.480 -38.765 1.00 80.56 371 GLU A N 1
ATOM 2859 C CA . GLU A 1 371 ? 25.816 -12.225 -40.010 1.00 80.56 371 GLU A CA 1
ATOM 2860 C C . GLU A 1 371 ? 25.584 -10.774 -40.467 1.00 80.56 371 GLU A C 1
ATOM 2862 O O . GLU A 1 371 ? 24.456 -10.337 -40.668 1.00 80.56 371 GLU A O 1
ATOM 2867 N N . GLY A 1 372 ? 26.661 -9.990 -40.589 1.00 76.94 372 GLY A N 1
ATOM 2868 C CA . GLY A 1 372 ? 26.580 -8.556 -40.909 1.00 76.94 372 GLY A CA 1
ATOM 2869 C C . GLY A 1 372 ? 26.299 -7.635 -39.714 1.00 76.94 372 GLY A C 1
ATOM 2870 O O . GLY A 1 372 ? 26.295 -6.416 -39.887 1.00 76.94 372 GLY A O 1
ATOM 2871 N N . ALA A 1 373 ? 26.125 -8.179 -38.504 1.00 79.50 373 ALA A N 1
ATOM 2872 C CA . ALA A 1 373 ? 25.999 -7.378 -37.290 1.00 79.50 373 ALA A CA 1
ATOM 2873 C C . ALA A 1 373 ? 27.332 -6.690 -36.945 1.00 79.50 373 ALA A C 1
ATOM 2875 O O . ALA A 1 373 ? 28.367 -7.339 -36.779 1.00 79.50 373 ALA A O 1
ATOM 2876 N N . LEU A 1 374 ? 27.303 -5.364 -36.820 1.00 78.31 374 LEU A N 1
ATOM 2877 C CA . LEU A 1 374 ? 28.433 -4.553 -36.367 1.00 78.31 374 LEU A CA 1
ATOM 2878 C C . LEU A 1 374 ? 28.419 -4.456 -34.834 1.00 78.31 374 LEU A C 1
ATOM 2880 O O . LEU A 1 374 ? 27.361 -4.303 -34.233 1.00 78.31 374 LEU A O 1
ATOM 2884 N N . GLY A 1 375 ? 29.593 -4.534 -34.199 1.00 81.31 375 GLY A N 1
ATOM 2885 C CA . GLY A 1 375 ? 29.746 -4.387 -32.742 1.00 81.31 375 GLY A CA 1
ATOM 2886 C C . GLY A 1 375 ? 29.714 -5.691 -31.933 1.00 81.31 375 GLY A C 1
ATOM 2887 O O . GLY A 1 375 ? 30.052 -5.669 -30.754 1.00 81.31 375 GLY A O 1
ATOM 2888 N N . LEU A 1 376 ? 29.394 -6.830 -32.557 1.00 82.06 376 LEU A N 1
ATOM 2889 C CA . LEU A 1 376 ? 29.551 -8.154 -31.947 1.00 82.06 376 LEU A CA 1
ATOM 2890 C C . LEU A 1 376 ? 30.921 -8.758 -32.298 1.00 82.06 376 LEU A C 1
ATOM 2892 O O . LEU A 1 376 ? 31.347 -8.658 -33.454 1.00 82.06 376 LEU A O 1
ATOM 2896 N N . PRO A 1 377 ? 31.605 -9.438 -31.357 1.00 85.44 377 PRO A N 1
ATOM 2897 C CA . PRO A 1 377 ? 32.770 -10.249 -31.688 1.00 85.44 377 PRO A CA 1
ATOM 2898 C C . PRO A 1 377 ? 32.429 -11.285 -32.778 1.00 85.44 377 PRO A C 1
ATOM 2900 O O . PRO A 1 377 ? 31.338 -11.863 -32.757 1.00 85.44 377 PRO A O 1
ATOM 2903 N N . PRO A 1 378 ? 33.350 -11.576 -33.714 1.00 81.81 378 PRO A N 1
ATOM 2904 C CA . PRO A 1 378 ? 33.076 -12.445 -34.863 1.00 81.81 378 PRO A CA 1
ATOM 2905 C C . PRO A 1 378 ? 32.758 -13.896 -34.476 1.00 81.81 378 PRO A C 1
ATOM 2907 O O . PRO A 1 378 ? 32.192 -14.634 -35.276 1.00 81.81 378 PRO A O 1
ATOM 2910 N N . GLU A 1 379 ? 33.106 -14.307 -33.257 1.00 85.81 379 GLU A N 1
ATOM 2911 C CA . GLU A 1 379 ? 32.871 -15.657 -32.737 1.00 85.81 379 GLU A CA 1
ATOM 2912 C C . GLU A 1 379 ? 31.544 -15.791 -31.980 1.00 85.81 379 GLU A C 1
ATOM 2914 O O . GLU A 1 379 ? 31.111 -16.911 -31.714 1.00 85.81 379 GLU A O 1
ATOM 2919 N N . VAL A 1 380 ? 30.877 -14.676 -31.667 1.00 87.69 380 VAL A N 1
ATOM 2920 C CA . VAL A 1 380 ? 29.715 -14.629 -30.769 1.00 87.69 380 VAL A CA 1
ATOM 2921 C C . VAL A 1 380 ? 28.435 -14.341 -31.552 1.00 87.69 380 VAL A C 1
ATOM 2923 O O . VAL A 1 380 ? 28.437 -13.597 -32.539 1.00 87.69 380 VAL A O 1
ATOM 2926 N N . ALA A 1 381 ? 27.337 -14.949 -31.115 1.00 88.25 381 ALA A N 1
ATOM 2927 C CA . ALA A 1 381 ? 25.975 -14.609 -31.492 1.00 88.25 381 ALA A CA 1
ATOM 2928 C C . ALA A 1 381 ? 25.106 -14.446 -30.240 1.00 88.25 381 ALA A C 1
ATOM 2930 O O . ALA A 1 381 ? 25.436 -14.959 -29.172 1.00 88.25 381 ALA A O 1
ATOM 2931 N N . LEU A 1 382 ? 23.994 -13.728 -30.387 1.00 87.88 382 LEU A N 1
ATOM 2932 C CA . LEU A 1 382 ? 23.028 -13.526 -29.315 1.00 87.88 382 LEU A CA 1
ATOM 2933 C C . LEU A 1 382 ? 21.850 -14.479 -29.487 1.00 87.88 382 LEU A C 1
ATOM 2935 O O . LEU A 1 382 ? 21.299 -14.620 -30.583 1.00 87.88 382 LEU A O 1
ATOM 2939 N N . VAL A 1 383 ? 21.450 -15.102 -28.388 1.00 87.38 383 VAL A N 1
ATOM 2940 C CA . VAL A 1 383 ? 20.197 -15.849 -28.282 1.00 87.38 383 VAL A CA 1
ATOM 2941 C C . VAL A 1 383 ? 19.310 -15.175 -27.254 1.00 87.38 383 VAL A C 1
ATOM 2943 O O . VAL A 1 383 ? 19.800 -14.609 -26.280 1.00 87.38 383 VAL A O 1
ATOM 2946 N N . GLU A 1 384 ? 18.004 -15.209 -27.494 1.00 84.56 384 GLU A N 1
ATOM 2947 C CA . GLU A 1 384 ? 17.040 -14.681 -26.538 1.00 84.56 384 GLU A CA 1
ATOM 2948 C C . GLU A 1 384 ? 17.091 -15.525 -25.263 1.00 84.56 384 GLU A C 1
ATOM 2950 O O . GLU A 1 384 ? 17.046 -16.756 -25.320 1.00 84.56 384 GLU A O 1
ATOM 2955 N N . ALA A 1 385 ? 17.218 -14.851 -24.128 1.00 82.06 385 ALA A N 1
ATOM 2956 C CA . ALA A 1 385 ? 17.218 -15.469 -22.816 1.00 82.06 385 ALA A CA 1
ATOM 2957 C C . ALA A 1 385 ? 15.888 -15.176 -22.116 1.00 82.06 385 ALA A C 1
ATOM 2959 O O . ALA A 1 385 ? 15.309 -14.097 -22.270 1.00 82.06 385 ALA A O 1
ATOM 2960 N N . GLY A 1 386 ? 15.405 -16.142 -21.333 1.00 73.69 386 GLY A N 1
ATOM 2961 C CA . GLY A 1 386 ? 14.284 -15.914 -20.425 1.00 73.69 386 GLY A CA 1
ATOM 2962 C C . GLY A 1 386 ? 14.638 -14.872 -19.365 1.00 73.69 386 GLY A C 1
ATOM 2963 O O . GLY A 1 386 ? 15.803 -14.504 -19.188 1.00 73.69 386 GLY A O 1
ATOM 2964 N N . LYS A 1 387 ? 13.634 -14.381 -18.641 1.00 72.44 387 LYS A N 1
ATOM 2965 C CA . LYS A 1 387 ? 13.916 -13.644 -17.410 1.00 72.44 387 LYS A CA 1
ATOM 2966 C C . LYS A 1 387 ? 14.503 -14.617 -16.387 1.00 72.44 387 LYS A C 1
ATOM 2968 O O . LYS A 1 387 ? 14.038 -15.746 -16.271 1.00 72.44 387 LYS A O 1
ATOM 2973 N N . SER A 1 388 ? 15.526 -14.182 -15.669 1.00 64.31 388 SER A N 1
ATOM 2974 C CA . SER A 1 388 ? 16.041 -14.886 -14.500 1.00 64.31 388 SER A CA 1
ATOM 2975 C C . SER A 1 388 ? 16.042 -13.920 -13.320 1.00 64.31 388 SER A C 1
ATOM 2977 O O . SER A 1 388 ? 16.652 -12.851 -13.373 1.00 64.31 388 SER A O 1
ATOM 2979 N N . GLY A 1 389 ? 15.295 -14.275 -12.278 1.00 54.41 389 GLY A N 1
ATOM 2980 C CA . GLY A 1 389 ? 15.325 -13.637 -10.968 1.00 54.41 389 GLY A CA 1
ATOM 2981 C C . GLY A 1 389 ? 16.030 -14.545 -9.959 1.00 54.41 389 GLY A C 1
ATOM 2982 O O . GLY A 1 389 ? 16.423 -15.662 -10.279 1.00 54.41 389 GLY A O 1
ATOM 2983 N N . GLY A 1 390 ? 16.237 -14.053 -8.737 1.00 45.22 390 GLY A N 1
ATOM 2984 C CA . GLY A 1 390 ? 16.806 -14.862 -7.654 1.00 45.22 390 GLY A CA 1
ATOM 2985 C C . GLY A 1 390 ? 18.335 -14.981 -7.672 1.00 45.22 390 GLY A C 1
ATOM 2986 O O . GLY A 1 390 ? 18.887 -16.054 -7.907 1.00 45.22 390 GLY A O 1
ATOM 2987 N N . ALA A 1 391 ? 19.025 -13.890 -7.337 1.00 34.06 391 ALA A N 1
ATOM 2988 C CA . ALA A 1 391 ? 20.376 -13.933 -6.772 1.00 34.06 391 ALA A CA 1
ATOM 2989 C C . ALA A 1 391 ? 20.444 -13.038 -5.532 1.00 34.06 391 ALA A C 1
ATOM 2991 O O . ALA A 1 391 ? 19.977 -11.877 -5.627 1.00 34.06 391 ALA A O 1
#

Radius of gyration: 30.25 Å; chains: 1; bounding box: 78×51×83 Å